Protein AF-L0AZD9-F1 (afdb_monomer_lite)

Structure (mmCIF, N/CA/C/O backbone):
data_AF-L0AZD9-F1
#
_entry.id   AF-L0AZD9-F1
#
loop_
_atom_site.group_PDB
_atom_site.id
_atom_site.type_symbol
_atom_site.label_atom_id
_atom_site.label_alt_id
_atom_site.label_comp_id
_atom_site.label_asym_id
_atom_site.label_entity_id
_atom_site.label_seq_id
_atom_site.pdbx_PDB_ins_code
_atom_site.Cartn_x
_atom_site.Cartn_y
_atom_site.Cartn_z
_atom_site.occupancy
_atom_site.B_iso_or_equiv
_atom_site.auth_seq_id
_atom_site.auth_comp_id
_atom_site.auth_asym_id
_atom_site.auth_atom_id
_atom_site.pdbx_PDB_model_num
ATOM 1 N N . MET A 1 1 ? -33.664 -2.489 93.763 1.00 33.97 1 MET A N 1
ATOM 2 C CA . MET A 1 1 ? -34.780 -3.179 93.079 1.00 33.97 1 MET A CA 1
ATOM 3 C C . MET A 1 1 ? -35.897 -2.162 92.859 1.00 33.97 1 MET A C 1
ATOM 5 O O . MET A 1 1 ? -36.591 -1.825 93.806 1.00 33.97 1 MET A O 1
ATOM 9 N N . ARG A 1 2 ? -36.008 -1.583 91.657 1.00 33.06 2 ARG A N 1
ATOM 10 C CA . ARG A 1 2 ? -37.157 -0.755 91.250 1.00 33.06 2 ARG A CA 1
ATOM 11 C C . ARG A 1 2 ? -37.855 -1.519 90.133 1.00 33.06 2 ARG A C 1
ATOM 13 O O . ARG A 1 2 ? -37.226 -1.823 89.126 1.00 33.06 2 ARG A O 1
ATOM 20 N N . MET A 1 3 ? -39.102 -1.907 90.376 1.00 29.59 3 MET A N 1
ATOM 21 C CA . MET A 1 3 ? -39.922 -2.642 89.421 1.00 29.59 3 MET A CA 1
ATOM 22 C C . MET A 1 3 ? -40.197 -1.755 88.202 1.00 29.59 3 MET A C 1
ATOM 24 O O . MET A 1 3 ? -40.740 -0.662 88.344 1.00 29.59 3 MET A O 1
ATOM 28 N N . MET A 1 4 ? -39.812 -2.225 87.016 1.00 32.56 4 MET A N 1
ATOM 29 C CA . MET A 1 4 ? -40.269 -1.678 85.742 1.00 32.56 4 MET A CA 1
ATOM 30 C C . MET A 1 4 ? -41.709 -2.145 85.526 1.00 32.56 4 MET A C 1
ATOM 32 O O . MET A 1 4 ? -41.937 -3.308 85.203 1.00 32.56 4 MET A O 1
ATOM 36 N N . ASN A 1 5 ? -42.681 -1.256 85.734 1.00 32.31 5 ASN A N 1
ATOM 37 C CA . ASN A 1 5 ? -44.052 -1.499 85.302 1.00 32.31 5 ASN A CA 1
ATOM 38 C C . ASN A 1 5 ? -44.212 -0.924 83.890 1.00 32.31 5 ASN A C 1
ATOM 40 O O . ASN A 1 5 ? -44.266 0.288 83.699 1.00 32.31 5 ASN A O 1
ATOM 44 N N . ASN A 1 6 ? -44.213 -1.814 82.901 1.00 39.31 6 ASN A N 1
ATOM 45 C CA . ASN A 1 6 ? -44.442 -1.501 81.499 1.00 39.31 6 ASN A CA 1
ATOM 46 C C . ASN A 1 6 ? -45.947 -1.293 81.274 1.00 39.31 6 ASN A C 1
ATOM 48 O O . ASN A 1 6 ? -46.706 -2.260 81.249 1.00 39.31 6 ASN A O 1
ATOM 52 N N . GLN A 1 7 ? -46.378 -0.043 81.105 1.00 40.62 7 GLN A N 1
ATOM 53 C CA . GLN A 1 7 ? -47.711 0.284 80.589 1.00 40.62 7 GLN A CA 1
ATOM 54 C C . GLN A 1 7 ? -47.625 1.334 79.472 1.00 40.62 7 GLN A C 1
ATOM 56 O O . GLN A 1 7 ? -48.204 2.415 79.536 1.00 40.62 7 GLN A O 1
ATOM 61 N N . SER A 1 8 ? -46.908 0.989 78.404 1.00 49.19 8 SER A N 1
ATOM 62 C CA . SER A 1 8 ? -46.780 1.762 77.160 1.00 49.19 8 SER A CA 1
ATOM 63 C C . SER A 1 8 ? -48.019 1.641 76.248 1.00 49.19 8 SER A C 1
ATOM 65 O O . SER A 1 8 ? -47.923 1.300 75.074 1.00 49.19 8 SER A O 1
ATOM 67 N N . GLY A 1 9 ? -49.214 1.909 76.785 1.00 54.62 9 GLY A N 1
ATOM 68 C CA . GLY A 1 9 ? -50.458 1.851 75.995 1.00 54.62 9 GLY A CA 1
ATOM 69 C C . GLY A 1 9 ? -51.670 2.574 76.584 1.00 54.62 9 GLY A C 1
ATOM 70 O O . GLY A 1 9 ? -52.791 2.341 76.145 1.00 54.62 9 GLY A O 1
ATOM 71 N N . VAL A 1 10 ? -51.481 3.410 77.608 1.00 70.44 10 VAL A N 1
ATOM 72 C CA . VAL A 1 10 ? -52.592 3.921 78.431 1.00 70.44 10 VAL A CA 1
ATOM 73 C C . VAL A 1 10 ? -53.062 5.319 78.017 1.00 70.44 10 VAL A C 1
ATOM 75 O O . VAL A 1 10 ? -54.245 5.641 78.162 1.00 70.44 10 VAL A O 1
ATOM 78 N N . TRP A 1 11 ? -52.165 6.136 77.468 1.00 77.62 11 TRP A N 1
ATOM 79 C CA . TRP A 1 11 ? -52.445 7.504 77.038 1.00 77.62 11 TRP A CA 1
ATOM 80 C C . TRP A 1 11 ? -52.586 7.593 75.518 1.00 77.62 11 TRP A C 1
ATOM 82 O O . TRP A 1 11 ? -51.794 7.023 74.775 1.00 77.62 11 TRP A O 1
ATOM 92 N N . THR A 1 12 ? -53.591 8.335 75.055 1.00 75.75 12 THR A N 1
ATOM 93 C CA . THR A 1 12 ? -53.862 8.578 73.629 1.00 75.75 12 THR A CA 1
ATOM 94 C C . THR A 1 12 ? -54.029 10.071 73.367 1.00 75.75 12 THR A C 1
ATOM 96 O O . THR A 1 12 ? -54.530 10.790 74.231 1.00 75.75 12 THR A O 1
ATOM 99 N N . GLU A 1 13 ? -53.593 10.546 72.202 1.00 79.00 13 GLU A N 1
ATOM 100 C CA . GLU A 1 13 ? -53.712 11.949 71.786 1.00 79.00 13 GLU A CA 1
ATOM 101 C C . GLU A 1 13 ? -55.066 12.202 71.103 1.00 79.00 13 GLU A C 1
ATOM 103 O O . GLU A 1 13 ? -55.489 11.422 70.251 1.00 79.00 13 GLU A O 1
ATOM 108 N N . HIS A 1 14 ? -55.742 13.291 71.480 1.00 75.31 14 HIS A N 1
ATOM 109 C CA . HIS A 1 14 ? -57.042 13.715 70.947 1.00 75.31 14 HIS A CA 1
ATOM 110 C C . HIS A 1 14 ? -57.071 15.233 70.730 1.00 75.31 14 HIS A C 1
ATOM 112 O O . HIS A 1 14 ? -56.259 15.976 71.284 1.00 75.31 14 HIS A O 1
ATOM 118 N N . PHE A 1 15 ? -58.043 15.709 69.951 1.00 76.50 15 PHE A N 1
ATOM 119 C CA . PHE A 1 15 ? -58.256 17.134 69.685 1.00 76.50 15 PHE A CA 1
ATOM 120 C C . PHE A 1 15 ? -59.630 17.572 70.205 1.00 76.50 15 PHE A C 1
ATOM 122 O O . PHE A 1 15 ? -60.634 16.899 69.974 1.00 76.50 15 PHE A O 1
ATOM 129 N N . SER A 1 16 ? -59.678 18.691 70.932 1.00 76.50 16 SER A N 1
ATOM 130 C CA . SER A 1 16 ? -60.931 19.318 71.376 1.00 76.50 16 SER A CA 1
ATOM 131 C C . SER A 1 16 ? -61.703 19.910 70.186 1.00 76.50 16 SER A C 1
ATOM 133 O O . SER A 1 16 ? -61.132 20.132 69.118 1.00 76.50 16 SER A O 1
ATOM 135 N N . LYS A 1 17 ? -62.988 20.242 70.378 1.00 73.75 17 LYS A N 1
ATOM 136 C CA . LYS A 1 17 ? -63.813 20.955 69.378 1.00 73.75 17 LYS A CA 1
ATOM 137 C C . LYS A 1 17 ? -63.206 22.300 68.955 1.00 73.75 17 LYS A C 1
ATOM 139 O O . LYS A 1 17 ? -63.419 22.725 67.827 1.00 73.75 17 LYS A O 1
ATOM 144 N N . ASP A 1 18 ? -62.395 22.898 69.827 1.00 67.56 18 ASP A N 1
ATOM 145 C CA . ASP A 1 18 ? -61.661 24.146 69.584 1.00 67.56 18 ASP A CA 1
ATOM 146 C C . ASP A 1 18 ? -60.252 23.916 68.991 1.00 67.56 18 ASP A C 1
ATOM 148 O O . ASP A 1 18 ? -59.409 24.805 69.035 1.00 67.56 18 ASP A O 1
ATOM 152 N N . GLY A 1 19 ? -59.935 22.704 68.515 1.00 66.06 19 GLY A N 1
ATOM 153 C CA . GLY A 1 19 ? -58.655 22.371 67.866 1.00 66.06 19 GLY A CA 1
ATOM 154 C C . GLY A 1 19 ? -57.458 22.174 68.806 1.00 66.06 19 GLY A C 1
ATOM 155 O O . GLY A 1 19 ? -56.370 21.820 68.356 1.00 66.06 19 GLY A O 1
ATOM 156 N N . ARG A 1 20 ? -57.635 22.349 70.121 1.00 70.69 20 ARG A N 1
ATOM 157 C CA . ARG A 1 20 ? -56.564 22.163 71.116 1.00 70.69 20 ARG A CA 1
ATOM 158 C C . ARG A 1 20 ? -56.271 20.681 71.367 1.00 70.69 20 ARG A C 1
ATOM 160 O O . ARG A 1 20 ? -57.192 19.909 71.641 1.00 70.69 20 ARG A O 1
ATOM 167 N N . ARG A 1 21 ? -54.989 20.304 71.324 1.00 77.69 21 ARG A N 1
ATOM 168 C CA . ARG A 1 21 ? -54.500 18.947 71.620 1.00 77.69 21 ARG A CA 1
ATOM 169 C C . ARG A 1 21 ? -54.617 18.640 73.116 1.00 77.69 21 ARG A C 1
ATOM 171 O O . ARG A 1 21 ? -54.179 19.443 73.935 1.00 77.69 21 ARG A O 1
ATOM 178 N N . TYR A 1 22 ? -55.161 17.477 73.465 1.00 78.44 22 TYR A N 1
ATOM 179 C CA . TYR A 1 22 ? -55.176 16.945 74.830 1.00 78.44 22 TYR A CA 1
ATOM 180 C C . TYR A 1 22 ? -54.865 15.446 74.834 1.00 78.44 22 TYR A C 1
ATOM 182 O O . TYR A 1 22 ? -55.013 14.754 73.828 1.00 78.44 22 TYR A O 1
ATOM 190 N N . TYR A 1 23 ? -54.442 14.932 75.982 1.00 81.19 23 TYR A N 1
ATOM 191 C CA . TYR A 1 23 ? -54.069 13.538 76.172 1.00 81.19 23 TYR A CA 1
ATOM 192 C C . TYR A 1 23 ? -55.075 12.871 77.099 1.00 81.19 23 TYR A C 1
ATOM 194 O O . TYR A 1 23 ? -55.388 13.380 78.177 1.00 81.19 23 TYR A O 1
ATOM 202 N N . TYR A 1 24 ? -55.609 11.736 76.666 1.00 78.38 24 TYR A N 1
ATOM 203 C CA . TYR A 1 24 ? -56.629 10.986 77.382 1.00 78.38 24 TYR A CA 1
ATOM 204 C C . TYR A 1 24 ? -56.083 9.645 77.856 1.00 78.38 24 TYR A C 1
ATOM 206 O O . TYR A 1 24 ? -55.616 8.836 77.049 1.00 78.38 24 TYR A O 1
ATOM 214 N N . ASN A 1 25 ? -56.179 9.408 79.162 1.00 82.38 25 ASN A N 1
ATOM 215 C CA . ASN A 1 25 ? -55.840 8.140 79.785 1.00 82.38 25 ASN A CA 1
ATOM 216 C C . ASN A 1 25 ? -57.060 7.217 79.762 1.00 82.38 25 ASN A C 1
ATOM 218 O O . ASN A 1 25 ? -58.063 7.464 80.440 1.00 82.38 25 ASN A O 1
ATOM 222 N N . GLN A 1 26 ? -56.974 6.125 79.007 1.00 74.69 26 GLN A N 1
ATOM 223 C CA . GLN A 1 26 ? -58.103 5.213 78.831 1.00 74.69 26 GLN A CA 1
ATOM 224 C C . GLN A 1 26 ? -58.446 4.409 80.093 1.00 74.69 26 GLN A C 1
ATOM 226 O O . GLN A 1 26 ? -59.607 4.004 80.239 1.00 74.69 26 GLN A O 1
ATOM 231 N N . GLN A 1 27 ? -57.480 4.207 80.999 1.00 75.62 27 GLN A N 1
ATOM 232 C CA . GLN A 1 27 ? -57.649 3.444 82.240 1.00 75.62 27 GLN A CA 1
ATOM 233 C C . GLN A 1 27 ? -58.212 4.300 83.377 1.00 75.62 27 GLN A C 1
ATOM 235 O O . GLN A 1 27 ? -59.162 3.895 84.040 1.00 75.62 27 GLN A O 1
ATOM 240 N N . THR A 1 28 ? -57.668 5.499 83.589 1.00 80.06 28 THR A N 1
ATOM 241 C CA . THR A 1 28 ? -58.103 6.395 84.676 1.00 80.06 28 THR A CA 1
ATOM 242 C C . THR A 1 28 ? -59.277 7.288 84.278 1.00 80.06 28 THR A C 1
ATOM 244 O O . THR A 1 28 ? -59.827 7.981 85.132 1.00 80.06 28 THR A O 1
ATOM 247 N N . LYS A 1 29 ? -59.663 7.279 82.990 1.00 79.38 29 LYS A N 1
ATOM 248 C CA . LYS A 1 29 ? -60.704 8.130 82.385 1.00 79.38 29 LYS A CA 1
ATOM 249 C C . LYS A 1 29 ? -60.447 9.633 82.560 1.00 79.38 29 LYS A C 1
ATOM 251 O O . LYS A 1 29 ? -61.373 10.431 82.431 1.00 79.38 29 LYS A O 1
ATOM 256 N N . LYS A 1 30 ? -59.196 10.025 82.824 1.00 79.00 30 LYS A N 1
ATOM 257 C CA . LYS A 1 30 ? -58.771 11.422 82.974 1.00 79.00 30 LYS A CA 1
ATOM 258 C C . LYS A 1 30 ? -58.196 11.965 81.668 1.00 79.00 30 LYS A C 1
ATOM 260 O O . LYS A 1 30 ? -57.492 11.262 80.946 1.00 79.00 30 LYS A O 1
ATOM 265 N N . SER A 1 31 ? -58.475 13.234 81.392 1.00 84.00 31 SER A N 1
ATOM 266 C CA . SER A 1 31 ? -57.854 14.017 80.321 1.00 84.00 31 SER A CA 1
ATOM 267 C C . SER A 1 31 ? -56.918 15.069 80.910 1.00 84.00 31 SER A C 1
ATOM 269 O O . SER A 1 31 ? -57.268 15.698 81.909 1.00 84.00 31 SER A O 1
ATOM 271 N N . GLN A 1 32 ? -55.777 15.306 80.271 1.00 81.12 32 GLN A N 1
ATOM 272 C CA . GLN A 1 32 ? -54.858 16.392 80.611 1.00 81.12 32 GLN A CA 1
ATOM 273 C C . GLN A 1 32 ? -54.357 17.102 79.352 1.00 81.12 32 GLN A C 1
ATOM 275 O O . GLN A 1 32 ? -54.324 16.519 78.271 1.00 81.12 32 GLN A O 1
ATOM 280 N N . TRP A 1 33 ? -53.972 18.369 79.489 1.00 78.75 33 TRP A N 1
ATOM 281 C CA . TRP A 1 33 ? -53.477 19.184 78.374 1.00 78.75 33 TRP A CA 1
ATOM 282 C C . TRP A 1 33 ? -51.972 19.011 78.135 1.00 78.75 33 TRP A C 1
ATOM 284 O O . TRP A 1 33 ? -51.498 19.192 77.018 1.00 78.75 33 TRP A O 1
ATOM 294 N N . GLU A 1 34 ? -51.223 18.619 79.166 1.00 77.38 34 GLU A N 1
ATOM 295 C CA . GLU A 1 34 ? -49.783 18.380 79.071 1.00 77.38 34 GLU A CA 1
ATOM 296 C C . GLU A 1 34 ? -49.490 16.958 78.595 1.00 77.38 34 GLU A C 1
ATOM 298 O O . GLU A 1 34 ? -50.159 16.012 79.010 1.00 77.38 34 GLU A O 1
ATOM 303 N N . LYS A 1 35 ? -48.481 16.792 77.734 1.00 79.75 35 LYS A N 1
ATOM 304 C CA . LYS A 1 35 ? -48.069 15.472 77.241 1.00 79.75 35 LYS A CA 1
ATOM 305 C C . LYS A 1 35 ? -47.542 14.631 78.415 1.00 79.75 35 LYS A C 1
ATOM 307 O O . LYS A 1 35 ? -46.583 15.071 79.045 1.00 79.75 35 LYS A O 1
ATOM 312 N N . PRO A 1 36 ? -48.144 13.467 78.725 1.00 78.69 36 PRO A N 1
ATOM 313 C CA . PRO A 1 36 ? -47.669 12.585 79.789 1.00 78.69 36 PRO A CA 1
ATOM 314 C C . PRO A 1 36 ? -46.233 12.120 79.535 1.00 78.69 36 PRO A C 1
ATOM 316 O O . PRO A 1 36 ? -45.865 11.894 78.378 1.00 78.69 36 PRO A O 1
ATOM 319 N N . ASP A 1 37 ? -45.449 11.936 80.600 1.00 74.00 37 ASP A N 1
ATOM 320 C CA . ASP A 1 37 ? -44.042 11.519 80.511 1.00 74.00 37 ASP A CA 1
ATOM 321 C C . ASP A 1 37 ? -43.878 10.175 79.787 1.00 74.00 37 ASP A C 1
ATOM 323 O O . ASP A 1 37 ? -42.884 9.966 79.101 1.00 74.00 37 ASP A O 1
ATOM 327 N N . GLU A 1 38 ? -44.882 9.293 79.845 1.00 72.88 38 GLU A N 1
ATOM 328 C CA . GLU A 1 38 ? -44.863 7.999 79.156 1.00 72.88 38 GLU A CA 1
ATOM 329 C C . GLU A 1 38 ? -45.052 8.104 77.633 1.00 72.88 38 GLU A C 1
ATOM 331 O O . GLU A 1 38 ? -44.763 7.150 76.912 1.00 72.88 38 GLU A O 1
ATOM 336 N N . LEU A 1 39 ? -45.555 9.241 77.135 1.00 66.69 39 LEU A N 1
ATOM 337 C CA . LEU A 1 39 ? -45.647 9.542 75.701 1.00 66.69 39 LEU A CA 1
ATOM 338 C C . LEU A 1 39 ? -44.507 10.443 75.215 1.00 66.69 39 LEU A C 1
ATOM 340 O O . LEU A 1 39 ? -44.376 10.650 74.002 1.00 66.69 39 LEU A O 1
ATOM 344 N N . LYS A 1 40 ? -43.713 11.018 76.126 1.00 71.12 40 LYS A N 1
ATOM 345 C CA . LYS A 1 40 ? -42.549 11.817 75.747 1.00 71.12 40 LYS A CA 1
ATOM 346 C C . LYS A 1 40 ? -41.463 10.903 75.189 1.00 71.12 40 LYS A C 1
ATOM 348 O O . LYS A 1 40 ? -41.237 9.803 75.686 1.00 71.12 40 LYS A O 1
ATOM 353 N N . THR A 1 41 ? -40.794 11.345 74.131 1.00 69.06 41 THR A N 1
ATOM 354 C CA . THR A 1 41 ? -39.619 10.617 73.632 1.00 69.06 41 THR A CA 1
ATOM 355 C C . THR A 1 41 ? -38.461 10.765 74.623 1.00 69.06 41 THR A C 1
ATOM 357 O O . THR A 1 41 ? -38.393 11.751 75.356 1.00 69.06 41 THR A O 1
ATOM 360 N N . GLU A 1 42 ? -37.504 9.829 74.627 1.00 66.00 42 GLU A N 1
ATOM 361 C CA . GLU A 1 42 ? -36.278 9.962 75.440 1.00 66.00 42 GLU A CA 1
ATOM 362 C C . GLU A 1 42 ? -35.559 11.297 75.180 1.00 66.00 42 GLU A C 1
ATOM 364 O O . GLU A 1 42 ? -34.972 11.887 76.082 1.00 66.00 42 GLU A O 1
ATOM 369 N N . GLN A 1 43 ? -35.662 11.804 73.949 1.00 63.56 43 GLN A N 1
ATOM 370 C CA . GLN A 1 43 ? -35.128 13.101 73.543 1.00 63.56 43 GLN A CA 1
ATOM 371 C C . GLN A 1 43 ? -35.895 14.274 74.170 1.00 63.56 43 GLN A C 1
ATOM 373 O O . GLN A 1 43 ? -35.266 15.208 74.656 1.00 63.56 43 GLN A O 1
ATOM 378 N N . GLU A 1 44 ? -37.232 14.235 74.192 1.00 70.94 44 GLU A N 1
ATOM 379 C CA . GLU A 1 44 ? -38.061 15.269 74.832 1.00 70.94 44 GLU A CA 1
ATOM 380 C C . GLU A 1 44 ? -37.823 15.323 76.348 1.00 70.94 44 GLU A C 1
ATOM 382 O O . GLU A 1 44 ? -37.688 16.412 76.903 1.00 70.94 44 GLU A O 1
ATOM 387 N N . LEU A 1 45 ? -37.694 14.162 77.002 1.00 72.94 45 LEU A N 1
ATOM 388 C CA . LEU A 1 45 ? -37.378 14.070 78.432 1.00 72.94 45 LEU A CA 1
ATOM 389 C C . LEU A 1 45 ? -35.989 14.632 78.747 1.00 72.94 45 LEU A C 1
ATOM 391 O O . LEU A 1 45 ? -35.813 15.349 79.726 1.00 72.94 45 LEU A O 1
ATOM 395 N N . GLU A 1 46 ? -34.989 14.330 77.921 1.00 72.69 46 GLU A N 1
ATOM 396 C CA . GLU A 1 46 ? -33.624 14.803 78.143 1.00 72.69 46 GLU A CA 1
ATOM 397 C C . GLU A 1 46 ? -33.481 16.314 77.900 1.00 72.69 46 GLU A C 1
ATOM 399 O O . GLU A 1 46 ? -32.764 16.979 78.647 1.00 72.69 46 GLU A O 1
ATOM 404 N N . ILE A 1 47 ? -34.187 16.870 76.907 1.00 76.56 47 ILE A N 1
ATOM 405 C CA . ILE A 1 47 ? -34.265 18.323 76.680 1.00 76.56 47 ILE A CA 1
ATOM 406 C C . ILE A 1 47 ? -34.921 19.000 77.887 1.00 76.56 47 ILE A C 1
ATOM 408 O O . ILE A 1 47 ? -34.383 19.962 78.429 1.00 76.56 47 ILE A O 1
ATOM 412 N N . GLU A 1 48 ? -36.038 18.461 78.366 1.00 76.50 48 GLU A N 1
ATOM 413 C CA . GLU A 1 48 ? -36.737 18.988 79.536 1.00 76.50 48 GLU A CA 1
ATOM 414 C C . GLU A 1 48 ? -35.871 18.945 80.806 1.00 76.50 48 GLU A C 1
ATOM 416 O O . GLU A 1 48 ? -35.858 19.905 81.576 1.00 76.50 48 GLU A O 1
ATOM 421 N N . VAL A 1 49 ? -35.100 17.871 81.001 1.00 79.50 49 VAL A N 1
ATOM 422 C CA . VAL A 1 49 ? -34.205 17.710 82.158 1.00 79.50 49 VAL A CA 1
ATOM 423 C C . VAL A 1 49 ? -32.962 18.598 82.062 1.00 79.50 49 VAL A C 1
ATOM 425 O O . VAL A 1 49 ? -32.514 19.106 83.085 1.00 79.50 49 VAL A O 1
ATOM 428 N N . LYS A 1 50 ? -32.381 18.777 80.868 1.00 78.44 50 LYS A N 1
ATOM 429 C CA . LYS A 1 50 ? -31.112 19.508 80.692 1.00 78.44 50 LYS A CA 1
ATOM 430 C C . LYS A 1 50 ? -31.276 20.998 80.434 1.00 78.44 50 LYS A C 1
ATOM 432 O O . LYS A 1 50 ? -30.362 21.755 80.742 1.00 78.44 50 LYS A O 1
ATOM 437 N N . THR A 1 51 ? -32.371 21.415 79.804 1.00 81.69 51 THR A N 1
ATOM 438 C CA . THR A 1 51 ? -32.559 22.811 79.388 1.00 81.69 51 THR A CA 1
ATOM 439 C C . THR A 1 51 ? -33.801 23.450 79.983 1.00 81.69 51 THR A C 1
ATOM 441 O O . THR A 1 51 ? -34.010 24.634 79.748 1.00 81.69 51 THR A O 1
ATOM 444 N N . HIS A 1 52 ? -34.640 22.692 80.699 1.00 84.06 52 HIS A N 1
ATOM 445 C CA . HIS A 1 52 ? -35.877 23.173 81.332 1.00 84.06 52 HIS A CA 1
ATOM 446 C C . HIS A 1 52 ? -36.889 23.813 80.367 1.00 84.06 52 HIS A C 1
ATOM 448 O O . HIS A 1 52 ? -37.866 24.423 80.793 1.00 84.06 52 HIS A O 1
ATOM 454 N N . TRP A 1 53 ? -36.695 23.634 79.059 1.00 83.12 53 TRP A N 1
ATOM 455 C CA . TRP A 1 53 ? -37.576 24.138 78.011 1.00 83.12 53 TRP A CA 1
ATOM 456 C C . TRP A 1 53 ? -38.540 23.040 77.584 1.00 83.12 53 TRP A C 1
ATOM 458 O O . TRP A 1 53 ? -38.120 21.944 77.213 1.00 83.12 53 TRP A O 1
ATOM 468 N N . LYS A 1 54 ? -39.835 23.353 77.585 1.00 82.06 54 LYS A N 1
ATOM 469 C CA . LYS A 1 54 ? -40.904 22.435 77.185 1.00 82.06 54 LYS A CA 1
ATOM 470 C C . LYS A 1 54 ? -41.690 23.010 76.006 1.00 82.06 54 LYS A C 1
ATOM 472 O O . LYS A 1 54 ? -42.064 24.183 76.051 1.00 82.06 54 LYS A O 1
ATOM 477 N N . PRO A 1 55 ? -41.962 22.221 74.955 1.00 78.62 55 PRO A N 1
ATOM 478 C CA . PRO A 1 55 ? -42.798 22.666 73.851 1.00 78.62 55 PRO A CA 1
ATOM 479 C C . PRO A 1 55 ? -44.282 22.604 74.237 1.00 78.62 55 PRO A C 1
ATOM 481 O O . PRO A 1 55 ? -44.792 21.565 74.656 1.00 78.62 55 PRO A O 1
ATOM 484 N N . TYR A 1 56 ? -44.994 23.704 74.026 1.00 77.25 56 TYR A N 1
ATOM 485 C CA . TYR A 1 56 ? -46.438 23.830 74.199 1.00 77.25 56 TYR A CA 1
ATOM 486 C C . TYR A 1 56 ? -47.089 24.270 72.890 1.00 77.25 56 TYR A C 1
ATOM 488 O O . TYR A 1 56 ? -46.473 24.934 72.063 1.00 77.25 56 TYR A O 1
ATOM 496 N N . SER A 1 57 ? -48.346 23.886 72.675 1.00 73.88 57 SER A N 1
ATOM 497 C CA . SER A 1 57 ? -49.119 24.295 71.495 1.00 73.88 57 SER A CA 1
ATOM 498 C C . SER A 1 57 ? -50.101 25.405 71.867 1.00 73.88 57 SER A C 1
ATOM 500 O O . SER A 1 57 ? -50.869 25.261 72.816 1.00 73.88 57 SER A O 1
ATOM 502 N N . SER A 1 58 ? -50.089 26.505 71.115 1.00 72.75 58 SER A N 1
ATOM 503 C CA . SER A 1 58 ? -51.076 27.585 71.221 1.00 72.75 58 SER A CA 1
ATOM 504 C C . SER A 1 58 ? -52.444 27.153 70.668 1.00 72.75 58 SER A C 1
ATOM 506 O O . SER A 1 58 ? -52.556 26.135 69.982 1.00 72.75 58 SER A O 1
ATOM 508 N N . ALA A 1 59 ? -53.489 27.947 70.929 1.00 69.00 59 ALA A N 1
ATOM 509 C CA . ALA A 1 59 ? -54.839 27.729 70.399 1.00 69.00 59 ALA A CA 1
ATOM 510 C C . ALA A 1 59 ? -54.876 27.673 68.857 1.00 69.00 59 ALA A C 1
ATOM 512 O O . ALA A 1 59 ? -55.683 26.939 68.302 1.00 69.00 59 ALA A O 1
ATOM 513 N N . ASP A 1 60 ? -53.944 28.361 68.190 1.00 68.12 60 ASP A N 1
ATOM 514 C CA . ASP A 1 60 ? -53.795 28.367 66.727 1.00 68.12 60 ASP A CA 1
ATOM 515 C C . ASP A 1 60 ? -52.912 27.215 66.194 1.00 68.12 60 ASP A C 1
ATOM 517 O O . ASP A 1 60 ? -52.497 27.226 65.036 1.00 68.12 60 ASP A O 1
ATOM 521 N N . GLY A 1 61 ? -52.530 26.250 67.041 1.00 64.81 61 GLY A N 1
ATOM 522 C CA . GLY A 1 61 ? -51.686 25.104 66.671 1.00 64.81 61 GLY A CA 1
ATOM 523 C C . GLY A 1 61 ? -50.190 25.411 66.510 1.00 64.81 61 GLY A C 1
ATOM 524 O O . GLY A 1 61 ? -49.405 24.509 66.224 1.00 64.81 61 GLY A O 1
ATOM 525 N N . LYS A 1 62 ? -49.767 26.664 66.718 1.00 70.06 62 LYS A N 1
ATOM 526 C CA . LYS A 1 62 ? -48.349 27.059 66.713 1.00 70.06 62 LYS A CA 1
ATOM 527 C C . LYS A 1 62 ? -47.653 26.590 67.989 1.00 70.06 62 LYS A C 1
ATOM 529 O O . LYS A 1 62 ? -48.166 26.821 69.084 1.00 70.06 62 LYS A O 1
ATOM 534 N N . VAL A 1 63 ? -46.488 25.961 67.847 1.00 75.69 63 VAL A N 1
ATOM 535 C CA . VAL A 1 63 ? -45.673 25.512 68.983 1.00 75.69 63 VAL A CA 1
ATOM 536 C C . VAL A 1 63 ? -44.827 26.675 69.499 1.00 75.69 63 VAL A C 1
ATOM 538 O O . VAL A 1 63 ? -44.204 27.376 68.709 1.00 75.69 63 VAL A O 1
ATOM 541 N N . PHE A 1 64 ? -44.808 26.868 70.813 1.00 80.62 64 PHE A N 1
ATOM 542 C CA . PHE A 1 64 ? -43.895 27.765 71.515 1.00 80.62 64 PHE A CA 1
ATOM 543 C C . PHE A 1 64 ? -43.171 26.986 72.615 1.00 80.62 64 PHE A C 1
ATOM 545 O O . PHE A 1 64 ? -43.686 25.993 73.126 1.00 80.62 64 PHE A O 1
ATOM 552 N N . TYR A 1 65 ? -41.972 27.419 72.976 1.00 82.69 65 TYR A N 1
ATOM 553 C CA . TYR A 1 65 ? -41.176 26.817 74.036 1.00 82.69 65 TYR A CA 1
ATOM 554 C C . TYR A 1 65 ? -41.336 27.637 75.306 1.00 82.69 65 TYR A C 1
ATOM 556 O O . TYR A 1 65 ? -41.219 28.859 75.278 1.00 82.69 65 TYR A O 1
ATOM 564 N N . TYR A 1 66 ? -41.608 26.965 76.416 1.00 82.75 66 TYR A N 1
ATOM 565 C CA . TYR A 1 66 ? -41.728 27.579 77.729 1.00 82.75 66 TYR A CA 1
ATOM 566 C C . TYR A 1 66 ? -40.643 27.042 78.651 1.00 82.75 66 TYR A C 1
ATOM 568 O O . TYR A 1 66 ? -40.497 25.825 78.788 1.00 82.75 66 TYR A O 1
ATOM 576 N N . ASN A 1 67 ? -39.881 27.939 79.266 1.00 85.94 67 ASN A N 1
ATOM 577 C CA . ASN A 1 67 ? -38.875 27.583 80.250 1.00 85.94 67 ASN A CA 1
ATOM 578 C C . ASN A 1 67 ? -39.528 27.475 81.629 1.00 85.94 67 ASN A C 1
ATOM 580 O O . ASN A 1 67 ? -40.106 28.443 82.125 1.00 85.94 67 ASN A O 1
ATOM 584 N N . THR A 1 68 ? -39.429 26.312 82.268 1.00 82.69 68 THR A N 1
ATOM 585 C CA . THR A 1 68 ? -40.033 26.098 83.587 1.00 82.69 68 THR A CA 1
ATOM 586 C C . THR A 1 68 ? -39.269 26.722 84.750 1.00 82.69 68 THR A C 1
ATOM 588 O O . THR A 1 68 ? -39.838 26.805 85.833 1.00 82.69 68 THR A O 1
ATOM 591 N N . GLU A 1 69 ? -38.028 27.171 84.551 1.00 82.38 69 GLU A N 1
ATOM 592 C CA . GLU A 1 69 ? -37.240 27.879 85.569 1.00 82.38 69 GLU A CA 1
ATOM 593 C C . GLU A 1 69 ? -37.323 29.401 85.426 1.00 82.38 69 GLU A C 1
ATOM 595 O O . GLU A 1 69 ? -37.533 30.099 86.414 1.00 82.38 69 GLU A O 1
ATOM 600 N N . THR A 1 70 ? -37.181 29.932 84.206 1.00 85.06 70 THR A N 1
ATOM 601 C CA . THR A 1 70 ? -37.211 31.391 83.978 1.00 85.06 70 THR A CA 1
ATOM 602 C C . THR A 1 70 ? -38.625 31.937 83.778 1.00 85.06 70 THR A C 1
ATOM 604 O O . THR A 1 70 ? -38.821 33.150 83.787 1.00 85.06 70 THR A O 1
ATOM 607 N N . HIS A 1 71 ? -39.621 31.054 83.619 1.00 83.31 71 HIS A N 1
ATOM 608 C CA . HIS A 1 71 ? -41.006 31.376 83.260 1.00 83.31 71 HIS A CA 1
ATOM 609 C C . HIS A 1 71 ? -41.149 32.164 81.942 1.00 83.31 71 HIS A C 1
ATOM 611 O O . HIS A 1 71 ? -42.179 32.797 81.698 1.00 83.31 71 HIS A O 1
ATOM 617 N N . GLU A 1 72 ? -40.143 32.101 81.068 1.00 83.00 72 GLU A N 1
ATOM 618 C CA . GLU A 1 72 ? -40.138 32.762 79.763 1.00 83.00 72 GLU A CA 1
ATOM 619 C C . GLU A 1 72 ? -40.748 31.867 78.677 1.00 83.00 72 GLU A C 1
ATOM 621 O O . GLU A 1 72 ? -40.551 30.651 78.657 1.00 83.00 72 GLU A O 1
ATOM 626 N N . SER A 1 73 ? -41.473 32.475 77.735 1.00 86.38 73 SER A N 1
ATOM 627 C CA . SER A 1 73 ? -42.031 31.797 76.560 1.00 86.38 73 SER A CA 1
ATOM 628 C C . SER A 1 73 ? -41.466 32.390 75.274 1.00 86.38 73 SER A C 1
ATOM 630 O O . SER A 1 73 ? -41.572 33.599 75.063 1.00 86.38 73 SER A O 1
ATOM 632 N N . VAL A 1 74 ? -40.930 31.548 74.393 1.00 86.44 74 VAL A N 1
ATOM 633 C CA . VAL A 1 74 ? -40.333 31.957 73.116 1.00 86.44 74 VAL A CA 1
ATOM 634 C C . VAL A 1 74 ? -40.958 31.152 71.978 1.00 86.44 74 VAL A C 1
ATOM 636 O O . VAL A 1 74 ? -41.209 29.957 72.104 1.00 86.44 74 VAL A O 1
ATOM 639 N N . TRP A 1 75 ? -41.249 31.812 70.858 1.00 81.94 75 TRP A N 1
ATOM 640 C CA . TRP A 1 75 ? -41.852 31.171 69.679 1.00 81.94 75 TRP A CA 1
ATOM 641 C C . TRP A 1 75 ? -40.833 30.433 68.806 1.00 81.94 75 TRP A C 1
ATOM 643 O O . TRP A 1 75 ? -41.193 29.537 68.047 1.00 81.94 75 TRP A O 1
ATOM 653 N N . GLU A 1 76 ? -39.563 30.804 68.918 1.00 80.31 76 GLU A N 1
ATOM 654 C CA . GLU A 1 76 ? -38.437 30.155 68.254 1.00 80.31 76 GLU A CA 1
ATOM 655 C C . GLU A 1 76 ? -37.783 29.116 69.172 1.00 80.31 76 GLU A C 1
ATOM 657 O O . GLU A 1 76 ? -37.862 29.211 70.397 1.00 80.31 76 GLU A O 1
ATOM 662 N N . VAL A 1 77 ? -37.133 28.110 68.576 1.00 81.44 77 VAL A N 1
ATOM 663 C CA . VAL A 1 77 ? -36.425 27.062 69.325 1.00 81.44 77 VAL A CA 1
ATOM 664 C C . VAL A 1 77 ? -35.254 27.699 70.091 1.00 81.44 77 VAL A C 1
ATOM 666 O O . VAL A 1 77 ? -34.352 28.235 69.441 1.00 81.44 77 VAL A O 1
ATOM 669 N N . PRO A 1 78 ? -35.219 27.621 71.436 1.00 83.12 78 PRO A N 1
ATOM 670 C CA . PRO A 1 78 ? -34.161 28.227 72.241 1.00 83.12 78 PRO A CA 1
ATOM 671 C C . PRO A 1 78 ? -32.775 27.700 71.861 1.00 83.12 78 PRO A C 1
ATOM 673 O O . PRO A 1 78 ? -32.624 26.518 71.540 1.00 83.12 78 PRO A O 1
ATOM 676 N N . GLU A 1 79 ? -31.743 28.543 71.950 1.00 79.94 79 GLU A N 1
ATOM 677 C CA . GLU A 1 79 ? -30.374 28.173 71.559 1.00 79.94 79 GLU A CA 1
ATOM 678 C C . GLU A 1 79 ? -29.861 26.931 72.299 1.00 79.94 79 GLU A C 1
ATOM 680 O O . GLU A 1 79 ? -29.217 26.082 71.691 1.00 79.94 79 GLU A O 1
ATOM 685 N N . GLN A 1 80 ? -30.212 26.755 73.578 1.00 78.31 80 GLN A N 1
ATOM 686 C CA . GLN A 1 80 ? -29.820 25.570 74.352 1.00 78.31 80 GLN A CA 1
ATOM 687 C C . GLN A 1 80 ? -30.440 24.277 73.793 1.00 78.31 80 GLN A C 1
ATOM 689 O O . GLN A 1 80 ? -29.761 23.255 73.692 1.00 78.31 80 GLN A O 1
ATOM 694 N N . VAL A 1 81 ? -31.709 24.330 73.374 1.00 77.25 81 VAL A N 1
ATOM 695 C CA . VAL A 1 81 ? -32.406 23.201 72.735 1.00 77.25 81 VAL A CA 1
ATOM 696 C C . VAL A 1 81 ? -31.817 22.943 71.348 1.00 77.25 81 VAL A C 1
ATOM 698 O O . VAL A 1 81 ? -31.538 21.802 70.987 1.00 77.25 81 VAL A O 1
ATOM 701 N N . LYS A 1 82 ? -31.559 24.008 70.582 1.00 77.75 82 LYS A N 1
ATOM 702 C CA . LYS A 1 82 ? -30.952 23.944 69.249 1.00 77.75 82 LYS A CA 1
ATOM 703 C C . LYS A 1 82 ? -29.545 23.338 69.283 1.00 77.75 82 LYS A C 1
ATOM 705 O O . LYS A 1 82 ? -29.235 22.508 68.432 1.00 77.75 82 LYS A O 1
ATOM 710 N N . ASN A 1 83 ? -28.727 23.692 70.273 1.00 76.88 83 ASN A N 1
ATOM 711 C CA . ASN A 1 83 ? -27.368 23.175 70.441 1.00 76.88 83 ASN A CA 1
ATOM 712 C C . ASN A 1 83 ? -27.367 21.684 70.815 1.00 76.88 83 ASN A C 1
ATOM 714 O O . ASN A 1 83 ? -26.637 20.913 70.197 1.00 76.88 83 ASN A O 1
ATOM 718 N N . LEU A 1 84 ? -28.243 21.242 71.729 1.00 73.06 84 LEU A N 1
ATOM 719 C CA . LEU A 1 84 ? -28.387 19.814 72.056 1.00 73.06 84 LEU A CA 1
ATOM 720 C C . LEU A 1 84 ? -28.893 18.980 70.869 1.00 73.06 84 LEU A C 1
ATOM 722 O O . LEU A 1 84 ? -28.441 17.853 70.653 1.00 73.06 84 LEU A O 1
ATOM 726 N N . LEU A 1 85 ? -29.814 19.535 70.077 1.00 69.50 85 LEU A N 1
ATOM 727 C CA . LEU A 1 85 ? -30.280 18.903 68.842 1.00 69.50 85 LEU A CA 1
ATOM 728 C C . LEU A 1 85 ? -29.168 18.842 67.778 1.00 69.50 85 LEU A C 1
ATOM 730 O O . LEU A 1 85 ? -29.042 17.830 67.088 1.00 69.50 85 LEU A O 1
ATOM 734 N N . ALA A 1 86 ? -28.328 19.876 67.673 1.00 63.66 86 ALA A N 1
ATOM 735 C CA . ALA A 1 86 ? -27.204 19.929 66.737 1.00 63.66 86 ALA A CA 1
ATOM 736 C C . ALA A 1 86 ? -26.064 18.955 67.104 1.00 63.66 86 ALA A C 1
ATOM 738 O O . ALA A 1 86 ? -25.539 18.272 66.220 1.00 63.66 86 ALA A O 1
ATOM 739 N N . GLU A 1 87 ? -25.720 18.817 68.390 1.00 63.22 87 GLU A N 1
ATOM 740 C CA . GLU A 1 87 ? -24.717 17.849 68.869 1.00 63.22 87 GLU A CA 1
ATOM 741 C C . GLU A 1 87 ? -25.129 16.393 68.584 1.00 63.22 87 GLU A C 1
ATOM 743 O O . GLU A 1 87 ? -24.308 15.573 68.155 1.00 63.22 87 GLU A O 1
ATOM 748 N N . LYS A 1 88 ? -26.419 16.059 68.737 1.00 57.03 88 LYS A N 1
ATOM 749 C CA . LYS A 1 88 ? -26.936 14.726 68.380 1.00 57.03 88 LYS A CA 1
ATOM 750 C C . LYS A 1 88 ? -27.115 14.528 66.871 1.00 57.03 88 LYS A C 1
ATOM 752 O O . LYS A 1 88 ? -26.888 13.418 66.389 1.00 57.03 88 LYS A O 1
ATOM 757 N N . GLY A 1 89 ? -27.450 15.573 66.111 1.00 50.16 89 GLY A N 1
ATOM 758 C CA . GLY A 1 89 ? -27.562 15.515 64.646 1.00 50.16 89 GLY A CA 1
ATOM 759 C C . GLY A 1 89 ? -26.232 15.231 63.931 1.00 50.16 89 GLY A C 1
ATOM 760 O O . GLY A 1 89 ? -26.209 14.504 62.940 1.00 50.16 89 GLY A O 1
ATOM 761 N N . SER A 1 90 ? -25.110 15.726 64.468 1.00 50.22 90 SER A N 1
ATOM 762 C CA . SER A 1 90 ? -23.762 15.520 63.902 1.00 50.22 90 SER A CA 1
ATOM 763 C C . SER A 1 90 ? -23.225 14.087 64.090 1.00 50.22 90 SER A C 1
ATOM 765 O O . SER A 1 90 ? -22.576 13.524 63.205 1.00 50.22 90 SER A O 1
ATOM 767 N N . SER A 1 91 ? -23.543 13.441 65.218 1.00 49.66 91 SER A N 1
ATOM 768 C CA . SER A 1 91 ? -23.120 12.058 65.501 1.00 49.66 91 SER A CA 1
ATOM 769 C C . SER A 1 91 ? -23.997 11.005 64.813 1.00 49.66 91 SER A C 1
ATOM 771 O O . SER A 1 91 ? -23.484 9.995 64.333 1.00 49.66 91 SER A O 1
ATOM 773 N N . THR A 1 92 ? -25.305 11.246 64.694 1.00 49.75 92 THR A N 1
ATOM 774 C CA . THR A 1 92 ? -26.237 10.331 64.009 1.00 49.75 92 THR A CA 1
ATOM 775 C C . THR A 1 92 ? -26.152 10.411 62.481 1.00 49.75 92 THR A C 1
ATOM 777 O O . THR A 1 92 ? -26.250 9.372 61.826 1.00 49.75 92 THR A O 1
ATOM 780 N N . GLY A 1 93 ? -25.872 11.591 61.910 1.00 56.38 93 GLY A N 1
ATOM 781 C CA . GLY A 1 93 ? -25.650 11.759 60.467 1.00 56.38 93 GLY A CA 1
ATOM 782 C C . GLY A 1 93 ? -24.483 10.916 59.939 1.00 56.38 93 GLY A C 1
ATOM 783 O O . GLY A 1 93 ? -24.651 10.163 58.981 1.00 56.38 93 GLY A O 1
ATOM 784 N N . ASN A 1 94 ? -23.343 10.934 60.640 1.00 65.25 94 ASN A N 1
ATOM 785 C CA . ASN A 1 94 ? -22.168 10.125 60.293 1.00 65.25 94 ASN A CA 1
ATOM 786 C C . ASN A 1 94 ? -22.436 8.612 60.359 1.00 65.25 94 ASN A C 1
ATOM 788 O O . ASN A 1 94 ? -21.950 7.855 59.521 1.00 65.25 94 ASN A O 1
ATOM 792 N N . VAL A 1 95 ? -23.218 8.140 61.336 1.00 69.88 95 VAL A N 1
ATOM 793 C CA . VAL A 1 95 ? -23.556 6.710 61.459 1.00 69.88 95 VAL A CA 1
ATOM 794 C C . VAL A 1 95 ? -24.457 6.260 60.309 1.00 69.88 95 VAL A C 1
ATOM 796 O O . VAL A 1 95 ? -24.220 5.201 59.730 1.00 69.88 95 VAL A O 1
ATOM 799 N N . GLN A 1 96 ? -25.461 7.063 59.948 1.00 72.19 96 GLN A N 1
ATOM 800 C CA . GLN A 1 96 ? -26.377 6.744 58.855 1.00 72.19 96 GLN A CA 1
ATOM 801 C C . GLN A 1 96 ? -25.663 6.788 57.495 1.00 72.19 96 GLN A C 1
ATOM 803 O O . GLN A 1 96 ? -25.898 5.920 56.660 1.00 72.19 96 GLN A O 1
ATOM 808 N N . GLU A 1 97 ? -24.745 7.730 57.283 1.00 79.31 97 GLU A N 1
ATOM 809 C CA . GLU A 1 97 ? -23.933 7.834 56.064 1.00 79.31 97 GLU A CA 1
ATOM 810 C C . GLU A 1 97 ? -22.922 6.682 55.931 1.00 79.31 97 GLU A C 1
ATOM 812 O O . GLU A 1 97 ? -22.836 6.051 54.874 1.00 79.31 97 GLU A O 1
ATOM 817 N N . ASN A 1 98 ? -22.273 6.290 57.032 1.00 83.06 98 ASN A N 1
ATOM 818 C CA . ASN A 1 98 ? -21.444 5.083 57.083 1.00 83.06 98 ASN A CA 1
ATOM 819 C C . ASN A 1 98 ? -22.258 3.811 56.792 1.00 83.06 98 ASN A C 1
ATOM 821 O O . ASN A 1 98 ? -21.789 2.930 56.070 1.00 83.06 98 ASN A O 1
ATOM 825 N N . LEU A 1 99 ? -23.497 3.717 57.292 1.00 83.69 99 LEU A N 1
ATOM 826 C CA . LEU A 1 99 ? -24.402 2.605 56.986 1.00 83.69 99 LEU A CA 1
ATOM 827 C C . LEU A 1 99 ? -24.808 2.574 55.507 1.00 83.69 99 LEU A C 1
ATOM 829 O O . LEU A 1 99 ? -24.873 1.494 54.920 1.00 83.69 99 LEU A O 1
ATOM 833 N N . LYS A 1 100 ? -25.061 3.739 54.894 1.00 87.12 100 LYS A N 1
ATOM 834 C CA . LYS A 1 100 ? -25.343 3.863 53.452 1.00 87.12 100 LYS A CA 1
ATOM 835 C C . LYS A 1 100 ? -24.144 3.400 52.622 1.00 87.12 100 LYS A C 1
ATOM 837 O O . LYS A 1 100 ? -24.323 2.615 51.692 1.00 87.12 100 LYS A O 1
ATOM 842 N N . GLY A 1 101 ? -22.928 3.798 53.001 1.00 86.25 101 GLY A N 1
ATOM 843 C CA . GLY A 1 101 ? -21.685 3.322 52.385 1.00 86.25 101 GLY A CA 1
ATOM 844 C C . GLY A 1 101 ? -21.482 1.809 52.537 1.00 86.25 101 GLY A C 1
ATOM 845 O O . GLY A 1 101 ? -21.188 1.120 51.559 1.00 86.25 101 GLY A O 1
ATOM 846 N N . ALA A 1 102 ? -21.718 1.264 53.735 1.00 88.00 102 ALA A N 1
ATOM 847 C CA . ALA A 1 102 ? -21.646 -0.174 53.994 1.00 88.00 102 ALA A CA 1
ATOM 848 C C . ALA A 1 102 ? -22.697 -0.964 53.196 1.00 88.00 102 ALA A C 1
ATOM 850 O O . ALA A 1 102 ? -22.391 -2.040 52.683 1.00 88.00 102 ALA A O 1
ATOM 851 N N . PHE A 1 103 ? -23.910 -0.420 53.038 1.00 90.38 103 PHE A N 1
ATOM 852 C CA . PHE A 1 103 ? -24.959 -1.009 52.205 1.00 90.38 103 PHE A CA 1
ATOM 853 C C . PHE A 1 103 ? -24.541 -1.032 50.729 1.00 90.38 103 PHE A C 1
ATOM 855 O O . PHE A 1 103 ? -24.637 -2.076 50.092 1.00 90.38 103 PHE A O 1
ATOM 862 N N . MET A 1 104 ? -24.000 0.072 50.201 1.00 89.94 104 MET A N 1
ATOM 863 C CA . MET A 1 104 ? -23.498 0.148 48.820 1.00 89.94 104 MET A CA 1
ATOM 864 C C . MET A 1 104 ? -22.352 -0.841 48.557 1.00 89.94 104 MET A C 1
ATOM 866 O O . MET A 1 104 ? -22.394 -1.574 47.573 1.00 89.94 104 MET A O 1
ATOM 870 N N . SER A 1 105 ? -21.367 -0.929 49.457 1.00 89.12 105 SER A N 1
ATOM 871 C CA . SER A 1 105 ? -20.271 -1.908 49.345 1.00 89.12 105 SER A CA 1
ATOM 872 C C . SER A 1 105 ? -20.761 -3.354 49.478 1.00 89.12 105 SER A C 1
ATOM 874 O O . SER A 1 105 ? -20.211 -4.274 48.875 1.00 89.12 105 SER A O 1
ATOM 876 N N . TRP A 1 106 ? -21.822 -3.584 50.249 1.00 91.88 106 TRP A N 1
ATOM 877 C CA . TRP A 1 106 ? -22.439 -4.900 50.337 1.00 91.88 106 TRP A CA 1
ATOM 878 C C . TRP A 1 106 ? -23.170 -5.284 49.045 1.00 91.88 106 TRP A C 1
ATOM 880 O O . TRP A 1 106 ? -23.014 -6.422 48.601 1.00 91.88 106 TRP A O 1
ATOM 890 N N . LEU A 1 107 ? -23.869 -4.347 48.387 1.00 90.81 107 LEU A N 1
ATOM 891 C CA . LEU A 1 107 ? -24.490 -4.580 47.074 1.00 90.81 107 LEU A CA 1
ATOM 892 C C . LEU A 1 107 ? -23.470 -5.021 46.011 1.00 90.81 107 LEU A C 1
ATOM 894 O O . LEU A 1 107 ? -23.814 -5.831 45.155 1.00 90.81 107 LEU A O 1
ATOM 898 N N . GLU A 1 108 ? -22.215 -4.563 46.090 1.00 89.00 108 GLU A N 1
ATOM 899 C CA . GLU A 1 108 ? -21.137 -4.977 45.173 1.00 89.00 108 GLU A CA 1
ATOM 900 C C . GLU A 1 108 ? -20.793 -6.467 45.243 1.00 89.00 108 GLU A C 1
ATOM 902 O O . GLU A 1 108 ? -20.266 -7.015 44.276 1.00 89.00 108 GLU A O 1
ATOM 907 N N . LYS A 1 109 ? -21.101 -7.145 46.355 1.00 87.56 109 LYS A N 1
ATOM 908 C CA . LYS A 1 109 ? -20.867 -8.592 46.493 1.00 87.56 109 LYS A CA 1
ATOM 909 C C . LYS A 1 109 ? -21.886 -9.434 45.730 1.00 87.56 109 LYS A C 1
ATOM 911 O O . LYS A 1 109 ? -21.668 -10.628 45.541 1.00 87.56 109 LYS A O 1
ATOM 916 N N . PHE A 1 110 ? -22.987 -8.826 45.297 1.00 86.94 110 PHE A N 1
ATOM 917 C CA . PHE A 1 110 ? -24.004 -9.483 44.496 1.00 86.94 110 PHE A CA 1
ATOM 918 C C . PHE A 1 110 ? -23.774 -9.196 43.012 1.00 86.94 110 PHE A C 1
ATOM 920 O O . PHE A 1 110 ? -23.527 -8.064 42.603 1.00 86.94 110 PHE A O 1
ATOM 927 N N . ASN A 1 111 ? -23.945 -10.220 42.174 1.00 84.50 111 ASN A N 1
ATOM 928 C CA . ASN A 1 111 ? -23.837 -10.110 40.716 1.00 84.50 111 ASN A CA 1
ATOM 929 C C . ASN A 1 111 ? -25.095 -9.476 40.090 1.00 84.50 111 ASN A C 1
ATOM 931 O O . ASN A 1 111 ? -25.709 -10.036 39.178 1.00 84.50 111 ASN A O 1
ATOM 935 N N . PHE A 1 112 ? -25.526 -8.320 40.600 1.00 88.62 112 PHE A N 1
ATOM 936 C CA . PHE A 1 112 ? -26.650 -7.589 40.028 1.00 88.62 112 PHE A CA 1
ATOM 937 C C . PHE A 1 112 ? -26.276 -6.993 38.671 1.00 88.62 112 PHE A C 1
ATOM 939 O O . PHE A 1 112 ? -25.163 -6.526 38.440 1.00 88.62 112 PHE A O 1
ATOM 946 N N . THR A 1 113 ? -27.236 -7.000 37.753 1.00 84.06 113 THR A N 1
ATOM 947 C CA . THR A 1 113 ? -27.078 -6.422 36.415 1.00 84.06 113 THR A CA 1
ATOM 948 C C . THR A 1 113 ? -27.986 -5.208 36.278 1.00 84.06 113 THR A C 1
ATOM 950 O O . THR A 1 113 ? -28.927 -5.044 37.048 1.00 84.06 113 THR A O 1
ATOM 953 N N . GLN A 1 114 ? -27.790 -4.388 35.241 1.00 80.88 114 GLN A N 1
ATOM 954 C CA . GLN A 1 114 ? -28.700 -3.269 34.945 1.00 80.88 114 GLN A CA 1
ATOM 955 C C . GLN A 1 114 ? -30.167 -3.713 34.764 1.00 80.88 114 GLN A C 1
ATOM 957 O O . GLN A 1 114 ? -31.083 -2.917 34.936 1.00 80.88 114 GLN A O 1
ATOM 962 N N . LYS A 1 115 ? -30.400 -4.980 34.399 1.00 85.38 115 LYS A N 1
ATOM 963 C CA . LYS A 1 115 ? -31.748 -5.533 34.216 1.00 85.38 115 LYS A CA 1
ATOM 964 C C . LYS A 1 115 ? -32.394 -5.981 35.531 1.00 85.38 115 LYS A C 1
ATOM 966 O O . LYS A 1 115 ? -33.577 -6.309 35.535 1.00 85.38 115 LYS A O 1
ATOM 971 N N . THR A 1 116 ? -31.641 -6.037 36.628 1.00 90.31 116 THR A N 1
ATOM 972 C CA . THR A 1 116 ? -32.158 -6.488 37.918 1.00 90.31 116 THR A CA 1
ATOM 973 C C . THR A 1 116 ? -33.069 -5.416 38.517 1.00 90.31 116 THR A C 1
ATOM 975 O O . THR A 1 116 ? -32.628 -4.326 38.864 1.00 90.31 116 THR A O 1
ATOM 978 N N . THR A 1 117 ? -34.355 -5.732 38.660 1.00 92.88 117 THR A N 1
ATOM 979 C CA . THR A 1 117 ? -35.338 -4.864 39.328 1.00 92.88 117 THR A CA 1
ATOM 980 C C . THR A 1 117 ? -35.144 -4.864 40.843 1.00 92.88 117 THR A C 1
ATOM 982 O O . THR A 1 117 ? -34.730 -5.882 41.401 1.00 92.88 117 THR A O 1
ATOM 985 N N . TRP A 1 118 ? -35.543 -3.780 41.515 1.00 92.19 118 TRP A N 1
ATOM 986 C CA . TRP A 1 118 ? -35.510 -3.667 42.979 1.00 92.19 118 TRP A CA 1
ATOM 987 C C . TRP A 1 118 ? -36.193 -4.853 43.672 1.00 92.19 118 TRP A C 1
ATOM 989 O O . TRP A 1 118 ? -35.644 -5.434 44.598 1.00 92.19 118 TRP A O 1
ATOM 999 N N . GLU A 1 119 ? -37.353 -5.276 43.180 1.00 90.81 119 GLU A N 1
ATOM 1000 C CA . GLU A 1 119 ? -38.148 -6.358 43.763 1.00 90.81 119 GLU A CA 1
ATOM 1001 C C . GLU A 1 119 ? -37.440 -7.720 43.664 1.00 90.81 119 GLU A C 1
ATOM 1003 O O . GLU A 1 119 ? -37.532 -8.540 44.576 1.00 90.81 119 GLU A O 1
ATOM 1008 N N . ALA A 1 120 ? -36.701 -7.957 42.577 1.00 90.88 120 ALA A N 1
ATOM 1009 C CA . ALA A 1 120 ? -35.883 -9.158 42.405 1.00 90.88 120 ALA A CA 1
ATOM 1010 C C . ALA A 1 120 ? -34.615 -9.114 43.270 1.00 90.88 120 ALA A C 1
ATOM 1012 O O . ALA A 1 120 ? -34.227 -10.133 43.837 1.00 90.88 120 ALA A O 1
ATOM 1013 N N . ALA A 1 121 ? -33.998 -7.936 43.401 1.00 91.62 121 ALA A N 1
ATOM 1014 C CA . ALA A 1 121 ? -32.842 -7.737 44.267 1.00 91.62 121 ALA A CA 1
ATOM 1015 C C . ALA A 1 121 ? -33.206 -7.953 45.741 1.00 91.62 121 ALA A C 1
ATOM 1017 O O . ALA A 1 121 ? -32.507 -8.684 46.430 1.00 91.62 121 ALA A O 1
ATOM 1018 N N . VAL A 1 122 ? -34.334 -7.406 46.209 1.00 91.25 122 VAL A N 1
ATOM 1019 C CA . VAL A 1 122 ? -34.796 -7.552 47.601 1.00 91.25 122 VAL A CA 1
ATOM 1020 C C . VAL A 1 122 ? -34.921 -9.018 48.011 1.00 91.25 122 VAL A C 1
ATOM 1022 O O . VAL A 1 122 ? -34.445 -9.367 49.081 1.00 91.25 122 VAL A O 1
ATOM 1025 N N . LYS A 1 123 ? -35.450 -9.895 47.148 1.00 90.06 123 LYS A N 1
ATOM 1026 C CA . LYS A 1 123 ? -35.543 -11.339 47.442 1.00 90.06 123 LYS A CA 1
ATOM 1027 C C . LYS A 1 123 ? -34.183 -11.993 47.705 1.00 90.06 123 LYS A C 1
ATOM 1029 O O . LYS A 1 123 ? -34.097 -12.918 48.503 1.00 90.06 123 LYS A O 1
ATOM 1034 N N . LEU A 1 124 ? -33.142 -11.539 47.008 1.00 89.25 124 LEU A N 1
ATOM 1035 C CA . LEU A 1 124 ? -31.774 -12.034 47.179 1.00 89.25 124 LEU A CA 1
ATOM 1036 C C . LEU A 1 124 ? -31.096 -11.402 48.399 1.00 89.25 124 LEU A C 1
ATOM 1038 O O . LEU A 1 124 ? -30.321 -12.067 49.075 1.00 89.25 124 LEU A O 1
ATOM 1042 N N . LEU A 1 125 ? -31.411 -10.138 48.689 1.00 89.44 125 LEU A N 1
ATOM 1043 C CA . LEU A 1 125 ? -30.864 -9.405 49.829 1.00 89.44 125 LEU A CA 1
ATOM 1044 C C . LEU A 1 125 ? -31.464 -9.877 51.157 1.00 89.44 125 LEU A C 1
ATOM 1046 O O . LEU A 1 125 ? -30.725 -10.031 52.117 1.00 89.44 125 LEU A O 1
ATOM 1050 N N . GLU A 1 126 ? -32.773 -10.137 51.218 1.00 87.69 126 GLU A N 1
ATOM 1051 C CA . GLU A 1 126 ? -33.475 -10.617 52.422 1.00 87.69 126 GLU A CA 1
ATOM 1052 C C . GLU A 1 126 ? -33.016 -12.008 52.877 1.00 87.69 126 GLU A C 1
ATOM 1054 O O . GLU A 1 126 ? -33.155 -12.341 54.051 1.00 87.69 126 GLU A O 1
ATOM 1059 N N . ALA A 1 127 ? -32.465 -12.810 51.963 1.00 87.12 127 ALA A N 1
ATOM 1060 C CA . ALA A 1 127 ? -31.938 -14.137 52.263 1.00 87.12 127 ALA A CA 1
ATOM 1061 C C . ALA A 1 127 ? -30.560 -14.113 52.956 1.00 87.12 127 ALA A C 1
ATOM 1063 O O . ALA A 1 127 ? -30.128 -15.137 53.479 1.00 87.12 127 ALA A O 1
ATOM 1064 N N . ASP A 1 128 ? -29.857 -12.979 52.946 1.00 88.81 128 ASP A N 1
ATOM 1065 C CA . ASP A 1 128 ? -28.513 -12.840 53.511 1.00 88.81 128 ASP A CA 1
ATOM 1066 C C . ASP A 1 128 ? -28.580 -12.362 54.975 1.00 88.81 128 ASP A C 1
ATOM 1068 O O . ASP A 1 128 ? -29.334 -11.453 55.334 1.00 88.81 128 ASP A O 1
ATOM 1072 N N . GLU A 1 129 ? -27.750 -12.968 55.830 1.00 83.81 129 GLU A N 1
ATOM 1073 C CA . GLU A 1 129 ? -27.664 -12.709 57.275 1.00 83.81 129 GLU A CA 1
ATOM 1074 C C . GLU A 1 129 ? -27.396 -11.238 57.632 1.00 83.81 129 GLU A C 1
ATOM 1076 O O . GLU A 1 129 ? -27.678 -10.802 58.748 1.00 83.81 129 GLU A O 1
ATOM 1081 N N . ARG A 1 130 ? -26.853 -10.447 56.699 1.00 83.56 130 ARG A N 1
ATOM 1082 C CA . ARG A 1 130 ? -26.533 -9.026 56.893 1.00 83.56 130 ARG A CA 1
ATOM 1083 C C . ARG A 1 130 ? -27.732 -8.109 56.677 1.00 83.56 130 ARG A C 1
ATOM 1085 O O . ARG A 1 130 ? -27.666 -6.945 57.060 1.00 83.56 130 ARG A O 1
ATOM 1092 N N . TRP A 1 131 ? -28.842 -8.586 56.115 1.00 86.69 131 TRP A N 1
ATOM 1093 C CA . TRP A 1 131 ? -30.031 -7.760 55.875 1.00 86.69 131 TRP A CA 1
ATOM 1094 C C . TRP A 1 131 ? -30.587 -7.045 57.125 1.00 86.69 131 TRP A C 1
ATOM 1096 O O . TRP A 1 131 ? -30.867 -5.839 57.035 1.00 86.69 131 TRP A O 1
ATOM 1106 N N . PRO A 1 132 ? -30.693 -7.699 58.304 1.00 82.56 132 PRO A N 1
ATOM 1107 C CA . PRO A 1 132 ? -31.150 -7.050 59.534 1.00 82.56 132 PRO A CA 1
ATOM 1108 C C . PRO A 1 132 ? -30.217 -5.930 60.020 1.00 82.56 132 PRO A C 1
ATOM 1110 O O . PRO A 1 132 ? -30.681 -4.992 60.669 1.00 82.56 132 PRO A O 1
ATOM 1113 N N . MET A 1 133 ? -28.925 -5.969 59.662 1.00 81.25 133 MET A N 1
ATOM 1114 C CA . MET A 1 133 ? -27.941 -4.927 60.004 1.00 81.25 133 MET A CA 1
ATOM 1115 C C . MET A 1 133 ? -28.329 -3.562 59.423 1.00 81.25 133 MET A C 1
ATOM 1117 O O . MET A 1 133 ? -28.037 -2.525 60.008 1.00 81.25 133 MET A O 1
ATOM 1121 N N . PHE A 1 134 ? -29.047 -3.563 58.299 1.00 82.81 134 PHE A N 1
ATOM 1122 C CA . PHE A 1 134 ? -29.521 -2.359 57.624 1.00 82.81 134 PHE A CA 1
ATOM 1123 C C . PHE A 1 134 ? -30.972 -2.011 57.982 1.00 82.81 134 PHE A C 1
ATOM 1125 O O . PHE A 1 134 ? -31.624 -1.281 57.241 1.00 82.81 134 PHE A O 1
ATOM 1132 N N . SER A 1 135 ? -31.537 -2.564 59.058 1.00 76.81 135 SER A N 1
ATOM 1133 C CA . SER A 1 135 ? -32.933 -2.314 59.473 1.00 76.81 135 SER A CA 1
ATOM 1134 C C . SER A 1 135 ? -33.223 -0.848 59.823 1.00 76.81 135 SER A C 1
ATOM 1136 O O . SER A 1 135 ? -34.362 -0.410 59.693 1.00 76.81 135 SER A O 1
ATOM 1138 N N . THR A 1 136 ? -32.193 -0.082 60.188 1.00 79.38 136 THR A N 1
ATOM 1139 C CA . THR A 1 136 ? -32.268 1.365 60.444 1.00 79.38 136 THR A CA 1
ATOM 1140 C C . THR A 1 136 ? -32.459 2.201 59.176 1.00 79.38 136 THR A C 1
ATOM 1142 O O . THR A 1 136 ? -32.951 3.321 59.265 1.00 79.38 136 THR A O 1
ATOM 1145 N N . LEU A 1 137 ? -32.115 1.670 57.994 1.00 82.56 137 LEU A N 1
ATOM 1146 C CA . LEU A 1 137 ? -32.412 2.310 56.713 1.00 82.56 137 LEU A CA 1
ATOM 1147 C C . LEU A 1 137 ? -33.853 2.012 56.305 1.00 82.56 137 LEU A C 1
ATOM 1149 O O . LEU A 1 137 ? -34.270 0.850 56.217 1.00 82.56 137 LEU A O 1
ATOM 1153 N N . THR A 1 138 ? -34.604 3.059 55.975 1.00 84.62 138 THR A N 1
ATOM 1154 C CA . THR A 1 138 ? -35.981 2.902 55.501 1.00 84.62 138 THR A CA 1
ATOM 1155 C C . THR A 1 138 ? -36.019 2.173 54.155 1.00 84.62 138 THR A C 1
ATOM 1157 O O . THR A 1 138 ? -35.076 2.207 53.360 1.00 84.62 138 THR A O 1
ATOM 1160 N N . ARG A 1 139 ? -37.153 1.534 53.837 1.00 82.56 139 ARG A N 1
ATOM 1161 C CA . ARG A 1 139 ? -37.346 0.871 52.533 1.00 82.56 139 ARG A CA 1
ATOM 1162 C C . ARG A 1 139 ? -37.119 1.829 51.353 1.00 82.56 139 ARG A C 1
ATOM 1164 O O . ARG A 1 139 ? -36.607 1.401 50.320 1.00 82.56 139 ARG A O 1
ATOM 1171 N N . GLY A 1 140 ? -37.489 3.102 51.512 1.00 85.06 140 GLY A N 1
ATOM 1172 C CA . GLY A 1 140 ? -37.265 4.153 50.517 1.00 85.06 140 GLY A CA 1
ATOM 1173 C C . GLY A 1 140 ? -35.781 4.449 50.305 1.00 85.06 140 GLY A C 1
ATOM 1174 O O . GLY A 1 140 ? -35.324 4.440 49.165 1.00 85.06 140 GLY A O 1
ATOM 1175 N N . GLU A 1 141 ? -35.014 4.606 51.387 1.00 86.25 141 GLU A N 1
ATOM 1176 C CA . GLU A 1 141 ? -33.565 4.834 51.313 1.00 86.25 141 GLU A CA 1
ATOM 1177 C C . GLU A 1 141 ? -32.827 3.651 50.686 1.00 86.25 141 GLU A C 1
ATOM 1179 O O . GLU A 1 141 ? -31.999 3.850 49.802 1.00 86.25 141 GLU A O 1
ATOM 1184 N N . LYS A 1 142 ? -33.161 2.410 51.067 1.00 87.56 142 LYS A N 1
ATOM 1185 C CA . LYS A 1 142 ? -32.542 1.223 50.453 1.00 87.56 142 LYS A CA 1
ATOM 1186 C C . LYS A 1 142 ? -32.832 1.142 48.949 1.00 87.56 142 LYS A C 1
ATOM 1188 O O . LYS A 1 142 ? -31.931 0.834 48.169 1.00 87.56 142 LYS A O 1
ATOM 1193 N N . LYS A 1 143 ? -34.065 1.463 48.529 1.00 90.06 143 LYS A N 1
ATOM 1194 C CA . LYS A 1 143 ? -34.448 1.515 47.107 1.00 90.06 143 LYS A CA 1
ATOM 1195 C C . LYS A 1 143 ? -33.704 2.624 46.359 1.00 90.06 143 LYS A C 1
ATOM 1197 O O . LYS A 1 143 ? -33.286 2.412 45.222 1.00 90.06 143 LYS A O 1
ATOM 1202 N N . GLN A 1 144 ? -33.514 3.783 46.989 1.00 91.31 144 GLN A N 1
ATOM 1203 C CA . GLN A 1 144 ? -32.743 4.891 46.427 1.00 91.31 144 GLN A CA 1
ATOM 1204 C C . GLN A 1 144 ? -31.270 4.508 46.235 1.00 91.31 144 GLN A C 1
ATOM 1206 O O . GLN A 1 144 ? -30.752 4.668 45.131 1.00 91.31 144 GLN A O 1
ATOM 1211 N N . LEU A 1 145 ? -30.631 3.922 47.253 1.00 91.50 145 LEU A N 1
ATOM 1212 C CA . LEU A 1 145 ? -29.249 3.432 47.170 1.00 91.50 145 LEU A CA 1
ATOM 1213 C C . LEU A 1 145 ? -29.094 2.359 46.089 1.00 91.50 145 LEU A C 1
ATOM 1215 O O . LEU A 1 145 ? -28.147 2.390 45.314 1.00 91.50 145 LEU A O 1
ATOM 1219 N N . PHE A 1 146 ? -30.054 1.440 45.961 1.00 92.12 146 PHE A N 1
ATOM 1220 C CA . PHE A 1 146 ? -30.030 0.449 44.884 1.00 92.12 146 PHE A CA 1
ATOM 1221 C C . PHE A 1 146 ? -30.185 1.072 43.489 1.00 92.12 146 PHE A C 1
ATOM 1223 O O . PHE A 1 146 ? -29.540 0.628 42.536 1.00 92.12 146 PHE A O 1
ATOM 1230 N N . SER A 1 147 ? -31.021 2.103 43.344 1.00 91.19 147 SER A N 1
ATOM 1231 C CA . SER A 1 147 ? -31.136 2.853 42.089 1.00 91.19 147 SER A CA 1
ATOM 1232 C C . SER A 1 147 ? -29.825 3.562 41.746 1.00 91.19 147 SER A C 1
ATOM 1234 O O . SER A 1 147 ? -29.402 3.559 40.589 1.00 91.19 147 SER A O 1
ATOM 1236 N N . GLU A 1 148 ? -29.159 4.140 42.746 1.00 91.75 148 GLU A N 1
ATOM 1237 C CA . GLU A 1 148 ? -27.840 4.747 42.590 1.00 91.75 148 GLU A CA 1
ATOM 1238 C C . GLU A 1 148 ? -26.789 3.703 42.197 1.00 91.75 148 GLU A C 1
ATOM 1240 O O . GLU A 1 148 ? -26.071 3.893 41.218 1.00 91.75 148 GLU A O 1
ATOM 1245 N N . PHE A 1 149 ? -26.762 2.554 42.871 1.00 91.19 149 PHE A N 1
ATOM 1246 C CA . PHE A 1 149 ? -25.896 1.425 42.542 1.00 91.19 149 PHE A CA 1
ATOM 1247 C C . PHE A 1 149 ? -26.113 0.917 41.107 1.00 91.19 149 PHE A C 1
ATOM 1249 O O . PHE A 1 149 ? -25.163 0.738 40.344 1.00 91.19 149 PHE A O 1
ATOM 1256 N N . SER A 1 150 ? -27.373 0.765 40.693 1.00 90.38 150 SER A N 1
ATOM 1257 C CA . SER A 1 150 ? -27.739 0.372 39.326 1.00 90.38 150 SER A CA 1
ATOM 1258 C C . SER A 1 150 ? -27.257 1.399 38.292 1.00 90.38 150 SER A C 1
ATOM 1260 O O . SER A 1 150 ? -26.744 1.028 37.232 1.00 90.38 150 SER A O 1
ATOM 1262 N N . SER A 1 151 ? -27.365 2.693 38.617 1.00 90.38 151 SER A N 1
ATOM 1263 C CA . SER A 1 151 ? -26.821 3.789 37.808 1.00 90.38 151 SER A CA 1
ATOM 1264 C C . SER A 1 151 ? -25.289 3.739 37.737 1.00 90.38 151 SER A C 1
ATOM 1266 O O . SER A 1 151 ? -24.721 3.874 36.652 1.00 90.38 151 SER A O 1
ATOM 1268 N N . GLN A 1 152 ? -24.604 3.449 38.849 1.00 89.69 152 GLN A N 1
ATOM 1269 C CA . GLN A 1 152 ? -23.150 3.273 38.878 1.00 89.69 152 GLN A CA 1
ATOM 1270 C C . GLN A 1 152 ? -22.691 2.090 38.016 1.00 89.69 152 GLN A C 1
ATOM 1272 O O . GLN A 1 152 ? -21.724 2.242 37.271 1.00 89.69 152 GLN A O 1
ATOM 1277 N N . ILE A 1 153 ? -23.377 0.939 38.053 1.00 88.31 153 ILE A N 1
ATOM 1278 C CA . ILE A 1 153 ? -23.086 -0.202 37.163 1.00 88.31 153 ILE A CA 1
ATOM 1279 C C . ILE A 1 153 ? -23.220 0.220 35.697 1.00 88.31 153 ILE A C 1
ATOM 1281 O O . ILE A 1 153 ? -22.339 -0.062 34.880 1.00 88.31 153 ILE A O 1
ATOM 1285 N N . HIS A 1 154 ? -24.306 0.918 35.352 1.00 86.25 154 HIS A N 1
ATOM 1286 C CA . HIS A 1 154 ? -24.523 1.385 33.986 1.00 86.25 154 HIS A CA 1
ATOM 1287 C C . HIS A 1 154 ? -23.435 2.370 33.540 1.00 86.25 154 HIS A C 1
ATOM 1289 O O . HIS A 1 154 ? -22.868 2.213 32.457 1.00 86.25 154 HIS A O 1
ATOM 1295 N N . ARG A 1 155 ? -23.093 3.342 34.393 1.00 90.19 155 ARG A N 1
ATOM 1296 C CA . ARG A 1 155 ? -22.034 4.322 34.140 1.00 90.19 155 ARG A CA 1
ATOM 1297 C C . ARG A 1 155 ? -20.671 3.652 33.965 1.00 90.19 155 ARG A C 1
ATOM 1299 O O . ARG A 1 155 ? -20.000 3.950 32.982 1.00 90.19 155 ARG A O 1
ATOM 1306 N N . ARG A 1 156 ? -20.292 2.712 34.841 1.00 88.81 156 ARG A N 1
ATOM 1307 C CA . ARG A 1 156 ? -19.046 1.928 34.720 1.00 88.81 156 ARG A CA 1
ATOM 1308 C C . ARG A 1 156 ? -18.983 1.192 33.383 1.00 88.81 156 ARG A C 1
ATOM 1310 O O . ARG A 1 156 ? -17.989 1.304 32.673 1.00 88.81 156 ARG A O 1
ATOM 1317 N N . LYS A 1 157 ? -20.065 0.511 32.992 1.00 87.44 157 LYS A N 1
ATOM 1318 C CA . LYS A 1 157 ? -20.147 -0.195 31.705 1.00 87.44 157 LYS A CA 1
ATOM 1319 C C . LYS A 1 157 ? -20.051 0.761 30.510 1.00 87.44 157 LYS A C 1
ATOM 1321 O O . LYS A 1 157 ? -19.369 0.456 29.535 1.00 87.44 157 LYS A O 1
ATOM 1326 N N . GLN A 1 158 ? -20.702 1.926 30.569 1.00 86.38 158 GLN A N 1
ATOM 1327 C CA . GLN A 1 158 ? -20.563 2.955 29.533 1.00 86.38 158 GLN A CA 1
ATOM 1328 C C . GLN A 1 158 ? -19.131 3.501 29.453 1.00 86.38 158 GLN A C 1
ATOM 1330 O O . GLN A 1 158 ? -18.613 3.672 28.354 1.00 86.38 158 GLN A O 1
ATOM 1335 N N . GLU A 1 159 ? -18.489 3.781 30.588 1.00 89.94 159 GLU A N 1
ATOM 1336 C CA . GLU A 1 159 ? -17.102 4.257 30.646 1.00 89.94 159 GLU A CA 1
ATOM 1337 C C . GLU A 1 159 ? -16.119 3.210 30.114 1.00 89.94 159 GLU A C 1
ATOM 1339 O O . GLU A 1 159 ? -15.226 3.557 29.344 1.00 89.94 159 GLU A O 1
ATOM 1344 N N . GLU A 1 160 ? -16.310 1.931 30.440 1.00 89.81 160 GLU A N 1
ATOM 1345 C CA . GLU A 1 160 ? -15.532 0.828 29.872 1.00 89.81 160 GLU A CA 1
ATOM 1346 C C . GLU A 1 160 ? -15.696 0.758 28.347 1.00 89.81 160 GLU A C 1
ATOM 1348 O O . GLU A 1 160 ? -14.706 0.687 27.620 1.00 89.81 160 GLU A O 1
ATOM 1353 N N . MET A 1 161 ? -16.928 0.871 27.841 1.00 84.94 161 MET A N 1
ATOM 1354 C CA . MET A 1 161 ? -17.185 0.911 26.398 1.00 84.94 161 MET A CA 1
ATOM 1355 C C . MET A 1 161 ? -16.593 2.159 25.730 1.00 84.94 161 MET A C 1
ATOM 1357 O O . MET A 1 161 ? -16.101 2.066 24.608 1.00 84.94 161 MET A O 1
ATOM 1361 N N . ARG A 1 162 ? -16.594 3.320 26.400 1.00 86.88 162 ARG A N 1
ATOM 1362 C CA . ARG A 1 162 ? -15.916 4.534 25.908 1.00 86.88 162 ARG A CA 1
ATOM 1363 C C . ARG A 1 162 ? -14.408 4.325 25.818 1.00 86.88 162 ARG A C 1
ATOM 1365 O O . ARG A 1 162 ? -13.824 4.664 24.796 1.00 86.88 162 ARG A O 1
ATOM 1372 N N . LYS A 1 163 ? -13.793 3.733 26.848 1.00 90.94 163 LYS A N 1
ATOM 1373 C CA . LYS A 1 163 ? -12.364 3.385 26.850 1.00 90.94 163 LYS A CA 1
ATOM 1374 C C . LYS A 1 163 ? -12.033 2.415 25.717 1.00 90.94 163 LYS A C 1
ATOM 1376 O O . LYS A 1 163 ? -11.107 2.681 24.963 1.00 90.94 163 LYS A O 1
ATOM 1381 N N . LYS A 1 164 ? -12.829 1.354 25.545 1.00 90.69 164 LYS A N 1
ATOM 1382 C CA . LYS A 1 164 ? -12.694 0.405 24.428 1.00 90.69 164 LYS A CA 1
ATOM 1383 C C . LYS A 1 164 ? -12.745 1.122 23.080 1.00 90.69 164 LYS A C 1
ATOM 1385 O O . LYS A 1 164 ? -11.809 0.990 22.305 1.00 90.69 164 LYS A O 1
ATOM 1390 N N . LYS A 1 165 ? -13.763 1.957 22.838 1.00 85.25 165 LYS A N 1
ATOM 1391 C CA . LYS A 1 165 ? -13.887 2.761 21.605 1.00 85.25 165 LYS A CA 1
ATOM 1392 C C . LYS A 1 165 ? -12.694 3.683 21.360 1.00 85.25 165 LYS A C 1
ATOM 1394 O O . LYS A 1 165 ? -12.235 3.769 20.228 1.00 85.25 165 LYS A O 1
ATOM 1399 N N . ALA A 1 166 ? -12.177 4.331 22.403 1.00 89.38 166 ALA A N 1
ATOM 1400 C CA . ALA A 1 166 ? -11.005 5.197 22.294 1.00 89.38 166 ALA A CA 1
ATOM 1401 C C . ALA A 1 166 ? -9.733 4.424 21.895 1.00 89.38 166 ALA A C 1
ATOM 1403 O O . ALA A 1 166 ? -8.883 4.972 21.204 1.00 89.38 166 ALA A O 1
ATOM 1404 N N . MET A 1 167 ? -9.616 3.150 22.287 1.00 93.50 167 MET A N 1
ATOM 1405 C CA . MET A 1 167 ? -8.480 2.293 21.921 1.00 93.50 167 MET A CA 1
ATOM 1406 C C . MET A 1 167 ? -8.595 1.691 20.514 1.00 93.50 167 MET A C 1
ATOM 1408 O O . MET A 1 167 ? -7.571 1.331 19.943 1.00 93.50 167 MET A O 1
ATOM 1412 N N . VAL A 1 168 ? -9.805 1.571 19.943 1.00 95.06 168 VAL A N 1
ATOM 1413 C CA . VAL A 1 168 ? -10.011 0.921 18.630 1.00 95.06 168 VAL A CA 1
ATOM 1414 C C . VAL A 1 168 ? -9.168 1.574 17.536 1.00 95.06 168 VAL A C 1
ATOM 1416 O O . VAL A 1 168 ? -8.591 0.856 16.726 1.00 95.06 168 VAL A O 1
ATOM 1419 N N . HIS A 1 169 ? -9.061 2.905 17.538 1.00 94.19 169 HIS A N 1
ATOM 1420 C CA . HIS A 1 169 ? -8.239 3.638 16.575 1.00 94.19 169 HIS A CA 1
ATOM 1421 C C . HIS A 1 169 ? -6.787 3.140 16.577 1.00 94.19 169 HIS A C 1
ATOM 1423 O O . HIS A 1 169 ? -6.293 2.654 15.562 1.00 94.19 169 HIS A O 1
ATOM 1429 N N . GLU A 1 170 ? -6.137 3.174 17.741 1.00 95.06 170 GLU A N 1
ATOM 1430 C CA . GLU A 1 170 ? -4.744 2.747 17.903 1.00 95.06 170 GLU A CA 1
ATOM 1431 C C . GLU A 1 170 ? -4.545 1.261 17.587 1.00 95.06 170 GLU A C 1
ATOM 1433 O O . GLU A 1 170 ? -3.551 0.877 16.971 1.00 95.06 170 GLU A O 1
ATOM 1438 N N . ILE A 1 171 ? -5.503 0.414 17.971 1.00 96.56 171 ILE A N 1
ATOM 1439 C CA . ILE A 1 171 ? -5.436 -1.025 17.704 1.00 96.56 171 ILE A CA 1
ATOM 1440 C C . ILE A 1 171 ? -5.504 -1.304 16.199 1.00 96.56 171 ILE A C 1
ATOM 1442 O O . ILE A 1 171 ? -4.676 -2.060 15.695 1.00 96.56 171 ILE A O 1
ATOM 1446 N N . ILE A 1 172 ? -6.444 -0.685 15.473 1.00 96.44 172 ILE A N 1
ATOM 1447 C CA . ILE A 1 172 ? -6.564 -0.857 14.017 1.00 96.44 172 ILE A CA 1
ATOM 1448 C C . ILE A 1 172 ? -5.297 -0.363 13.319 1.00 96.44 172 ILE A C 1
ATOM 1450 O O . ILE A 1 172 ? -4.762 -1.071 12.469 1.00 96.44 172 ILE A O 1
ATOM 1454 N N . PHE A 1 173 ? -4.785 0.809 13.703 1.00 96.12 173 PHE A N 1
ATOM 1455 C CA . PHE A 1 173 ? -3.543 1.352 13.149 1.00 96.12 173 PHE A CA 1
ATOM 1456 C C . PHE A 1 173 ? -2.370 0.385 13.331 1.00 96.12 173 PHE A C 1
ATOM 1458 O O . PHE A 1 173 ? -1.613 0.138 12.390 1.00 96.12 173 PHE A O 1
ATOM 1465 N N . LYS A 1 174 ? -2.241 -0.200 14.524 1.00 96.19 174 LYS A N 1
ATOM 1466 C CA . LYS A 1 174 ? -1.201 -1.186 14.808 1.00 96.19 174 LYS A CA 1
ATOM 1467 C C . LYS A 1 174 ? -1.368 -2.453 13.965 1.00 96.19 174 LYS A C 1
ATOM 1469 O O . LYS A 1 174 ? -0.413 -2.861 13.309 1.00 96.19 174 LYS A O 1
ATOM 1474 N N . GLU A 1 175 ? -2.561 -3.043 13.943 1.00 96.31 175 GLU A N 1
ATOM 1475 C CA . GLU A 1 175 ? -2.847 -4.268 13.179 1.00 96.31 175 GLU A CA 1
ATOM 1476 C C . GLU A 1 175 ? -2.597 -4.067 11.677 1.00 96.31 175 GLU A C 1
ATOM 1478 O O . GLU A 1 175 ? -2.011 -4.935 11.033 1.00 96.31 175 GLU A O 1
ATOM 1483 N N . LEU A 1 176 ? -2.962 -2.903 11.124 1.00 96.25 176 LEU A N 1
ATOM 1484 C CA . LEU A 1 176 ? -2.656 -2.551 9.736 1.00 96.25 176 LEU A CA 1
ATOM 1485 C C . LEU A 1 176 ? -1.148 -2.410 9.505 1.00 96.25 176 LEU A C 1
ATOM 1487 O O . LEU A 1 176 ? -0.632 -2.940 8.524 1.00 96.25 176 LEU A O 1
ATOM 1491 N N . SER A 1 177 ? -0.421 -1.766 10.421 1.00 94.50 177 SER A N 1
ATOM 1492 C CA . SER A 1 177 ? 1.034 -1.594 10.294 1.00 94.50 177 SER A CA 1
ATOM 1493 C C . SER A 1 177 ? 1.822 -2.905 10.321 1.00 94.50 177 SER A C 1
ATOM 1495 O O . SER A 1 177 ? 2.885 -3.001 9.704 1.00 94.50 177 SER A O 1
ATOM 1497 N N . GLU A 1 178 ? 1.295 -3.918 11.008 1.00 94.81 178 GLU A N 1
ATOM 1498 C CA . GLU A 1 178 ? 1.914 -5.236 11.150 1.00 94.81 178 GLU A CA 1
ATOM 1499 C C . GLU A 1 178 ? 1.420 -6.239 10.091 1.00 94.81 178 GLU A C 1
ATOM 1501 O O . GLU A 1 178 ? 1.973 -7.335 9.992 1.00 94.81 178 GLU A O 1
ATOM 1506 N N . TRP A 1 179 ? 0.419 -5.887 9.273 1.00 95.31 179 TRP A N 1
ATOM 1507 C CA . TRP A 1 179 ? -0.172 -6.795 8.289 1.00 95.31 179 TRP A CA 1
ATOM 1508 C C . TRP A 1 179 ? 0.747 -6.991 7.062 1.00 95.31 179 TRP A C 1
ATOM 1510 O O . TRP A 1 179 ? 0.890 -6.077 6.246 1.00 95.31 179 TRP A O 1
ATOM 1520 N N . PRO A 1 180 ? 1.345 -8.187 6.852 1.00 90.75 180 PRO A N 1
ATOM 1521 C CA . PRO A 1 180 ? 2.375 -8.371 5.821 1.00 90.75 180 PRO A CA 1
ATOM 1522 C C . PRO A 1 180 ? 1.861 -8.291 4.379 1.00 90.75 180 PRO A C 1
ATOM 1524 O O . PRO A 1 180 ? 2.625 -7.997 3.461 1.00 90.75 180 PRO A O 1
ATOM 1527 N N . GLU A 1 181 ? 0.579 -8.591 4.174 1.00 89.50 181 GLU A N 1
ATOM 1528 C CA . GLU A 1 181 ? -0.070 -8.594 2.858 1.00 89.50 181 GLU A CA 1
ATOM 1529 C C . GLU A 1 181 ? -0.702 -7.239 2.522 1.00 89.50 181 GLU A C 1
ATOM 1531 O O . GLU A 1 181 ? -1.300 -7.084 1.455 1.00 89.50 181 GLU A O 1
ATOM 1536 N N . LEU A 1 182 ? -0.563 -6.252 3.415 1.00 93.38 182 LEU A N 1
ATOM 1537 C CA . LEU A 1 182 ? -1.100 -4.924 3.194 1.00 93.38 182 LEU A CA 1
ATOM 1538 C C . LEU A 1 182 ? -0.476 -4.288 1.949 1.00 93.38 182 LEU A C 1
ATOM 1540 O O . LEU A 1 182 ? 0.743 -4.173 1.799 1.00 93.38 182 LEU A O 1
ATOM 1544 N N . SER A 1 183 ? -1.349 -3.838 1.059 1.00 91.06 183 SER A N 1
ATOM 1545 C CA . SER A 1 183 ? -1.019 -3.160 -0.182 1.00 91.06 183 SER A CA 1
ATOM 1546 C C . SER A 1 183 ? -1.808 -1.861 -0.274 1.00 91.06 183 SER A C 1
ATOM 1548 O O . SER A 1 183 ? -2.855 -1.696 0.344 1.00 91.06 183 SER A O 1
ATOM 1550 N N . TYR A 1 184 ? -1.340 -0.941 -1.112 1.00 90.44 184 TYR A N 1
ATOM 1551 C CA . TYR A 1 184 ? -2.053 0.307 -1.389 1.00 90.44 184 TYR A CA 1
ATOM 1552 C C . TYR A 1 184 ? -3.377 0.096 -2.154 1.00 90.44 184 TYR A C 1
ATOM 1554 O O . TYR A 1 184 ? -4.161 1.027 -2.271 1.00 90.44 184 TYR A O 1
ATOM 1562 N N . HIS A 1 185 ? -3.624 -1.113 -2.678 1.00 90.88 185 HIS A N 1
ATOM 1563 C CA . HIS A 1 185 ? -4.895 -1.513 -3.307 1.00 90.88 185 HIS A CA 1
ATOM 1564 C C . HIS A 1 185 ? -5.824 -2.296 -2.374 1.00 90.88 185 HIS A C 1
ATOM 1566 O O . HIS A 1 185 ? -6.910 -2.693 -2.791 1.00 90.88 185 HIS A O 1
ATOM 1572 N N . THR A 1 186 ? -5.385 -2.596 -1.151 1.00 94.94 186 THR A N 1
ATOM 1573 C CA . THR A 1 186 ? -6.174 -3.385 -0.204 1.00 94.94 186 THR A CA 1
ATOM 1574 C C . THR A 1 186 ? -7.472 -2.655 0.128 1.00 94.94 186 THR A C 1
ATOM 1576 O O . THR A 1 186 ? -7.460 -1.459 0.411 1.00 94.94 186 THR A O 1
ATOM 1579 N N . THR A 1 187 ? -8.596 -3.371 0.105 1.00 96.25 187 THR A N 1
ATOM 1580 C CA . THR A 1 187 ? -9.913 -2.781 0.371 1.00 96.25 187 THR A CA 1
ATOM 1581 C C . THR A 1 187 ? -10.358 -3.010 1.813 1.00 96.25 187 THR A C 1
ATOM 1583 O O . THR A 1 187 ? -9.901 -3.942 2.481 1.00 96.25 187 THR A O 1
ATOM 1586 N N . TYR A 1 188 ? -11.329 -2.216 2.279 1.00 96.81 188 TYR A N 1
ATOM 1587 C CA . TYR A 1 188 ? -11.958 -2.449 3.583 1.00 96.81 188 TYR A CA 1
ATOM 1588 C C . TYR A 1 188 ? -12.608 -3.839 3.670 1.00 96.81 188 TYR A C 1
ATOM 1590 O O . TYR A 1 188 ? -12.624 -4.453 4.731 1.00 96.81 188 TYR A O 1
ATOM 1598 N N . VAL A 1 189 ? -13.096 -4.384 2.551 1.00 96.44 189 VAL A N 1
ATOM 1599 C CA . VAL A 1 189 ? -13.676 -5.734 2.511 1.00 96.44 189 VAL A CA 1
ATOM 1600 C C . VAL A 1 189 ? -12.622 -6.796 2.830 1.00 96.44 189 VAL A C 1
ATOM 1602 O O . VAL A 1 189 ? -12.911 -7.740 3.565 1.00 96.44 189 VAL A O 1
ATOM 1605 N N . ASP A 1 190 ? -11.403 -6.648 2.311 1.00 96.50 190 ASP A N 1
ATOM 1606 C CA . ASP A 1 190 ? -10.296 -7.568 2.595 1.00 96.50 190 ASP A CA 1
ATOM 1607 C C . ASP A 1 190 ? -9.853 -7.453 4.057 1.00 96.50 190 ASP A C 1
ATOM 1609 O O . ASP A 1 190 ? -9.694 -8.462 4.746 1.00 96.50 190 ASP A O 1
ATOM 1613 N N . PHE A 1 191 ? -9.767 -6.222 4.567 1.00 96.69 191 PHE A N 1
ATOM 1614 C CA . PHE A 1 191 ? -9.543 -5.960 5.986 1.00 96.69 191 PHE A CA 1
ATOM 1615 C C . PHE A 1 191 ? -10.626 -6.620 6.861 1.00 96.69 191 PHE A C 1
ATOM 1617 O O . PHE A 1 191 ? -10.321 -7.382 7.777 1.00 96.69 191 PHE A O 1
ATOM 1624 N N . ALA A 1 192 ? -11.905 -6.427 6.547 1.00 96.69 192 ALA A N 1
ATOM 1625 C CA . ALA A 1 192 ? -13.001 -7.003 7.314 1.00 96.69 192 ALA A CA 1
ATOM 1626 C C . ALA A 1 192 ? -12.986 -8.536 7.307 1.00 96.69 192 ALA A C 1
ATOM 1628 O O . ALA A 1 192 ? -13.237 -9.159 8.338 1.00 96.69 192 ALA A O 1
ATOM 1629 N N . LYS A 1 193 ? -12.650 -9.165 6.176 1.00 96.19 193 LYS A N 1
ATOM 1630 C CA . LYS A 1 193 ? -12.503 -10.626 6.093 1.00 96.19 193 LYS A CA 1
ATOM 1631 C C . LYS A 1 193 ? -11.411 -11.151 7.025 1.00 96.19 193 LYS A C 1
ATOM 1633 O O . LYS A 1 193 ? -11.621 -12.188 7.653 1.00 96.19 193 LYS A O 1
ATOM 1638 N N . ASN A 1 194 ? -10.289 -10.441 7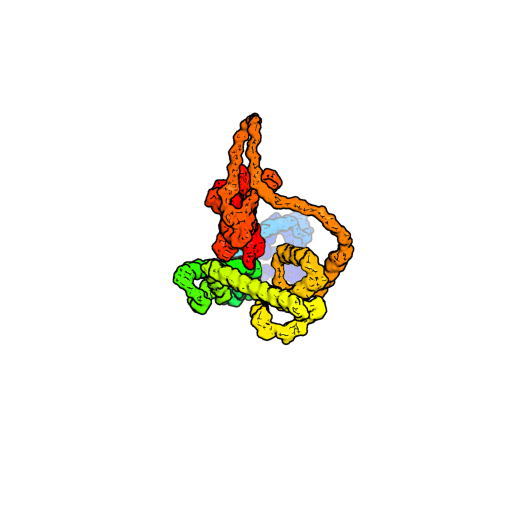.135 1.00 95.69 194 ASN A N 1
ATOM 1639 C CA . ASN A 1 194 ? -9.147 -10.876 7.937 1.00 95.69 194 ASN A CA 1
ATOM 1640 C C . ASN A 1 194 ? -9.317 -10.592 9.438 1.00 95.69 194 ASN A C 1
ATOM 1642 O O . ASN A 1 194 ? -8.859 -11.386 10.260 1.00 95.69 194 ASN A O 1
ATOM 1646 N N . PHE A 1 195 ? -9.986 -9.495 9.810 1.00 95.88 195 PHE A N 1
ATOM 1647 C CA . PHE A 1 195 ? -10.025 -9.017 11.199 1.00 95.88 195 PHE A CA 1
ATOM 1648 C C . PHE A 1 195 ? -11.384 -9.173 11.908 1.00 95.88 195 PHE A C 1
ATOM 1650 O O . PHE A 1 195 ? -11.464 -8.913 13.108 1.00 95.88 195 PHE A O 1
ATOM 1657 N N . ASN A 1 196 ? -12.439 -9.667 11.245 1.00 94.69 196 ASN A N 1
ATOM 1658 C CA . ASN A 1 196 ? -13.780 -9.780 11.852 1.00 94.69 196 ASN A CA 1
ATOM 1659 C C . ASN A 1 196 ? -13.888 -10.667 13.106 1.00 94.69 196 ASN A C 1
ATOM 1661 O O . ASN A 1 196 ? -14.835 -10.513 13.872 1.00 94.69 196 ASN A O 1
ATOM 1665 N N . LYS A 1 197 ? -12.938 -11.580 13.338 1.00 95.69 197 LYS A N 1
ATOM 1666 C CA . LYS A 1 197 ? -12.910 -12.454 14.526 1.00 95.69 197 LYS A CA 1
ATOM 1667 C C . LYS A 1 197 ? -12.190 -11.833 15.724 1.00 95.69 197 LYS A C 1
ATOM 1669 O O . LYS A 1 197 ? -12.094 -12.477 16.766 1.00 95.69 197 LYS A O 1
ATOM 1674 N N . ARG A 1 198 ? -11.614 -10.636 15.584 1.00 94.12 198 ARG A N 1
ATOM 1675 C CA . ARG A 1 198 ? -10.878 -9.976 16.670 1.00 94.12 198 ARG A CA 1
ATOM 1676 C C . ARG A 1 198 ? -11.843 -9.470 17.741 1.00 94.12 198 ARG A C 1
ATOM 1678 O O . ARG A 1 198 ? -12.911 -8.962 17.422 1.00 94.12 198 ARG A O 1
ATOM 1685 N N . GLU A 1 199 ? -11.433 -9.520 19.007 1.00 92.12 199 GLU A N 1
ATOM 1686 C CA . GLU A 1 199 ? -12.266 -9.049 20.128 1.00 92.12 199 GLU A CA 1
ATOM 1687 C C . GLU A 1 199 ? -12.664 -7.575 19.997 1.00 92.12 199 GLU A C 1
ATOM 1689 O O . GLU A 1 199 ? -13.788 -7.195 20.324 1.00 92.12 199 GLU A O 1
ATOM 1694 N N . TRP A 1 200 ? -11.752 -6.742 19.485 1.00 93.94 200 TRP A N 1
ATOM 1695 C CA . TRP A 1 200 ? -11.986 -5.314 19.291 1.00 93.94 200 TRP A CA 1
ATOM 1696 C C . TRP A 1 200 ? -12.946 -5.003 18.142 1.00 93.94 200 TRP A C 1
ATOM 1698 O O . TRP A 1 200 ? -13.432 -3.873 18.051 1.00 93.94 200 TRP A O 1
ATOM 1708 N N . TRP A 1 201 ? -13.253 -5.985 17.286 1.00 95.44 201 TRP A N 1
ATOM 1709 C CA . TRP A 1 201 ? -14.117 -5.796 16.126 1.00 95.44 201 TRP A CA 1
ATOM 1710 C C . TRP A 1 201 ? -15.480 -5.242 16.541 1.00 95.44 201 TRP A C 1
ATOM 1712 O O . TRP A 1 201 ? -15.940 -4.258 15.970 1.00 95.44 201 TRP A O 1
ATOM 1722 N N . GLU A 1 202 ? -16.081 -5.791 17.598 1.00 92.06 202 GLU A N 1
ATOM 1723 C CA . GLU A 1 202 ? -17.399 -5.381 18.103 1.00 92.06 202 GLU A CA 1
ATOM 1724 C C . GLU A 1 202 ? -17.386 -4.073 18.916 1.00 92.06 202 GLU A C 1
ATOM 1726 O O . GLU A 1 202 ? -18.441 -3.558 19.290 1.00 92.06 202 GLU A O 1
ATOM 1731 N N . TRP A 1 203 ? -16.213 -3.510 19.225 1.00 94.06 203 TRP A N 1
ATOM 1732 C CA . TRP A 1 203 ? -16.124 -2.303 20.059 1.00 94.06 203 TRP A CA 1
ATOM 1733 C C . TRP A 1 203 ? -16.486 -1.029 19.290 1.00 94.06 203 TRP A C 1
ATOM 1735 O O . TRP A 1 203 ? -16.900 -0.041 19.903 1.00 94.06 203 TRP A O 1
ATOM 1745 N N . ALA A 1 204 ? -16.377 -1.058 17.963 1.00 92.69 204 ALA A N 1
ATOM 1746 C CA . ALA A 1 204 ? -16.789 0.009 17.057 1.00 92.69 204 ALA A CA 1
ATOM 1747 C C . ALA A 1 204 ? -17.909 -0.464 16.117 1.00 92.69 204 ALA A C 1
ATOM 1749 O O . ALA A 1 204 ? -18.192 -1.655 16.008 1.00 92.69 204 ALA A O 1
ATOM 1750 N N . ASP A 1 205 ? -18.573 0.472 15.445 1.00 93.38 205 ASP A N 1
ATOM 1751 C CA . ASP A 1 205 ? -19.451 0.159 14.320 1.00 93.38 205 ASP A CA 1
ATOM 1752 C C . ASP A 1 205 ? -18.644 0.081 13.012 1.00 93.38 205 ASP A C 1
ATOM 1754 O O . ASP A 1 205 ? -17.474 0.460 12.944 1.00 93.38 205 ASP A O 1
ATOM 1758 N N . GLU A 1 206 ? -19.269 -0.447 11.962 1.00 95.44 206 GLU A N 1
ATOM 1759 C CA . GLU A 1 206 ? -18.615 -0.636 10.663 1.00 95.44 206 GLU A CA 1
ATOM 1760 C C . GLU A 1 206 ? -18.135 0.679 10.056 1.00 95.44 206 GLU A C 1
ATOM 1762 O O . GLU A 1 206 ? -17.015 0.750 9.562 1.00 95.44 206 GLU A O 1
ATOM 1767 N N . LYS A 1 207 ? -18.940 1.737 10.187 1.00 96.00 207 LYS A N 1
ATOM 1768 C CA . LYS A 1 207 ? -18.605 3.068 9.686 1.00 96.00 207 LYS A CA 1
ATOM 1769 C C . LYS A 1 207 ? -17.347 3.636 10.347 1.00 96.00 207 LYS A C 1
ATOM 1771 O O . LYS A 1 207 ? -16.508 4.204 9.656 1.00 96.00 207 LYS A O 1
ATOM 1776 N N . THR A 1 208 ? -17.201 3.482 11.665 1.00 94.75 208 THR A N 1
ATOM 1777 C CA . THR A 1 208 ? -15.994 3.938 12.368 1.00 94.75 208 THR A CA 1
ATOM 1778 C C . THR A 1 208 ? -14.781 3.111 11.954 1.00 94.75 208 THR A C 1
ATOM 1780 O O . THR A 1 208 ? -13.732 3.687 11.687 1.00 94.75 208 THR A O 1
ATOM 1783 N N . ARG A 1 209 ? -14.906 1.778 11.849 1.00 96.69 209 ARG A N 1
ATOM 1784 C CA . ARG A 1 209 ? -13.793 0.920 11.402 1.00 96.69 209 ARG A CA 1
ATOM 1785 C C . ARG A 1 209 ? -13.330 1.260 9.985 1.00 96.69 209 ARG A C 1
ATOM 1787 O O . ARG A 1 209 ? -12.126 1.343 9.769 1.00 96.69 209 ARG A O 1
ATOM 1794 N N . ASP A 1 210 ? -14.261 1.467 9.055 1.00 97.19 210 ASP A N 1
ATOM 1795 C CA . ASP A 1 210 ? -13.944 1.856 7.676 1.00 97.19 210 ASP A CA 1
ATOM 1796 C C . ASP A 1 210 ? -13.278 3.233 7.633 1.00 97.19 210 ASP A C 1
ATOM 1798 O O . ASP A 1 210 ? -12.211 3.362 7.050 1.00 97.19 210 ASP A O 1
ATOM 1802 N N . SER A 1 211 ? -13.801 4.232 8.355 1.00 97.31 211 SER A N 1
ATOM 1803 C CA . SER A 1 211 ? -13.150 5.551 8.449 1.00 97.31 211 SER A CA 1
ATOM 1804 C C . SER A 1 211 ? -11.697 5.447 8.924 1.00 97.31 211 SER A C 1
ATOM 1806 O O . SER A 1 211 ? -10.811 6.006 8.293 1.00 97.31 211 SER A O 1
ATOM 1808 N N . ILE A 1 212 ? -11.437 4.687 9.994 1.00 96.38 212 ILE A N 1
ATOM 1809 C CA . ILE A 1 212 ? -10.079 4.497 10.534 1.00 96.38 212 ILE A CA 1
ATOM 1810 C C . ILE A 1 212 ? -9.180 3.782 9.512 1.00 96.38 212 ILE A C 1
ATOM 1812 O O . ILE A 1 212 ? -8.007 4.125 9.368 1.00 96.38 212 ILE A O 1
ATOM 1816 N N . PHE A 1 213 ? -9.720 2.791 8.797 1.00 97.38 213 PHE A N 1
ATOM 1817 C CA . PHE A 1 213 ? -9.006 2.085 7.737 1.00 97.38 213 PHE A CA 1
ATOM 1818 C C . PHE A 1 213 ? -8.638 3.022 6.578 1.00 97.38 213 PHE A C 1
ATOM 1820 O O . PHE A 1 213 ? -7.478 3.044 6.170 1.00 97.38 213 PHE A O 1
ATOM 1827 N N . GLN A 1 214 ? -9.588 3.816 6.074 1.00 97.12 214 GLN A N 1
ATOM 1828 C CA . GLN A 1 214 ? -9.331 4.771 4.992 1.00 97.12 214 GLN A CA 1
ATOM 1829 C C . GLN A 1 214 ? -8.291 5.815 5.411 1.00 97.12 214 GLN A C 1
ATOM 1831 O O . GLN A 1 214 ? -7.336 6.040 4.670 1.00 97.12 214 GLN A O 1
ATOM 1836 N N . ASP A 1 215 ? -8.410 6.369 6.623 1.00 96.12 215 ASP A N 1
ATOM 1837 C CA . ASP A 1 215 ? -7.457 7.344 7.166 1.00 96.12 215 ASP A CA 1
ATOM 1838 C C . ASP A 1 215 ? -6.028 6.770 7.233 1.00 96.12 215 ASP A C 1
ATOM 1840 O O . ASP A 1 215 ? -5.047 7.468 6.956 1.00 96.12 215 ASP A O 1
ATOM 1844 N N . TYR A 1 216 ? -5.892 5.487 7.593 1.00 96.44 216 TYR A N 1
ATOM 1845 C CA . TYR A 1 216 ? -4.604 4.792 7.588 1.00 96.44 216 TYR A CA 1
ATOM 1846 C C . TYR A 1 216 ? -4.055 4.631 6.166 1.00 96.44 216 TYR A C 1
ATOM 1848 O O . TYR A 1 216 ? -2.898 4.974 5.909 1.00 96.44 216 TYR A O 1
ATOM 1856 N N . ILE A 1 217 ? -4.873 4.116 5.239 1.00 95.88 217 ILE A N 1
ATOM 1857 C CA . ILE A 1 217 ? -4.461 3.886 3.849 1.00 95.88 217 ILE A CA 1
ATOM 1858 C C . ILE A 1 217 ? -4.051 5.198 3.188 1.00 95.88 217 ILE A C 1
ATOM 1860 O O . ILE A 1 217 ? -3.000 5.233 2.558 1.00 95.88 217 ILE A O 1
ATOM 1864 N N . GLU A 1 218 ? -4.812 6.278 3.370 1.00 95.19 218 GLU A N 1
ATOM 1865 C CA . GLU A 1 218 ? -4.490 7.599 2.822 1.00 95.19 218 GLU A CA 1
ATOM 1866 C C . GLU A 1 218 ? -3.146 8.121 3.349 1.00 95.19 218 GLU A C 1
ATOM 1868 O O . GLU A 1 218 ? -2.315 8.616 2.581 1.00 95.19 218 GLU A O 1
ATOM 1873 N N . ARG A 1 219 ? -2.890 7.960 4.653 1.00 95.12 219 ARG A N 1
ATOM 1874 C CA . ARG A 1 219 ? -1.636 8.390 5.282 1.00 95.12 219 ARG A CA 1
ATOM 1875 C C . ARG A 1 219 ? -0.427 7.609 4.767 1.00 95.12 219 ARG A C 1
ATOM 1877 O O . ARG A 1 219 ? 0.610 8.206 4.475 1.00 95.12 219 ARG A O 1
ATOM 1884 N N . GLU A 1 220 ? -0.558 6.291 4.653 1.00 95.06 220 GLU A N 1
ATOM 1885 C CA . GLU A 1 220 ? 0.549 5.385 4.326 1.00 95.06 220 GLU A CA 1
ATOM 1886 C C . GLU A 1 220 ? 0.667 5.073 2.823 1.00 95.06 220 GLU A C 1
ATOM 1888 O O . GLU A 1 220 ? 1.632 4.435 2.395 1.00 95.06 220 GLU A O 1
ATOM 1893 N N . GLU A 1 221 ? -0.260 5.554 1.984 1.00 92.62 221 GLU A N 1
ATOM 1894 C CA . GLU A 1 221 ? -0.353 5.220 0.555 1.00 92.62 221 GLU A CA 1
ATOM 1895 C C . GLU A 1 221 ? 0.980 5.419 -0.180 1.00 92.62 221 GLU A C 1
ATOM 1897 O O . GLU A 1 221 ? 1.422 4.572 -0.965 1.00 92.62 221 GLU A O 1
ATOM 1902 N N . LYS A 1 222 ? 1.651 6.546 0.089 1.00 92.56 222 LYS A N 1
ATOM 1903 C CA . LYS A 1 222 ? 2.929 6.904 -0.542 1.00 92.56 222 LYS A CA 1
ATOM 1904 C C . LYS A 1 222 ? 4.034 5.915 -0.184 1.00 92.56 222 LYS A C 1
ATOM 1906 O O . LYS A 1 222 ? 4.767 5.480 -1.077 1.00 92.56 222 LYS A O 1
ATOM 1911 N N . GLU A 1 223 ? 4.146 5.535 1.086 1.00 91.50 223 GLU A N 1
ATOM 1912 C CA . GLU A 1 223 ? 5.167 4.588 1.538 1.00 91.50 223 GLU A CA 1
ATOM 1913 C C . GLU A 1 223 ? 4.848 3.158 1.083 1.00 91.50 223 GLU A C 1
ATOM 1915 O O . GLU A 1 223 ? 5.756 2.442 0.657 1.00 91.50 223 GLU A O 1
ATOM 1920 N N . LEU A 1 224 ? 3.573 2.753 1.046 1.00 92.75 224 LEU A N 1
ATOM 1921 C CA . LEU A 1 224 ? 3.152 1.469 0.470 1.00 92.75 224 LEU A CA 1
ATOM 1922 C C . LEU A 1 224 ? 3.486 1.384 -1.030 1.00 92.75 224 LEU A C 1
ATOM 1924 O O . LEU A 1 224 ? 4.092 0.405 -1.476 1.00 92.75 224 LEU A O 1
ATOM 1928 N N . LYS A 1 225 ? 3.180 2.431 -1.812 1.00 91.88 225 LYS A N 1
ATOM 1929 C CA . LYS A 1 225 ? 3.549 2.527 -3.240 1.00 91.88 225 LYS A CA 1
ATOM 1930 C C . LYS A 1 225 ? 5.062 2.466 -3.443 1.00 91.88 225 LYS A C 1
ATOM 1932 O O . LYS A 1 225 ? 5.542 1.788 -4.356 1.00 91.88 225 LYS A O 1
ATOM 1937 N N . LYS A 1 226 ? 5.826 3.148 -2.589 1.00 91.06 226 LYS A N 1
ATOM 1938 C CA . LYS A 1 226 ? 7.293 3.133 -2.616 1.00 91.06 226 LYS A CA 1
ATOM 1939 C C . LYS A 1 226 ? 7.850 1.742 -2.312 1.00 91.06 226 LYS A C 1
ATOM 1941 O O . LYS A 1 226 ? 8.630 1.238 -3.117 1.00 91.06 226 LYS A O 1
ATOM 1946 N N . LYS A 1 227 ? 7.396 1.078 -1.242 1.00 90.38 227 LYS A N 1
ATOM 1947 C CA . LYS A 1 227 ? 7.777 -0.310 -0.912 1.00 90.38 227 LYS A CA 1
ATOM 1948 C C . LYS A 1 227 ? 7.442 -1.278 -2.050 1.00 90.38 227 LYS A C 1
ATOM 1950 O O . LYS A 1 227 ? 8.275 -2.110 -2.411 1.00 90.38 227 LYS A O 1
ATOM 1955 N N . ALA A 1 228 ? 6.265 -1.144 -2.668 1.00 90.06 228 ALA A N 1
ATOM 1956 C CA . ALA A 1 228 ? 5.871 -1.957 -3.820 1.00 90.06 228 ALA A CA 1
ATOM 1957 C C . ALA A 1 228 ? 6.799 -1.736 -5.029 1.00 90.06 228 ALA A C 1
ATOM 1959 O O . ALA A 1 228 ? 7.257 -2.700 -5.648 1.00 90.06 228 ALA A O 1
ATOM 1960 N N . LYS A 1 229 ? 7.144 -0.476 -5.334 1.00 88.88 229 LYS A N 1
ATOM 1961 C CA . LYS A 1 229 ? 8.105 -0.132 -6.391 1.00 88.88 229 LYS A CA 1
ATOM 1962 C C . LYS A 1 229 ? 9.495 -0.692 -6.093 1.00 88.88 229 LYS A C 1
ATOM 1964 O O . LYS A 1 229 ? 10.119 -1.260 -6.982 1.00 88.88 229 LYS A O 1
ATOM 1969 N N . GLU A 1 230 ? 9.976 -0.571 -4.861 1.00 89.31 230 GLU A N 1
ATOM 1970 C CA . GLU A 1 230 ? 11.269 -1.121 -4.442 1.00 89.31 230 GLU A CA 1
ATOM 1971 C C . GLU A 1 230 ? 11.311 -2.648 -4.555 1.00 89.31 230 GLU A C 1
ATOM 1973 O O . GLU A 1 230 ? 12.306 -3.193 -5.028 1.00 89.31 230 GLU A O 1
ATOM 1978 N N . LYS A 1 231 ? 10.232 -3.344 -4.173 1.00 90.62 231 LYS A N 1
ATOM 1979 C CA . LYS A 1 231 ? 10.109 -4.796 -4.357 1.00 90.62 231 LYS A CA 1
ATOM 1980 C C . LYS A 1 231 ? 10.174 -5.168 -5.839 1.00 90.62 231 LYS A C 1
ATOM 1982 O O . LYS A 1 231 ? 10.988 -6.008 -6.205 1.00 90.62 231 LYS A O 1
ATOM 1987 N N . LYS A 1 232 ? 9.398 -4.482 -6.688 1.00 90.62 232 LYS A N 1
ATOM 1988 C CA . LYS A 1 232 ? 9.423 -4.668 -8.147 1.00 90.62 232 LYS A CA 1
ATOM 1989 C C . LYS A 1 232 ? 10.829 -4.480 -8.719 1.00 90.62 232 LYS A C 1
ATOM 1991 O O . LYS A 1 232 ? 11.291 -5.311 -9.488 1.00 90.62 232 LYS A O 1
ATOM 1996 N N . VAL A 1 233 ? 11.522 -3.417 -8.315 1.00 85.94 233 VAL A N 1
ATOM 1997 C CA . VAL A 1 233 ? 12.898 -3.136 -8.746 1.00 85.94 233 VAL A CA 1
ATOM 1998 C C . VAL A 1 233 ? 13.846 -4.257 -8.333 1.00 85.94 233 VAL A C 1
ATOM 2000 O O . VAL A 1 233 ? 14.587 -4.745 -9.171 1.00 85.94 233 VAL A O 1
ATOM 2003 N N . LYS A 1 234 ? 13.783 -4.726 -7.082 1.00 91.44 234 LYS A N 1
ATOM 2004 C CA . LYS A 1 234 ? 14.609 -5.853 -6.617 1.00 91.44 234 LYS A CA 1
ATOM 2005 C C . LYS A 1 234 ? 14.355 -7.129 -7.424 1.00 91.44 234 LYS A C 1
ATOM 2007 O O . LYS A 1 234 ? 15.294 -7.864 -7.709 1.00 91.44 234 LYS A O 1
ATOM 2012 N N . SER A 1 235 ? 13.104 -7.397 -7.792 1.00 94.12 235 SER A N 1
ATOM 2013 C CA . SER A 1 235 ? 12.753 -8.540 -8.640 1.00 94.12 235 SER A CA 1
ATOM 2014 C C . SER A 1 235 ? 13.274 -8.377 -10.071 1.00 94.12 235 SER A C 1
ATOM 2016 O O . SER A 1 235 ? 13.832 -9.323 -10.623 1.00 94.12 235 SER A O 1
ATOM 2018 N N . MET A 1 236 ? 13.169 -7.176 -10.654 1.00 90.81 236 MET A N 1
ATOM 2019 C CA . MET A 1 236 ? 13.790 -6.869 -11.950 1.00 90.81 236 MET A CA 1
ATOM 2020 C C . MET A 1 236 ? 15.312 -7.027 -11.892 1.00 90.81 236 MET A C 1
ATOM 2022 O O . MET A 1 236 ? 15.896 -7.552 -12.838 1.00 90.81 236 MET A O 1
ATOM 2026 N N . ASP A 1 237 ? 15.935 -6.627 -10.780 1.00 88.88 237 ASP A N 1
ATOM 2027 C CA . ASP A 1 237 ? 17.380 -6.722 -10.597 1.00 88.88 237 ASP A CA 1
ATOM 2028 C C . ASP A 1 237 ? 17.865 -8.174 -10.642 1.00 88.88 237 ASP A C 1
ATOM 2030 O O . ASP A 1 237 ? 18.759 -8.518 -11.413 1.00 88.88 237 ASP A O 1
ATOM 2034 N N . LYS A 1 238 ? 17.185 -9.057 -9.906 1.00 93.88 238 LYS A N 1
ATOM 2035 C CA . LYS A 1 238 ? 17.456 -10.500 -9.945 1.00 93.88 238 LYS A CA 1
ATOM 2036 C C . LYS A 1 238 ? 17.263 -11.096 -11.337 1.00 93.88 238 LYS A C 1
ATOM 2038 O O . LYS A 1 238 ? 18.067 -11.919 -11.765 1.00 93.88 238 LYS A O 1
ATOM 2043 N N . LEU A 1 239 ? 16.188 -10.715 -12.035 1.00 94.50 239 LEU A N 1
ATOM 2044 C CA . LEU A 1 239 ? 15.924 -11.220 -13.383 1.00 94.50 239 LEU A CA 1
ATOM 2045 C C . LEU A 1 239 ? 17.043 -10.813 -14.345 1.00 94.50 239 LEU A C 1
ATOM 2047 O O . LEU A 1 239 ? 17.488 -11.626 -15.150 1.00 94.50 239 LEU A O 1
ATOM 2051 N N . LEU A 1 240 ? 17.518 -9.572 -14.246 1.00 89.75 240 LEU A N 1
ATOM 2052 C CA . LEU A 1 240 ? 18.633 -9.085 -15.048 1.00 89.75 240 LEU A CA 1
ATOM 2053 C C . LEU A 1 240 ? 19.913 -9.872 -14.771 1.00 89.75 240 LEU A C 1
ATOM 2055 O O . LEU A 1 240 ? 20.541 -10.315 -15.728 1.00 89.75 240 LEU A O 1
ATOM 2059 N N . ASP A 1 241 ? 20.256 -10.133 -13.508 1.00 89.88 241 ASP A N 1
ATOM 2060 C CA . ASP A 1 241 ? 21.421 -10.958 -13.157 1.00 89.88 241 ASP A CA 1
ATOM 2061 C C . ASP A 1 241 ? 21.335 -12.367 -13.771 1.00 89.88 241 ASP A C 1
ATOM 2063 O O . ASP A 1 241 ? 22.300 -12.856 -14.368 1.00 89.88 241 ASP A O 1
ATOM 2067 N N . ILE A 1 242 ? 20.158 -13.001 -13.694 1.00 93.19 242 ILE A N 1
ATOM 2068 C CA . ILE A 1 242 ? 19.903 -14.321 -14.292 1.00 93.19 242 ILE A CA 1
ATOM 2069 C C . ILE A 1 242 ? 20.071 -14.269 -15.815 1.00 93.19 242 ILE A C 1
ATOM 2071 O O . ILE A 1 242 ? 20.775 -15.100 -16.395 1.00 93.19 242 ILE A O 1
ATOM 2075 N N . LEU A 1 243 ? 19.446 -13.289 -16.471 1.00 92.00 243 LEU A N 1
ATOM 2076 C CA . LEU A 1 243 ? 19.516 -13.139 -17.921 1.00 92.00 243 LEU A CA 1
ATOM 2077 C C . LEU A 1 243 ? 20.949 -12.841 -18.375 1.00 92.00 243 LEU A C 1
ATOM 2079 O O . LEU A 1 243 ? 21.422 -13.482 -19.308 1.00 92.00 243 LEU A O 1
ATOM 2083 N N . HIS A 1 244 ? 21.675 -11.945 -17.703 1.00 88.81 244 HIS A N 1
ATOM 2084 C CA . HIS A 1 244 ? 23.075 -11.642 -18.013 1.00 88.81 244 HIS A CA 1
ATOM 2085 C C . HIS A 1 244 ? 23.969 -12.877 -17.943 1.00 88.81 244 HIS A C 1
ATOM 2087 O O . HIS A 1 244 ? 24.834 -13.051 -18.801 1.00 88.81 244 HIS A O 1
ATOM 2093 N N . LEU A 1 245 ? 23.782 -13.740 -16.940 1.00 89.50 245 LEU A N 1
ATOM 2094 C CA . LEU A 1 245 ? 24.530 -14.992 -16.840 1.00 89.50 245 LEU A CA 1
ATOM 2095 C C . LEU A 1 245 ? 24.213 -15.931 -18.000 1.00 89.50 245 LEU A C 1
ATOM 2097 O O . LEU A 1 245 ? 25.120 -16.534 -18.568 1.00 89.50 245 LEU A O 1
ATOM 2101 N N . ARG A 1 246 ? 22.942 -16.027 -18.380 1.00 91.38 246 ARG A N 1
ATOM 2102 C CA . ARG A 1 246 ? 22.492 -16.946 -19.424 1.00 91.38 246 ARG A CA 1
ATOM 2103 C C . ARG A 1 246 ? 22.902 -16.500 -20.826 1.00 91.38 246 ARG A C 1
ATOM 2105 O O . ARG A 1 246 ? 23.386 -17.316 -21.605 1.00 91.38 246 ARG A O 1
ATOM 2112 N N . TYR A 1 247 ? 22.841 -15.198 -21.096 1.00 88.44 247 TYR A N 1
ATOM 2113 C CA . TYR A 1 247 ? 23.295 -14.591 -22.351 1.00 88.44 247 TYR A CA 1
ATOM 2114 C C . TYR A 1 247 ? 24.793 -14.782 -22.637 1.00 88.44 247 TYR A C 1
ATOM 2116 O O . TYR A 1 247 ? 25.218 -14.620 -23.780 1.00 88.44 247 TYR A O 1
ATOM 2124 N N . LYS A 1 248 ? 25.607 -15.148 -21.632 1.00 85.31 248 LYS A N 1
ATOM 2125 C CA . LYS A 1 248 ? 27.007 -15.551 -21.855 1.00 85.31 248 LYS A CA 1
ATOM 2126 C C . LYS A 1 248 ? 27.127 -16.893 -22.580 1.00 85.31 248 LYS A C 1
ATOM 2128 O O . LYS A 1 248 ? 28.137 -17.121 -23.236 1.00 85.31 248 LYS A O 1
ATOM 2133 N N . ASN A 1 249 ? 26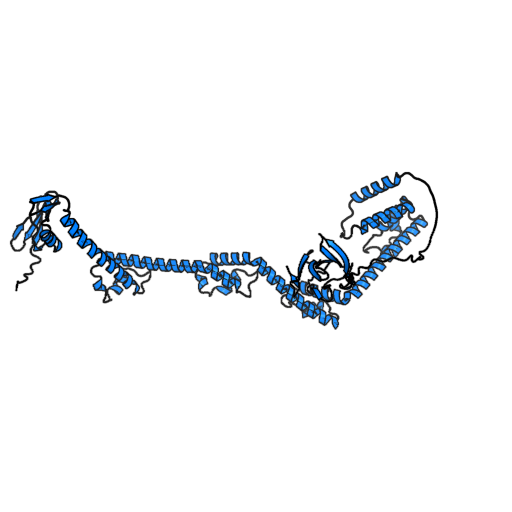.122 -17.758 -22.451 1.00 86.19 249 ASN A N 1
ATOM 2134 C CA . ASN A 1 249 ? 26.152 -19.130 -22.952 1.00 86.19 249 ASN A CA 1
ATOM 2135 C C . ASN A 1 249 ? 25.255 -19.322 -24.181 1.00 86.19 249 ASN A C 1
ATOM 2137 O O . ASN A 1 249 ? 25.612 -20.083 -25.076 1.00 86.19 249 ASN A O 1
ATOM 2141 N N . GLU A 1 250 ? 24.110 -18.637 -24.246 1.00 88.75 250 GLU A N 1
ATOM 2142 C CA . GLU A 1 250 ? 23.148 -18.791 -25.341 1.00 88.75 250 GLU A CA 1
ATOM 2143 C C . GLU A 1 250 ? 22.419 -17.488 -25.688 1.00 88.75 250 GLU A C 1
ATOM 2145 O O . GLU A 1 250 ? 22.186 -16.631 -24.835 1.00 88.75 250 GLU A O 1
ATOM 2150 N N . LEU A 1 251 ? 22.025 -17.346 -26.957 1.00 86.81 251 LEU A N 1
ATOM 2151 C CA . LEU A 1 251 ? 21.153 -16.257 -27.387 1.00 86.81 251 LEU A CA 1
ATOM 2152 C C . LEU A 1 251 ? 19.700 -16.598 -27.043 1.00 86.81 251 LEU A C 1
ATOM 2154 O O . LEU A 1 251 ? 19.132 -17.536 -27.599 1.00 86.81 251 LEU A O 1
ATOM 2158 N N . LEU A 1 252 ? 19.081 -15.787 -26.189 1.00 90.19 252 LEU A N 1
ATOM 2159 C CA . LEU A 1 252 ? 17.699 -15.989 -25.765 1.00 90.19 252 LEU A CA 1
ATOM 2160 C C . LEU A 1 252 ? 16.718 -15.197 -26.633 1.00 90.19 252 LEU A C 1
ATOM 2162 O O . LEU A 1 252 ? 16.764 -13.965 -26.685 1.00 90.19 252 LEU A O 1
ATOM 2166 N N . THR A 1 253 ? 15.779 -15.894 -27.270 1.00 91.56 253 THR A N 1
ATOM 2167 C CA . THR A 1 253 ? 14.663 -15.241 -27.969 1.00 91.56 253 THR A CA 1
ATOM 2168 C C . THR A 1 253 ? 13.628 -14.707 -26.980 1.00 91.56 253 THR A C 1
ATOM 2170 O O . THR A 1 253 ? 13.560 -15.153 -25.832 1.00 91.56 253 THR A O 1
ATOM 2173 N N . TRP A 1 254 ? 12.810 -13.745 -27.419 1.00 93.50 254 TRP A N 1
ATOM 2174 C CA . TRP A 1 254 ? 11.729 -13.223 -26.582 1.00 93.50 254 TRP A CA 1
ATOM 2175 C C . TRP A 1 254 ? 10.729 -14.317 -26.192 1.00 93.50 254 TRP A C 1
ATOM 2177 O O . TRP A 1 254 ? 10.362 -14.390 -25.026 1.00 93.50 254 TRP A O 1
ATOM 2187 N N . ASP A 1 255 ? 10.347 -15.203 -27.114 1.00 94.00 255 ASP A N 1
ATOM 2188 C CA . ASP A 1 255 ? 9.373 -16.264 -26.829 1.00 94.00 255 ASP A CA 1
ATOM 2189 C C . ASP A 1 255 ? 9.868 -17.220 -25.737 1.00 94.00 255 ASP A C 1
ATOM 2191 O O . ASP A 1 255 ? 9.111 -17.570 -24.831 1.00 94.00 255 ASP A O 1
ATOM 2195 N N . THR A 1 256 ? 11.160 -17.567 -25.758 1.00 94.31 256 THR A N 1
ATOM 2196 C CA . THR A 1 256 ? 11.793 -18.373 -24.703 1.00 94.31 256 THR A CA 1
ATOM 2197 C C . THR A 1 256 ? 11.696 -17.674 -23.347 1.00 94.31 256 THR A C 1
ATOM 2199 O O . THR A 1 256 ? 11.196 -18.249 -22.382 1.00 94.31 256 THR A O 1
ATOM 2202 N N . VAL A 1 257 ? 12.113 -16.406 -23.277 1.00 95.12 257 VAL A N 1
ATOM 2203 C CA . VAL A 1 257 ? 12.133 -15.650 -22.014 1.00 95.12 257 VAL A CA 1
ATOM 2204 C C . VAL A 1 257 ? 10.726 -15.379 -21.491 1.00 95.12 257 VAL A C 1
ATOM 2206 O O . VAL A 1 257 ? 10.489 -15.466 -20.287 1.00 95.12 257 VAL A O 1
ATOM 2209 N N . LYS A 1 258 ? 9.777 -15.093 -22.382 1.00 94.69 258 LYS A N 1
ATOM 2210 C CA . LYS A 1 258 ? 8.376 -14.867 -22.033 1.00 94.69 258 LYS A CA 1
ATOM 2211 C C . LYS A 1 258 ? 7.768 -16.077 -21.329 1.00 94.69 258 LYS A C 1
ATOM 2213 O O . LYS A 1 258 ? 7.068 -15.901 -20.337 1.00 94.69 258 LYS A O 1
ATOM 2218 N N . VAL A 1 259 ? 8.012 -17.281 -21.847 1.00 95.38 259 VAL A N 1
ATOM 2219 C CA . VAL A 1 259 ? 7.445 -18.517 -21.292 1.00 95.38 259 VAL A CA 1
ATOM 2220 C C . VAL A 1 259 ? 8.131 -18.895 -19.983 1.00 95.38 259 VAL A C 1
ATOM 2222 O O . VAL A 1 259 ? 7.456 -19.167 -18.995 1.00 95.38 259 VAL A O 1
ATOM 2225 N N . GLU A 1 260 ? 9.462 -18.884 -19.950 1.00 95.19 260 GLU A N 1
ATOM 2226 C CA . GLU A 1 260 ? 10.223 -19.367 -18.792 1.00 95.19 260 GLU A CA 1
ATOM 2227 C C . GLU A 1 260 ? 10.132 -18.446 -17.571 1.00 95.19 260 GLU A C 1
ATOM 2229 O O . GLU A 1 260 ? 10.150 -18.923 -16.438 1.00 95.19 260 GLU A O 1
ATOM 2234 N N . TYR A 1 261 ? 10.027 -17.134 -17.788 1.00 95.06 261 TYR A N 1
ATOM 2235 C CA . TYR A 1 261 ? 9.984 -16.140 -16.713 1.00 95.06 261 TYR A CA 1
ATOM 2236 C C . TYR A 1 261 ? 8.591 -15.524 -16.537 1.00 95.06 261 TYR A C 1
ATOM 2238 O O . TYR A 1 261 ? 8.461 -14.462 -15.926 1.00 95.06 261 TYR A O 1
ATOM 2246 N N . ALA A 1 262 ? 7.538 -16.176 -17.040 1.00 93.12 262 ALA A N 1
ATOM 2247 C CA . ALA A 1 262 ? 6.162 -15.729 -16.852 1.00 93.12 262 ALA A CA 1
ATOM 2248 C C . ALA A 1 262 ? 5.845 -15.527 -15.357 1.00 93.12 262 ALA A C 1
ATOM 2250 O O . ALA A 1 262 ? 6.069 -16.414 -14.534 1.00 93.12 262 ALA A O 1
ATOM 2251 N N . ASN A 1 263 ? 5.314 -14.352 -15.002 1.00 89.31 263 ASN A N 1
ATOM 2252 C CA . ASN A 1 263 ? 4.997 -13.957 -13.622 1.00 89.31 263 ASN A CA 1
ATOM 2253 C C . ASN A 1 263 ? 6.179 -14.046 -12.631 1.00 89.31 263 ASN A C 1
ATOM 2255 O O . ASN A 1 263 ? 5.956 -14.189 -11.426 1.00 89.31 263 ASN A O 1
ATOM 2259 N N . PHE A 1 264 ? 7.429 -13.945 -13.104 1.00 93.69 264 PHE A N 1
ATOM 2260 C CA . PHE A 1 264 ? 8.624 -14.002 -12.257 1.00 93.69 264 PHE A CA 1
ATOM 2261 C C . PHE A 1 264 ? 8.545 -12.998 -11.096 1.00 93.69 264 PHE A C 1
ATOM 2263 O O . PHE A 1 264 ? 8.530 -11.788 -11.314 1.00 93.69 264 PHE A O 1
ATOM 2270 N N . GLU A 1 265 ? 8.461 -13.505 -9.860 1.00 92.44 265 GLU A N 1
ATOM 2271 C CA . GLU A 1 265 ? 8.281 -12.719 -8.625 1.00 92.44 265 GLU A CA 1
ATOM 2272 C C . GLU A 1 265 ? 7.160 -11.650 -8.697 1.00 92.44 265 GLU A C 1
ATOM 2274 O O . GLU A 1 265 ? 7.221 -10.621 -8.024 1.00 92.44 265 GLU A O 1
ATOM 2279 N N . GLY A 1 266 ? 6.117 -11.886 -9.501 1.00 88.62 266 GLY A N 1
ATOM 2280 C CA . GLY A 1 266 ? 5.007 -10.944 -9.690 1.00 88.62 266 GLY A CA 1
ATOM 2281 C C . GLY A 1 266 ? 5.294 -9.789 -10.659 1.00 88.62 266 GLY A C 1
ATOM 2282 O O . GLY A 1 266 ? 4.547 -8.810 -10.671 1.00 88.62 266 GLY A O 1
ATOM 2283 N N . LEU A 1 267 ? 6.358 -9.871 -11.466 1.00 92.69 267 LEU A N 1
ATOM 2284 C CA . LEU A 1 267 ? 6.603 -8.938 -12.567 1.00 92.69 267 LEU A CA 1
ATOM 2285 C C . LEU A 1 267 ? 5.597 -9.128 -13.705 1.00 92.69 267 LEU A C 1
ATOM 2287 O O . LEU A 1 267 ? 5.220 -10.250 -14.045 1.00 92.69 267 LEU A O 1
ATOM 2291 N N . HIS A 1 268 ? 5.210 -8.016 -14.332 1.00 92.31 268 HIS A N 1
ATOM 2292 C CA . HIS A 1 268 ? 4.368 -8.042 -15.523 1.00 92.31 268 HIS A CA 1
ATOM 2293 C C . HIS A 1 268 ? 5.201 -8.401 -16.765 1.00 92.31 268 HIS A C 1
ATOM 2295 O O . HIS A 1 268 ? 6.394 -8.102 -16.829 1.00 92.31 268 HIS A O 1
ATOM 2301 N N . GLU A 1 269 ? 4.568 -8.958 -17.802 1.00 93.81 269 GLU A N 1
ATOM 2302 C CA . GLU A 1 269 ? 5.229 -9.332 -19.066 1.00 93.81 269 GLU A CA 1
ATOM 2303 C C . GLU A 1 269 ? 6.042 -8.175 -19.673 1.00 93.81 269 GLU A C 1
ATOM 2305 O O . GLU A 1 269 ? 7.162 -8.367 -20.139 1.00 93.81 269 GLU A O 1
ATOM 2310 N N . ILE A 1 270 ? 5.512 -6.951 -19.595 1.00 92.25 270 ILE A N 1
ATOM 2311 C CA . ILE A 1 270 ? 6.202 -5.739 -20.064 1.00 92.25 270 ILE A CA 1
ATOM 2312 C C . ILE A 1 270 ? 7.522 -5.480 -19.324 1.00 92.25 270 ILE A C 1
ATOM 2314 O O . ILE A 1 270 ? 8.478 -4.993 -19.922 1.00 92.25 270 ILE A O 1
ATOM 2318 N N . ASP A 1 271 ? 7.592 -5.805 -18.033 1.00 93.12 271 ASP A N 1
ATOM 2319 C CA . ASP A 1 271 ? 8.795 -5.621 -17.225 1.00 93.12 271 ASP A CA 1
ATOM 2320 C C . ASP A 1 271 ? 9.851 -6.655 -17.616 1.00 93.12 271 ASP A C 1
ATOM 2322 O O . ASP A 1 271 ? 11.007 -6.299 -17.832 1.00 93.12 271 ASP A O 1
ATOM 2326 N N . ILE A 1 272 ? 9.428 -7.909 -17.805 1.00 95.31 272 ILE A N 1
ATOM 2327 C CA . ILE A 1 272 ? 10.279 -9.006 -18.283 1.00 95.31 272 ILE A CA 1
ATOM 2328 C C . ILE A 1 272 ? 10.834 -8.673 -19.677 1.00 95.31 272 ILE A C 1
ATOM 2330 O O . ILE A 1 272 ? 12.038 -8.798 -19.902 1.00 95.31 272 ILE A O 1
ATOM 2334 N N . LEU A 1 273 ? 9.991 -8.181 -20.594 1.00 92.62 273 LEU A N 1
ATOM 2335 C CA . LEU A 1 273 ? 10.407 -7.742 -21.930 1.00 92.62 273 LEU A CA 1
ATOM 2336 C C . LEU A 1 273 ? 11.446 -6.620 -21.858 1.00 92.62 273 LEU A C 1
ATOM 2338 O O . LEU A 1 273 ? 12.436 -6.634 -22.589 1.00 92.62 273 LEU A O 1
ATOM 2342 N N . ASN A 1 274 ? 11.238 -5.642 -20.976 1.00 90.69 274 ASN A N 1
ATOM 2343 C CA . ASN A 1 274 ? 12.187 -4.550 -20.791 1.00 90.69 274 ASN A CA 1
ATOM 2344 C C . ASN A 1 274 ? 13.531 -5.053 -20.245 1.00 90.69 274 ASN A C 1
ATOM 2346 O O . ASN A 1 274 ? 14.572 -4.627 -20.748 1.00 90.69 274 ASN A O 1
ATOM 2350 N N . CYS A 1 275 ? 13.522 -5.986 -19.286 1.00 91.94 275 CYS A N 1
ATOM 2351 C CA . CYS A 1 275 ? 14.733 -6.643 -18.792 1.00 91.94 275 CYS A CA 1
ATOM 2352 C C . CYS A 1 275 ? 15.457 -7.404 -19.915 1.00 91.94 275 CYS A C 1
ATOM 2354 O O . CYS A 1 275 ? 16.648 -7.195 -20.136 1.00 91.94 275 CYS A O 1
ATOM 2356 N N . HIS A 1 276 ? 14.737 -8.222 -20.687 1.00 93.25 276 HIS A N 1
ATOM 2357 C CA . HIS A 1 276 ? 15.285 -8.961 -21.830 1.00 93.25 276 HIS A CA 1
ATOM 2358 C C . HIS A 1 276 ? 15.924 -8.041 -22.869 1.00 93.25 276 HIS A C 1
ATOM 2360 O O . HIS A 1 276 ? 17.078 -8.239 -23.248 1.00 93.25 276 HIS A O 1
ATOM 2366 N N . LYS A 1 277 ? 15.204 -6.993 -23.280 1.00 88.75 277 LYS A N 1
ATOM 2367 C CA . LYS A 1 277 ? 15.677 -6.001 -24.248 1.00 88.75 277 LYS A CA 1
ATOM 2368 C C . LYS A 1 277 ? 16.911 -5.254 -23.747 1.00 88.75 277 LYS A C 1
ATOM 2370 O O . LYS A 1 277 ? 17.773 -4.912 -24.557 1.00 88.75 277 LYS A O 1
ATOM 2375 N N . TYR A 1 278 ? 16.988 -4.982 -22.445 1.00 86.56 278 TYR A N 1
ATOM 2376 C CA . TYR A 1 278 ? 18.151 -4.356 -21.825 1.00 86.56 278 TYR A CA 1
ATOM 2377 C C . TYR A 1 278 ? 19.387 -5.251 -21.945 1.00 86.56 278 TYR A C 1
ATOM 2379 O O . TYR A 1 278 ? 20.366 -4.831 -22.560 1.00 86.56 278 TYR A O 1
ATOM 2387 N N . VAL A 1 279 ? 19.307 -6.498 -21.461 1.00 89.19 279 VAL A N 1
ATOM 2388 C CA . VAL A 1 279 ? 20.430 -7.449 -21.527 1.00 89.19 279 VAL A CA 1
ATOM 2389 C C . VAL A 1 279 ? 20.843 -7.705 -22.969 1.00 89.19 279 VAL A C 1
ATOM 2391 O O . VAL A 1 279 ? 22.021 -7.610 -23.294 1.00 89.19 279 VAL A O 1
ATOM 2394 N N . PHE A 1 280 ? 19.876 -7.940 -23.859 1.00 86.88 280 PHE A N 1
ATOM 2395 C CA . PHE A 1 280 ? 20.139 -8.139 -25.281 1.00 86.88 280 PHE A CA 1
ATOM 2396 C C . PHE A 1 280 ? 20.937 -6.972 -25.878 1.00 86.88 280 PHE A C 1
ATOM 2398 O O . PHE A 1 280 ? 21.940 -7.179 -26.562 1.00 86.88 280 PHE A O 1
ATOM 2405 N N . ARG A 1 281 ? 20.513 -5.729 -25.609 1.00 81.88 281 ARG A N 1
ATOM 2406 C CA . ARG A 1 281 ? 21.212 -4.538 -26.105 1.00 81.88 281 ARG A CA 1
ATOM 2407 C C . ARG A 1 281 ? 22.607 -4.410 -25.524 1.00 81.88 281 ARG A C 1
ATOM 2409 O O . ARG A 1 281 ? 23.502 -4.065 -26.276 1.00 81.88 281 ARG A O 1
ATOM 2416 N N . GLU A 1 282 ? 22.794 -4.659 -24.234 1.00 81.62 282 GLU A N 1
ATOM 2417 C CA . GLU A 1 282 ? 24.099 -4.530 -23.583 1.00 81.62 282 GLU A CA 1
ATOM 2418 C C . GLU A 1 282 ? 25.086 -5.596 -24.082 1.00 81.62 282 GLU A C 1
ATOM 2420 O O . GLU A 1 282 ? 26.201 -5.267 -24.495 1.00 81.62 282 GLU A O 1
ATOM 2425 N N . THR A 1 283 ? 24.652 -6.857 -24.148 1.00 82.38 283 THR A N 1
ATOM 2426 C CA . THR A 1 283 ? 25.468 -7.981 -24.626 1.00 82.38 283 THR A CA 1
ATOM 2427 C C . THR A 1 283 ? 25.857 -7.832 -26.098 1.00 82.38 283 THR A C 1
ATOM 2429 O O . THR A 1 283 ? 26.973 -8.184 -26.474 1.00 82.38 283 THR A O 1
ATOM 2432 N N . TYR A 1 284 ? 24.978 -7.278 -26.937 1.00 77.94 284 TYR A N 1
ATOM 2433 C CA . TYR A 1 284 ? 25.217 -7.132 -28.378 1.00 77.94 284 TYR A CA 1
ATOM 2434 C C . TYR A 1 284 ? 25.425 -5.680 -28.832 1.00 77.94 284 TYR A C 1
ATOM 2436 O O . TYR A 1 284 ? 25.302 -5.396 -30.027 1.00 77.94 284 TYR A O 1
ATOM 2444 N N . HIS A 1 285 ? 25.767 -4.764 -27.918 1.00 76.94 285 HIS A N 1
ATOM 2445 C CA . HIS A 1 285 ? 25.844 -3.331 -28.219 1.00 76.94 285 HIS A CA 1
ATOM 2446 C C . HIS A 1 285 ? 26.845 -3.017 -29.338 1.00 76.94 285 HIS A C 1
ATOM 2448 O O . HIS A 1 285 ? 26.534 -2.198 -30.193 1.00 76.94 285 HIS A O 1
ATOM 2454 N N . GLU A 1 286 ? 27.999 -3.694 -29.392 1.00 72.81 286 GLU A N 1
ATOM 2455 C CA . GLU A 1 286 ? 28.998 -3.489 -30.451 1.00 72.81 286 GLU A CA 1
ATOM 2456 C C . GLU A 1 286 ? 28.454 -3.901 -31.819 1.00 72.81 286 GLU A C 1
ATOM 2458 O O . GLU A 1 286 ? 28.503 -3.123 -32.769 1.00 72.81 286 GLU A O 1
ATOM 2463 N N . LYS A 1 287 ? 27.851 -5.095 -31.914 1.00 74.25 287 LYS A N 1
ATOM 2464 C CA . LYS A 1 287 ? 27.249 -5.583 -33.165 1.00 74.25 287 LYS A CA 1
ATOM 2465 C C . LYS A 1 287 ? 26.096 -4.689 -33.616 1.00 74.25 287 LYS A C 1
ATOM 2467 O O . LYS A 1 287 ? 25.947 -4.443 -34.811 1.00 74.25 287 LYS A O 1
ATOM 2472 N N . TYR A 1 288 ? 25.295 -4.196 -32.672 1.00 71.31 288 TYR A N 1
ATOM 2473 C CA . TYR A 1 288 ? 24.186 -3.290 -32.956 1.00 71.31 288 TYR A CA 1
ATOM 2474 C C . TYR A 1 288 ? 24.683 -1.906 -33.391 1.00 71.31 288 TYR A C 1
ATOM 2476 O O . TYR A 1 288 ? 24.221 -1.384 -34.401 1.00 71.31 288 TYR A O 1
ATOM 2484 N N . ALA A 1 289 ? 25.673 -1.345 -32.694 1.00 74.06 289 ALA A N 1
ATOM 2485 C CA . ALA A 1 289 ? 26.300 -0.075 -33.046 1.00 74.06 289 ALA A CA 1
ATOM 2486 C C . ALA A 1 289 ? 26.998 -0.154 -34.410 1.00 74.06 289 ALA A C 1
ATOM 2488 O O . ALA A 1 289 ? 26.939 0.790 -35.195 1.00 74.06 289 ALA A O 1
ATOM 2489 N N . ASP A 1 290 ? 27.628 -1.281 -34.736 1.00 78.12 290 ASP A N 1
ATOM 2490 C CA . ASP A 1 290 ? 28.222 -1.511 -36.049 1.00 78.12 290 ASP A CA 1
ATOM 2491 C C . ASP A 1 290 ? 27.167 -1.642 -37.146 1.00 78.12 290 ASP A C 1
ATOM 2493 O O . ASP A 1 290 ? 27.342 -1.072 -38.226 1.00 78.12 290 ASP A O 1
ATOM 2497 N N . ALA A 1 291 ? 26.062 -2.346 -36.888 1.00 77.06 291 ALA A N 1
ATOM 2498 C CA . ALA A 1 291 ? 24.930 -2.405 -37.807 1.00 77.06 291 ALA A CA 1
ATOM 2499 C C . ALA A 1 291 ? 24.334 -1.008 -38.045 1.00 77.06 291 ALA A C 1
ATOM 2501 O O . ALA A 1 291 ? 24.145 -0.621 -39.195 1.00 77.06 291 ALA A O 1
ATOM 2502 N N . GLU A 1 292 ? 24.145 -0.216 -36.989 1.00 77.44 292 GLU A N 1
ATOM 2503 C CA . GLU A 1 292 ? 23.629 1.154 -37.055 1.00 77.44 292 GLU A CA 1
ATOM 2504 C C . GLU A 1 292 ? 24.582 2.099 -37.808 1.00 77.44 292 GLU A C 1
ATOM 2506 O O . GLU A 1 292 ? 24.169 2.871 -38.678 1.00 77.44 292 GLU A O 1
ATOM 2511 N N . LYS A 1 293 ? 25.895 1.990 -37.565 1.00 83.56 293 LYS A N 1
ATOM 2512 C CA . LYS A 1 293 ? 26.916 2.705 -38.346 1.00 83.56 293 LYS A CA 1
ATOM 2513 C C . LYS A 1 293 ? 26.869 2.300 -39.818 1.00 83.56 293 LYS A C 1
ATOM 2515 O O . LYS A 1 293 ? 27.017 3.162 -40.684 1.00 83.56 293 LYS A O 1
ATOM 2520 N N . ARG A 1 294 ? 26.678 1.013 -40.134 1.00 83.38 294 ARG A N 1
ATOM 2521 C CA . ARG A 1 294 ? 26.559 0.524 -41.521 1.00 83.38 294 ARG A CA 1
ATOM 2522 C C . ARG A 1 294 ? 25.303 1.066 -42.195 1.00 83.38 294 ARG A C 1
ATOM 2524 O O . ARG A 1 294 ? 25.414 1.560 -43.315 1.00 83.38 294 ARG A O 1
ATOM 2531 N N . THR A 1 295 ? 24.153 1.043 -41.523 1.00 83.44 295 THR A N 1
ATOM 2532 C CA . THR A 1 295 ? 22.907 1.610 -42.058 1.00 83.44 295 THR A CA 1
ATOM 2533 C C . THR A 1 295 ? 23.032 3.114 -42.265 1.00 83.44 295 THR A C 1
ATOM 2535 O O . THR A 1 295 ? 22.685 3.601 -43.336 1.00 83.44 295 THR A O 1
ATOM 2538 N N . TYR A 1 296 ? 23.625 3.846 -41.316 1.00 85.00 296 TYR A N 1
ATOM 2539 C CA . TYR A 1 296 ? 23.872 5.282 -41.460 1.00 85.00 296 TYR A CA 1
ATOM 2540 C C . TYR A 1 296 ? 24.804 5.592 -42.641 1.00 85.00 296 TYR A C 1
ATOM 2542 O O . TYR A 1 296 ? 24.515 6.473 -43.452 1.00 85.00 296 TYR A O 1
ATOM 2550 N N . ARG A 1 297 ? 25.911 4.844 -42.782 1.00 86.75 297 ARG A N 1
ATOM 2551 C CA . ARG A 1 297 ? 26.841 4.976 -43.918 1.00 86.75 297 ARG A CA 1
ATOM 2552 C C . ARG A 1 297 ? 26.142 4.698 -45.246 1.00 86.75 297 ARG A C 1
ATOM 2554 O O . ARG A 1 297 ? 26.359 5.440 -46.199 1.00 86.75 297 ARG A O 1
ATOM 2561 N N . LEU A 1 298 ? 25.315 3.655 -45.312 1.00 88.38 298 LEU A N 1
ATOM 2562 C CA . LEU A 1 298 ? 24.546 3.318 -46.507 1.00 88.38 298 LEU A CA 1
ATOM 2563 C C . LEU A 1 298 ? 23.563 4.440 -46.863 1.00 88.38 298 LEU A C 1
ATOM 2565 O O . LEU A 1 298 ? 23.584 4.930 -47.985 1.00 88.38 298 LEU A O 1
ATOM 2569 N N . GLN A 1 299 ? 22.778 4.912 -45.896 1.00 87.31 299 GLN A N 1
ATOM 2570 C CA . GLN A 1 299 ? 21.829 6.016 -46.077 1.00 87.31 299 GLN A CA 1
ATOM 2571 C C . GLN A 1 299 ? 22.517 7.307 -46.530 1.00 87.31 299 GLN A C 1
ATOM 2573 O O . GLN A 1 299 ? 22.016 8.008 -47.408 1.00 87.31 299 GLN A O 1
ATOM 2578 N N . ARG A 1 300 ? 23.693 7.617 -45.969 1.00 88.25 300 ARG A N 1
ATOM 2579 C CA . ARG A 1 300 ? 24.511 8.752 -46.408 1.00 88.25 300 ARG A CA 1
ATOM 2580 C C . ARG A 1 300 ? 24.962 8.590 -47.861 1.00 88.25 300 ARG A C 1
ATOM 2582 O O . ARG A 1 300 ? 24.787 9.527 -48.629 1.00 88.25 300 ARG A O 1
ATOM 2589 N N . LYS A 1 301 ? 25.469 7.414 -48.247 1.00 91.94 301 LYS A N 1
ATOM 2590 C CA . LYS A 1 301 ? 25.877 7.127 -49.633 1.00 91.94 301 LYS A CA 1
ATOM 2591 C C . LYS A 1 301 ? 24.710 7.215 -50.618 1.00 91.94 301 LYS A C 1
ATOM 2593 O O . LYS A 1 301 ? 24.894 7.713 -51.721 1.00 91.94 301 LYS A O 1
ATOM 2598 N N . ILE A 1 302 ? 23.516 6.763 -50.227 1.00 89.88 302 ILE A N 1
ATOM 2599 C CA . ILE A 1 302 ? 22.301 6.887 -51.047 1.00 89.88 302 ILE A CA 1
ATOM 2600 C C . ILE A 1 302 ? 21.977 8.367 -51.297 1.00 89.88 302 ILE A C 1
ATOM 2602 O O . ILE A 1 302 ? 21.742 8.744 -52.444 1.00 89.88 302 ILE A O 1
ATOM 2606 N N . ARG A 1 303 ? 22.034 9.214 -50.255 1.00 91.81 303 ARG A N 1
ATOM 2607 C CA . ARG A 1 303 ? 21.847 10.670 -50.393 1.00 91.81 303 ARG A CA 1
ATOM 2608 C C . ARG A 1 303 ? 22.920 11.313 -51.269 1.00 91.81 303 ARG A C 1
ATOM 2610 O O . ARG A 1 303 ? 22.573 12.047 -52.183 1.00 91.81 303 ARG A O 1
ATOM 2617 N N . GLU A 1 304 ? 24.198 11.009 -51.035 1.00 89.81 304 GLU A N 1
ATOM 2618 C CA . GLU A 1 304 ? 25.317 11.521 -51.845 1.00 89.81 304 GLU A CA 1
ATOM 2619 C C . GLU A 1 304 ? 25.152 11.147 -53.325 1.00 89.81 304 GLU A C 1
ATOM 2621 O O . GLU A 1 304 ? 25.275 12.005 -54.191 1.00 89.81 304 GLU A O 1
ATOM 2626 N N . ARG A 1 305 ? 24.766 9.900 -53.616 1.00 93.69 305 ARG A N 1
ATOM 2627 C CA . ARG A 1 305 ? 24.501 9.431 -54.982 1.00 93.69 305 ARG A CA 1
ATOM 2628 C C . ARG A 1 305 ? 23.348 10.190 -55.651 1.00 93.69 305 ARG A C 1
ATOM 2630 O O . ARG A 1 305 ? 23.456 10.518 -56.828 1.00 93.69 305 ARG A O 1
ATOM 2637 N N . PHE A 1 306 ? 22.267 10.487 -54.924 1.00 93.94 306 PHE A N 1
ATOM 2638 C CA . PHE A 1 306 ? 21.164 11.295 -55.461 1.00 93.94 306 PHE A CA 1
ATOM 2639 C C . PHE A 1 306 ? 21.578 12.756 -55.688 1.00 93.94 306 PHE A C 1
ATOM 2641 O O . PHE A 1 306 ? 21.209 13.335 -56.702 1.00 93.94 306 PHE A O 1
ATOM 2648 N N . ILE A 1 307 ? 22.402 13.339 -54.809 1.00 91.31 307 ILE A N 1
ATOM 2649 C CA . ILE A 1 307 ? 22.967 14.685 -55.017 1.00 91.31 307 ILE A CA 1
ATOM 2650 C C . ILE A 1 307 ? 23.822 14.717 -56.288 1.00 91.31 307 ILE A C 1
ATOM 2652 O O . ILE A 1 307 ? 23.629 15.595 -57.124 1.00 91.31 307 ILE A O 1
ATOM 2656 N N . THR A 1 308 ? 24.720 13.746 -56.479 1.00 92.56 308 THR A N 1
ATOM 2657 C CA . THR A 1 308 ? 25.537 13.653 -57.701 1.00 92.56 308 THR A CA 1
ATOM 2658 C C . THR A 1 308 ? 24.666 13.541 -58.951 1.00 92.56 308 THR A C 1
ATOM 2660 O O . THR A 1 308 ? 24.916 14.229 -59.938 1.00 92.56 308 THR A O 1
ATOM 2663 N N . PHE A 1 309 ? 23.601 12.741 -58.893 1.00 94.19 309 PHE A N 1
ATOM 2664 C CA . PHE A 1 309 ? 22.627 12.636 -59.976 1.00 94.19 309 PHE A CA 1
ATOM 2665 C C . PHE A 1 309 ? 21.943 13.981 -60.288 1.00 94.19 309 PHE A C 1
ATOM 2667 O O . PHE A 1 309 ? 21.856 14.374 -61.451 1.00 94.19 309 PHE A O 1
ATOM 2674 N N . LEU A 1 310 ? 21.521 14.732 -59.266 1.00 92.12 310 LEU A N 1
ATOM 2675 C CA . LEU A 1 310 ? 20.956 16.072 -59.450 1.00 92.12 310 LEU A CA 1
ATOM 2676 C C . LEU A 1 310 ? 21.965 17.032 -60.098 1.00 92.12 310 LEU A C 1
ATOM 2678 O O . LEU A 1 310 ? 21.613 17.756 -61.026 1.00 92.12 310 LEU A O 1
ATOM 2682 N N . GLU A 1 311 ? 23.228 17.024 -59.666 1.00 89.50 311 GLU A N 1
ATOM 2683 C CA . GLU A 1 311 ? 24.287 17.845 -60.269 1.00 89.50 311 GLU A CA 1
ATOM 2684 C C . GLU A 1 311 ? 24.553 17.490 -61.740 1.00 89.50 311 GLU A C 1
ATOM 2686 O O . GLU A 1 311 ? 24.859 18.369 -62.550 1.00 89.50 311 GLU A O 1
ATOM 2691 N N . GLU A 1 312 ? 24.439 16.215 -62.113 1.00 91.94 312 GLU A N 1
ATOM 2692 C CA . GLU A 1 312 ? 24.520 15.783 -63.510 1.00 91.94 312 GLU A CA 1
ATOM 2693 C C . GLU A 1 312 ? 23.328 16.276 -64.331 1.00 91.94 312 GLU A C 1
ATOM 2695 O O . GLU A 1 312 ? 23.526 16.786 -65.434 1.00 91.94 312 GLU A O 1
ATOM 2700 N N . CYS A 1 313 ? 22.112 16.201 -63.788 1.00 92.19 313 CYS A N 1
ATOM 2701 C CA . CYS A 1 313 ? 20.914 16.742 -64.435 1.00 92.19 313 CYS A CA 1
ATOM 2702 C C . CYS A 1 313 ? 21.026 18.262 -64.642 1.00 92.19 313 CYS A C 1
ATOM 2704 O O . CYS A 1 313 ? 20.659 18.779 -65.696 1.00 92.19 313 CYS A O 1
ATOM 2706 N N . VAL A 1 314 ? 21.631 18.980 -63.690 1.00 90.19 314 VAL A N 1
ATOM 2707 C CA . VAL A 1 314 ? 21.982 20.401 -63.844 1.00 90.19 314 VAL A CA 1
ATOM 2708 C C . VAL A 1 314 ? 22.961 20.617 -65.001 1.00 90.19 314 VAL A C 1
ATOM 2710 O O . VAL A 1 314 ? 22.742 21.494 -65.834 1.00 90.19 314 VAL A O 1
ATOM 2713 N N . LYS A 1 315 ? 24.036 19.820 -65.092 1.00 90.38 315 LYS A N 1
ATOM 2714 C CA . LYS A 1 315 ? 25.017 19.925 -66.193 1.00 90.38 315 LYS A CA 1
ATOM 2715 C C . LYS A 1 315 ? 24.388 19.644 -67.560 1.00 90.38 315 LYS A C 1
ATOM 2717 O O . LYS A 1 315 ? 24.791 20.261 -68.540 1.00 90.38 315 LYS A O 1
ATOM 2722 N N . LYS A 1 316 ? 23.413 18.734 -67.620 1.00 91.56 316 LYS A N 1
ATOM 2723 C CA . LYS A 1 316 ? 22.640 18.416 -68.831 1.00 91.56 316 LYS A CA 1
ATOM 2724 C C . LYS A 1 316 ? 21.592 19.480 -69.180 1.00 91.56 316 LYS A C 1
ATOM 2726 O O . LYS A 1 316 ? 21.027 19.426 -70.266 1.00 91.56 316 LYS A O 1
ATOM 2731 N N . GLY A 1 317 ? 21.335 20.438 -68.287 1.00 88.00 317 GLY A N 1
ATOM 2732 C CA . GLY A 1 317 ? 20.287 21.446 -68.456 1.00 88.00 317 GLY A CA 1
ATOM 2733 C C . GLY A 1 317 ? 18.871 20.916 -68.205 1.00 88.00 317 GLY A C 1
ATOM 2734 O O . GLY A 1 317 ? 17.905 21.583 -68.559 1.00 88.00 317 GLY A O 1
ATOM 2735 N N . GLU A 1 318 ? 18.733 19.735 -67.597 1.00 89.81 318 GLU A N 1
ATOM 2736 C CA . GLU A 1 318 ? 17.442 19.155 -67.197 1.00 89.81 318 GLU A CA 1
ATOM 2737 C C . GLU A 1 318 ? 16.896 19.799 -65.913 1.00 89.81 318 GLU A C 1
ATOM 2739 O O . GLU A 1 318 ? 15.691 19.759 -65.668 1.00 89.81 318 GLU A O 1
ATOM 2744 N N . ILE A 1 319 ? 17.781 20.405 -65.111 1.00 89.75 319 ILE A N 1
ATOM 2745 C CA . ILE A 1 319 ? 17.438 21.212 -63.939 1.00 89.75 319 ILE A CA 1
ATOM 2746 C C . ILE A 1 319 ? 18.017 22.615 -64.113 1.00 89.75 319 ILE A C 1
ATOM 2748 O O . ILE A 1 319 ? 19.229 22.801 -64.225 1.00 89.75 319 ILE A O 1
ATOM 2752 N N . ASP A 1 320 ? 17.144 23.610 -64.044 1.00 85.69 320 ASP A N 1
ATOM 2753 C CA . ASP A 1 320 ? 17.482 25.026 -63.996 1.00 85.69 320 ASP A CA 1
ATOM 2754 C C . ASP A 1 320 ? 16.818 25.731 -62.793 1.00 85.69 320 ASP A C 1
ATOM 2756 O O . ASP A 1 320 ? 16.137 25.128 -61.959 1.00 85.69 320 ASP A O 1
ATOM 2760 N N . LYS A 1 321 ? 17.009 27.051 -62.687 1.00 83.00 321 LYS A N 1
ATOM 2761 C CA . LYS A 1 321 ? 16.430 27.872 -61.608 1.00 83.00 321 LYS A CA 1
ATOM 2762 C C . LYS A 1 321 ? 14.894 27.922 -61.606 1.00 83.00 321 LYS A C 1
ATOM 2764 O O . LYS A 1 321 ? 14.318 28.295 -60.587 1.00 83.00 321 LYS A O 1
ATOM 2769 N N . ASN A 1 322 ? 14.239 27.567 -62.708 1.00 85.62 322 ASN A N 1
ATOM 2770 C CA . ASN A 1 322 ? 12.787 27.624 -62.862 1.00 85.62 322 ASN A CA 1
ATOM 2771 C C . ASN A 1 322 ? 12.136 26.236 -62.752 1.00 85.62 322 ASN A C 1
ATOM 2773 O O . ASN A 1 322 ? 10.958 26.159 -62.432 1.00 85.62 322 ASN A O 1
ATOM 2777 N N . THR A 1 323 ? 12.905 25.159 -62.919 1.00 89.06 323 THR A N 1
ATOM 2778 C CA . THR A 1 323 ? 12.433 23.768 -62.923 1.00 89.06 323 THR A CA 1
ATOM 2779 C C . THR A 1 323 ? 11.702 23.424 -61.628 1.00 89.06 323 THR A C 1
ATOM 2781 O O . THR A 1 323 ? 12.229 23.631 -60.527 1.00 89.06 323 THR A O 1
ATOM 2784 N N . GLU A 1 324 ? 10.487 22.893 -61.734 1.00 87.56 324 GLU A N 1
ATOM 2785 C CA . GLU A 1 324 ? 9.707 22.447 -60.581 1.00 87.56 324 GLU A CA 1
ATOM 2786 C C . GLU A 1 324 ? 9.964 20.971 -60.262 1.00 87.56 324 GLU A C 1
ATOM 2788 O O . GLU A 1 324 ? 10.083 20.125 -61.150 1.00 87.56 324 GLU A O 1
ATOM 2793 N N . PHE A 1 325 ? 10.024 20.642 -58.969 1.00 89.50 325 PHE A N 1
ATOM 2794 C CA . PHE A 1 325 ? 10.296 19.276 -58.518 1.00 89.50 325 PHE A CA 1
ATOM 2795 C C . PHE A 1 325 ? 9.299 18.230 -59.060 1.00 89.50 325 PHE A C 1
ATOM 2797 O O . PHE A 1 325 ? 9.756 17.166 -59.477 1.00 89.50 325 PHE A O 1
ATOM 2804 N N . PRO A 1 326 ? 7.973 18.483 -59.124 1.00 90.31 326 PRO A N 1
ATOM 2805 C CA . PRO A 1 326 ? 7.026 17.516 -59.685 1.00 90.31 326 PRO A CA 1
ATOM 2806 C C . PRO A 1 326 ? 7.272 17.210 -61.168 1.00 90.31 326 PRO A C 1
ATOM 2808 O O . PRO A 1 326 ? 7.153 16.058 -61.585 1.00 90.31 326 PRO A O 1
ATOM 2811 N N . GLU A 1 327 ? 7.647 18.216 -61.962 1.00 87.44 327 GLU A N 1
ATOM 2812 C CA . GLU A 1 327 ? 7.948 18.049 -63.389 1.00 87.44 327 GLU A CA 1
ATOM 2813 C C . GLU A 1 327 ? 9.246 17.270 -63.608 1.00 87.44 327 GLU A C 1
ATOM 2815 O O . GLU A 1 327 ? 9.313 16.411 -64.491 1.00 87.44 327 GLU A O 1
ATOM 2820 N N . PHE A 1 328 ? 10.249 17.530 -62.767 1.00 90.44 328 PHE A N 1
ATOM 2821 C CA . PHE A 1 328 ? 11.503 16.786 -62.743 1.00 90.44 328 PHE A CA 1
ATOM 2822 C C . PHE A 1 328 ? 11.273 15.316 -62.353 1.00 90.44 328 PHE A C 1
ATOM 2824 O O . PHE A 1 328 ? 11.626 14.404 -63.100 1.00 90.44 328 PHE A O 1
ATOM 2831 N N . ILE A 1 329 ? 10.598 15.056 -61.229 1.00 89.69 329 ILE A N 1
ATOM 2832 C CA . ILE A 1 329 ? 10.353 13.688 -60.752 1.00 89.69 329 ILE A CA 1
ATOM 2833 C C . ILE A 1 329 ? 9.474 12.889 -61.709 1.00 89.69 329 ILE A C 1
ATOM 2835 O O . ILE A 1 329 ? 9.711 11.697 -61.868 1.00 89.69 329 ILE A O 1
ATOM 2839 N N . LYS A 1 330 ? 8.529 13.508 -62.426 1.00 90.50 330 LYS A N 1
ATOM 2840 C CA . LYS A 1 330 ? 7.737 12.801 -63.445 1.00 90.50 330 LYS A CA 1
ATOM 2841 C C . LYS A 1 330 ? 8.610 12.078 -64.485 1.00 90.50 330 LYS A C 1
ATOM 2843 O O . LYS A 1 330 ? 8.176 11.061 -65.020 1.00 90.50 330 LYS A O 1
ATOM 2848 N N . LYS A 1 331 ? 9.824 12.575 -64.752 1.00 88.69 331 LYS A N 1
ATOM 2849 C CA . LYS A 1 331 ? 10.789 11.965 -65.680 1.00 88.69 331 LYS A CA 1
ATOM 2850 C C . LYS A 1 331 ? 11.710 10.929 -65.023 1.00 88.69 331 LYS A C 1
ATOM 2852 O O . LYS A 1 331 ? 12.111 9.992 -65.700 1.00 88.69 331 LYS A O 1
ATOM 2857 N N . HIS A 1 332 ? 11.999 11.063 -63.725 1.00 90.06 332 HIS A N 1
ATOM 2858 C CA . HIS A 1 332 ? 13.022 10.264 -63.027 1.00 90.06 332 HIS A CA 1
ATOM 2859 C C . HIS A 1 332 ? 12.484 9.378 -61.885 1.00 90.06 332 HIS A C 1
ATOM 2861 O O . HIS A 1 332 ? 13.251 8.699 -61.208 1.00 90.06 332 HIS A O 1
ATOM 2867 N N . ALA A 1 333 ? 11.166 9.335 -61.659 1.00 86.88 333 ALA A N 1
ATOM 2868 C CA . ALA A 1 333 ? 10.546 8.587 -60.557 1.00 86.88 333 ALA A CA 1
ATOM 2869 C C . ALA A 1 333 ? 10.784 7.068 -60.616 1.00 86.88 333 ALA A C 1
ATOM 2871 O O . ALA A 1 333 ? 10.719 6.395 -59.590 1.00 86.88 333 ALA A O 1
ATOM 2872 N N . THR A 1 334 ? 11.036 6.516 -61.805 1.00 87.75 334 THR A N 1
ATOM 2873 C CA . THR A 1 334 ? 11.307 5.084 -62.001 1.00 87.75 334 THR A CA 1
ATOM 2874 C C . THR A 1 334 ? 12.779 4.722 -61.833 1.00 87.75 334 THR A C 1
ATOM 2876 O O . THR A 1 334 ? 13.127 3.544 -61.877 1.00 87.75 334 THR A O 1
ATOM 2879 N N . GLU A 1 335 ? 13.665 5.704 -61.675 1.00 91.06 335 GLU A N 1
ATOM 2880 C CA . GLU A 1 335 ? 15.092 5.441 -61.552 1.00 91.06 335 GLU A CA 1
ATOM 2881 C C . GLU A 1 335 ? 15.439 4.876 -60.176 1.00 91.06 335 GLU A C 1
ATOM 2883 O O . GLU A 1 335 ? 14.994 5.376 -59.140 1.00 91.06 335 GLU A O 1
ATOM 2888 N N . ALA A 1 336 ? 16.315 3.867 -60.157 1.00 88.62 336 ALA A N 1
ATOM 2889 C CA . ALA A 1 336 ? 16.762 3.222 -58.923 1.00 88.62 336 ALA A CA 1
ATOM 2890 C C . ALA A 1 336 ? 17.355 4.225 -57.916 1.00 88.62 336 ALA A C 1
ATOM 2892 O O . ALA A 1 336 ? 17.177 4.077 -56.712 1.00 88.62 336 ALA A O 1
ATOM 2893 N N . ILE A 1 337 ? 18.008 5.288 -58.399 1.00 90.12 337 ILE A N 1
ATOM 2894 C CA . ILE A 1 337 ? 18.621 6.318 -57.550 1.00 90.12 337 ILE A CA 1
ATOM 2895 C C . ILE A 1 337 ? 17.557 7.077 -56.737 1.00 90.12 337 ILE A C 1
ATOM 2897 O O . ILE A 1 337 ? 17.798 7.384 -55.569 1.00 90.12 337 ILE A O 1
ATOM 2901 N N . TYR A 1 338 ? 16.384 7.339 -57.324 1.00 89.81 338 TYR A N 1
ATOM 2902 C CA . TYR A 1 338 ? 15.252 7.960 -56.637 1.00 89.81 338 TYR A CA 1
ATOM 2903 C C . TYR A 1 338 ? 14.545 6.959 -55.714 1.00 89.81 338 TYR A C 1
ATOM 2905 O O . TYR A 1 338 ? 14.341 7.256 -54.537 1.00 89.81 338 TYR A O 1
ATOM 2913 N N . VAL A 1 339 ? 14.233 5.758 -56.215 1.00 91.12 339 VAL A N 1
ATOM 2914 C CA . VAL A 1 339 ? 13.520 4.714 -55.454 1.00 91.12 339 VAL A CA 1
ATOM 2915 C C . VAL A 1 339 ? 14.282 4.311 -54.187 1.00 91.12 339 VAL A C 1
ATOM 2917 O O . VAL A 1 339 ? 13.677 4.219 -53.123 1.00 91.12 339 VAL A O 1
ATOM 2920 N N . ASP A 1 340 ? 15.606 4.154 -54.268 1.00 90.69 340 ASP A N 1
ATOM 2921 C CA . ASP A 1 340 ? 16.457 3.792 -53.125 1.00 90.69 340 ASP A CA 1
ATOM 2922 C C . ASP A 1 340 ? 16.447 4.849 -52.003 1.00 90.69 340 ASP A C 1
ATOM 2924 O O . ASP A 1 340 ? 16.721 4.532 -50.840 1.00 90.69 340 ASP A O 1
ATOM 2928 N N . LEU A 1 341 ? 16.185 6.116 -52.346 1.00 90.56 341 LEU A N 1
ATOM 2929 C CA . LEU A 1 341 ? 16.177 7.234 -51.403 1.00 90.56 341 LEU A CA 1
ATOM 2930 C C . LEU A 1 341 ? 14.806 7.430 -50.738 1.00 90.56 341 LEU A C 1
ATOM 2932 O O . LEU A 1 341 ? 14.737 7.874 -49.589 1.00 90.56 341 LEU A O 1
ATOM 2936 N N . VAL A 1 342 ? 13.713 7.112 -51.432 1.00 87.81 342 VAL A N 1
ATOM 2937 C CA . VAL A 1 342 ? 12.354 7.294 -50.906 1.00 87.81 342 VAL A CA 1
ATOM 2938 C C . VAL A 1 342 ? 12.134 6.420 -49.666 1.00 87.81 342 VAL A C 1
ATOM 2940 O O . VAL A 1 342 ? 12.453 5.236 -49.639 1.00 87.81 342 VAL A O 1
ATOM 2943 N N . GLY A 1 343 ? 11.583 7.019 -48.606 1.00 79.00 343 GLY A N 1
ATOM 2944 C CA . GLY A 1 343 ? 11.309 6.331 -47.340 1.00 79.00 343 GLY A CA 1
ATOM 2945 C C . GLY A 1 343 ? 12.516 6.185 -46.405 1.00 79.00 343 GLY A C 1
ATOM 2946 O O . GLY A 1 343 ? 12.345 5.726 -45.276 1.00 79.00 343 GLY A O 1
ATOM 2947 N N . GLN A 1 344 ? 13.717 6.609 -46.815 1.00 85.56 344 GLN A N 1
ATOM 2948 C CA . GLN A 1 344 ? 14.875 6.659 -45.920 1.00 85.56 344 GLN A CA 1
ATOM 2949 C C . GLN A 1 344 ? 14.768 7.842 -44.938 1.00 85.56 344 GLN A C 1
ATOM 2951 O O . GLN A 1 344 ? 14.334 8.929 -45.325 1.00 85.56 344 GLN A O 1
ATOM 2956 N N . PRO A 1 345 ? 15.199 7.686 -43.672 1.00 76.38 345 PRO A N 1
ATOM 2957 C CA . PRO A 1 345 ? 15.248 8.794 -42.722 1.00 76.38 345 PRO A CA 1
ATOM 2958 C C . PRO A 1 345 ? 16.327 9.824 -43.113 1.00 76.38 345 PRO A C 1
ATOM 2960 O O . PRO A 1 345 ? 17.434 9.461 -43.528 1.00 76.38 345 PRO A O 1
ATOM 2963 N N . GLY A 1 346 ? 16.031 11.116 -42.933 1.00 84.00 346 GLY A N 1
ATOM 2964 C CA . GLY A 1 346 ? 16.925 12.240 -43.253 1.00 84.00 346 GLY A CA 1
ATOM 2965 C C . GLY A 1 346 ? 16.345 13.175 -44.321 1.00 84.00 346 GLY A C 1
ATOM 2966 O O . GLY A 1 346 ? 15.128 13.246 -44.464 1.00 84.00 346 GLY A O 1
ATOM 2967 N N . SER A 1 347 ? 17.214 13.897 -45.043 1.00 86.19 347 SER A N 1
ATOM 2968 C CA . SER A 1 347 ? 16.806 14.778 -46.149 1.00 86.19 347 SER A CA 1
ATOM 2969 C C . SER A 1 347 ? 16.079 13.985 -47.233 1.00 86.19 347 SER A C 1
ATOM 2971 O O . SER A 1 347 ? 16.602 12.986 -47.736 1.00 86.19 347 SER A O 1
ATOM 2973 N N . THR A 1 348 ? 14.881 14.441 -47.581 1.00 90.19 348 THR A N 1
ATOM 2974 C CA . THR A 1 348 ? 14.035 13.840 -48.613 1.00 90.19 348 THR A CA 1
ATOM 2975 C C . THR A 1 348 ? 14.548 14.186 -50.018 1.00 90.19 348 THR A C 1
ATOM 2977 O O . THR A 1 348 ? 15.327 15.131 -50.177 1.00 90.19 348 THR A O 1
ATOM 2980 N N . PRO A 1 349 ? 14.103 13.474 -51.072 1.00 90.44 349 PRO A N 1
ATOM 2981 C CA . PRO A 1 349 ? 14.437 13.838 -52.449 1.00 90.44 349 PRO A CA 1
ATOM 2982 C C . PRO A 1 349 ? 14.098 15.299 -52.804 1.00 90.44 349 PRO A C 1
ATOM 2984 O O . PRO A 1 349 ? 14.848 15.933 -53.544 1.00 90.44 349 PRO A O 1
ATOM 2987 N N . LEU A 1 350 ? 13.006 15.846 -52.251 1.00 90.31 350 LEU A N 1
ATOM 2988 C CA . LEU A 1 350 ? 12.630 17.251 -52.434 1.00 90.31 350 LEU A CA 1
ATOM 2989 C C . LEU A 1 350 ? 13.625 18.188 -51.744 1.00 90.31 350 LEU A C 1
ATOM 2991 O O . LEU A 1 350 ? 14.049 19.163 -52.356 1.00 90.31 350 LEU A O 1
ATOM 2995 N N . ASP A 1 351 ? 14.028 17.882 -50.508 1.00 88.56 351 ASP A N 1
ATOM 2996 C CA . ASP A 1 351 ? 14.989 18.706 -49.763 1.00 88.56 351 ASP A CA 1
ATOM 2997 C C . ASP A 1 351 ? 16.311 18.829 -50.532 1.00 88.56 351 ASP A C 1
ATOM 2999 O O . ASP A 1 351 ? 16.805 19.932 -50.751 1.00 88.56 351 ASP A O 1
ATOM 3003 N N . LEU A 1 352 ? 16.836 17.702 -51.026 1.00 90.19 352 LEU A N 1
ATOM 3004 C CA . LEU A 1 352 ? 18.086 17.666 -51.793 1.00 90.19 352 LEU A CA 1
ATOM 3005 C C . LEU A 1 352 ? 17.962 18.384 -53.147 1.00 90.19 352 LEU A C 1
ATOM 3007 O O . LEU A 1 352 ? 18.876 19.098 -53.560 1.00 90.19 352 LEU A O 1
ATOM 3011 N N . PHE A 1 353 ? 16.823 18.247 -53.831 1.00 90.00 353 PHE A N 1
ATOM 3012 C CA . PHE A 1 353 ? 16.549 18.990 -55.064 1.00 90.00 353 PHE A CA 1
ATOM 3013 C C . PHE A 1 353 ? 16.513 20.501 -54.822 1.00 90.00 353 PHE A C 1
ATOM 3015 O O . PHE A 1 353 ? 17.104 21.273 -55.579 1.00 90.00 353 PHE A O 1
ATOM 3022 N N . MET A 1 354 ? 15.848 20.932 -53.749 1.00 85.19 354 MET A N 1
ATOM 3023 C CA . MET A 1 354 ? 15.758 22.344 -53.389 1.00 85.19 354 MET A CA 1
ATOM 3024 C C . MET A 1 354 ? 17.118 22.904 -52.972 1.00 85.19 354 MET A C 1
ATOM 3026 O O . MET A 1 354 ? 17.424 24.036 -53.338 1.00 85.19 354 MET A O 1
ATOM 3030 N N . GLU A 1 355 ? 17.965 22.122 -52.297 1.00 84.94 355 GLU A N 1
ATOM 3031 C CA . GLU A 1 355 ? 19.355 22.497 -52.005 1.00 84.94 355 GLU A CA 1
ATOM 3032 C C . GLU A 1 355 ? 20.153 22.766 -53.294 1.00 84.94 355 GLU A C 1
ATOM 3034 O O . GLU A 1 355 ? 20.795 23.813 -53.416 1.00 84.94 355 GLU A O 1
ATOM 3039 N N . VAL A 1 356 ? 20.055 21.886 -54.298 1.00 85.06 356 VAL A N 1
ATOM 3040 C CA . VAL A 1 356 ? 20.728 22.065 -55.600 1.00 85.06 356 VAL A CA 1
ATOM 3041 C C . VAL A 1 356 ? 20.150 23.254 -56.382 1.00 85.06 356 VAL A C 1
ATOM 3043 O O . VAL A 1 356 ? 20.898 24.057 -56.945 1.00 85.06 356 VAL A O 1
ATOM 3046 N N . LYS A 1 357 ? 18.825 23.438 -56.383 1.00 82.81 357 LYS A N 1
ATOM 3047 C CA . LYS A 1 357 ? 18.165 24.576 -57.046 1.00 82.81 357 LYS A CA 1
ATOM 3048 C C . LYS A 1 357 ? 18.521 25.908 -56.380 1.00 82.81 357 LYS A C 1
ATOM 3050 O O . LYS A 1 357 ? 18.809 26.892 -57.064 1.00 82.81 357 LYS A O 1
ATOM 3055 N N . LEU A 1 358 ? 18.565 25.946 -55.048 1.00 81.00 358 LEU A N 1
ATOM 3056 C CA . LEU A 1 358 ? 19.058 27.093 -54.284 1.00 81.00 358 LEU A CA 1
ATOM 3057 C C . LEU A 1 358 ? 20.521 27.384 -54.641 1.00 81.00 358 LEU A C 1
ATOM 3059 O O . LEU A 1 358 ? 20.896 28.548 -54.811 1.00 81.00 358 LEU A O 1
ATOM 3063 N N . ALA A 1 359 ? 21.325 26.334 -54.836 1.00 79.75 359 ALA A N 1
ATOM 3064 C CA . ALA A 1 359 ? 22.709 26.476 -55.253 1.00 79.75 359 ALA A CA 1
ATOM 3065 C C . ALA A 1 359 ? 22.872 27.112 -56.645 1.00 79.75 359 ALA A C 1
ATOM 3067 O O . ALA A 1 359 ? 23.767 27.933 -56.870 1.00 79.75 359 ALA A O 1
ATOM 3068 N N . LEU A 1 360 ? 21.958 26.819 -57.565 1.00 80.38 360 LEU A N 1
ATOM 3069 C CA . LEU A 1 360 ? 21.895 27.490 -58.862 1.00 80.38 360 LEU A CA 1
ATOM 3070 C C . LEU A 1 360 ? 21.473 28.960 -58.761 1.00 80.38 360 LEU A C 1
ATOM 3072 O O . LEU A 1 360 ? 21.991 29.798 -59.497 1.00 80.38 360 LEU A O 1
ATOM 3076 N N . MET A 1 361 ? 20.560 29.293 -57.845 1.00 75.19 361 MET A N 1
ATOM 3077 C CA . MET A 1 361 ? 20.058 30.663 -57.679 1.00 75.19 361 MET A CA 1
ATOM 3078 C C . MET A 1 361 ? 21.074 31.619 -57.036 1.00 75.19 361 MET A C 1
ATOM 3080 O O . MET A 1 361 ? 21.050 32.816 -57.329 1.00 75.19 361 MET A O 1
ATOM 3084 N N . LEU A 1 362 ? 21.942 31.123 -56.148 1.00 71.06 362 LEU A N 1
ATOM 3085 C CA . LEU A 1 362 ? 22.830 31.959 -55.326 1.00 71.06 362 LEU A CA 1
ATOM 3086 C C . LEU A 1 362 ? 24.291 32.018 -55.812 1.00 71.06 362 LEU A C 1
ATOM 3088 O O . LEU A 1 362 ? 25.007 32.944 -55.427 1.00 71.06 362 LEU A O 1
ATOM 3092 N N . GLY A 1 363 ? 24.719 31.089 -56.678 1.00 63.78 363 GLY A N 1
ATOM 3093 C CA . GLY A 1 363 ? 26.098 30.966 -57.172 1.00 63.78 363 GLY A CA 1
ATOM 3094 C C . GLY A 1 363 ? 27.051 30.326 -56.148 1.00 63.78 363 GLY A C 1
ATOM 3095 O O . GLY A 1 363 ? 27.066 30.726 -54.984 1.00 63.78 363 GLY A O 1
ATOM 3096 N N . LYS A 1 364 ? 27.857 29.332 -56.578 1.00 55.00 364 LYS A N 1
ATOM 3097 C CA . LYS A 1 364 ? 28.621 28.368 -55.736 1.00 55.00 364 LYS A CA 1
ATOM 3098 C C . LYS A 1 364 ? 29.340 28.953 -54.505 1.00 55.00 364 LYS A C 1
ATOM 3100 O O . LYS A 1 364 ? 29.377 28.306 -53.462 1.00 55.00 364 LYS A O 1
ATOM 3105 N N . THR A 1 365 ? 29.875 30.169 -54.592 1.00 52.31 365 THR A N 1
ATOM 3106 C CA . THR A 1 365 ? 30.624 30.828 -53.507 1.00 52.31 365 THR A CA 1
ATOM 3107 C C . THR A 1 365 ? 29.745 31.324 -52.356 1.00 52.31 365 THR A C 1
ATOM 3109 O O . THR A 1 365 ? 30.192 31.337 -51.213 1.00 52.31 365 THR A O 1
ATOM 3112 N N . LYS A 1 366 ? 28.479 31.680 -52.610 1.00 52.81 366 LYS A N 1
ATOM 3113 C CA . LYS A 1 366 ? 27.551 32.158 -51.569 1.00 52.81 366 LYS A CA 1
ATOM 3114 C C . LYS A 1 366 ? 26.874 31.014 -50.806 1.00 52.81 366 LYS A C 1
ATOM 3116 O O . LYS A 1 366 ? 26.478 31.195 -49.661 1.00 52.81 366 LYS A O 1
ATOM 3121 N N . ILE A 1 367 ? 26.788 29.826 -51.404 1.00 52.78 367 ILE A N 1
ATOM 3122 C CA . ILE A 1 367 ? 26.134 28.648 -50.804 1.00 52.78 367 ILE A CA 1
ATOM 3123 C C . ILE A 1 367 ? 27.011 27.969 -49.769 1.00 52.78 367 ILE A C 1
ATOM 3125 O O . ILE A 1 367 ? 26.486 27.546 -48.751 1.00 52.78 367 ILE A O 1
ATOM 3129 N N . LEU A 1 368 ? 28.331 27.914 -49.965 1.00 51.81 368 LEU A N 1
ATOM 3130 C CA . LEU A 1 368 ? 29.243 27.416 -48.930 1.00 51.81 368 LEU A CA 1
ATOM 3131 C C . LEU A 1 368 ? 29.133 28.249 -47.641 1.00 51.81 368 LEU A C 1
ATOM 3133 O O . LEU A 1 368 ? 29.120 27.676 -46.558 1.00 51.81 368 LEU A O 1
ATOM 3137 N N . ALA A 1 369 ? 28.940 29.569 -47.745 1.00 51.66 369 ALA A N 1
ATOM 3138 C CA . ALA A 1 369 ? 28.719 30.444 -46.590 1.00 51.66 369 ALA A CA 1
ATOM 3139 C C . ALA A 1 369 ? 27.353 30.212 -45.908 1.00 51.66 369 ALA A C 1
ATOM 3141 O O . ALA A 1 369 ? 27.266 30.185 -44.679 1.00 51.66 369 ALA A O 1
ATOM 3142 N N . VAL A 1 370 ? 26.286 29.992 -46.685 1.00 55.78 370 VAL A N 1
ATOM 3143 C CA . VAL A 1 370 ? 24.932 29.728 -46.155 1.00 55.78 370 VAL A CA 1
ATOM 3144 C C . VAL A 1 370 ? 24.807 28.304 -45.595 1.00 55.78 370 VAL A C 1
ATOM 3146 O O . VAL A 1 370 ? 24.218 28.104 -44.542 1.00 55.78 370 VAL A O 1
ATOM 3149 N N . LEU A 1 371 ? 25.407 27.301 -46.236 1.00 53.94 371 LEU A N 1
ATOM 3150 C CA . LEU A 1 371 ? 25.427 25.926 -45.735 1.00 53.94 371 LEU A CA 1
ATOM 3151 C C . LEU A 1 371 ? 26.324 25.793 -44.508 1.00 53.94 371 LEU A C 1
ATOM 3153 O O . LEU A 1 371 ? 25.942 25.094 -43.579 1.00 53.94 371 LEU A O 1
ATOM 3157 N N . TRP A 1 372 ? 27.470 26.480 -44.448 1.00 50.16 372 TRP A N 1
ATOM 3158 C CA . TRP A 1 372 ? 28.303 26.484 -43.244 1.00 50.16 372 TRP A CA 1
ATOM 3159 C C . TRP A 1 372 ? 27.574 27.127 -42.058 1.00 50.16 372 TRP A C 1
ATOM 3161 O O . TRP A 1 372 ? 27.587 26.559 -40.971 1.00 50.16 372 TRP A O 1
ATOM 3171 N N . THR A 1 373 ? 26.840 28.225 -42.275 1.00 50.31 373 THR A N 1
ATOM 3172 C CA . THR A 1 373 ? 26.023 28.872 -41.229 1.00 50.31 373 THR A CA 1
ATOM 3173 C C . THR A 1 373 ? 24.796 28.045 -40.832 1.00 50.31 373 THR A C 1
ATOM 3175 O O . THR A 1 373 ? 24.563 27.856 -39.642 1.00 50.31 373 THR A O 1
ATOM 3178 N N . VAL A 1 374 ? 24.053 27.455 -41.775 1.00 50.84 374 VAL A N 1
ATOM 3179 C CA . VAL A 1 374 ? 22.911 26.565 -41.476 1.00 50.84 374 VAL A CA 1
ATOM 3180 C C . VAL A 1 374 ? 23.363 25.262 -40.807 1.00 50.84 374 VAL A C 1
ATOM 3182 O O . VAL A 1 374 ? 22.680 24.760 -39.916 1.00 50.84 374 VAL A O 1
ATOM 3185 N N . CYS A 1 375 ? 24.520 24.716 -41.188 1.00 48.84 375 CYS A N 1
ATOM 3186 C CA . CYS A 1 375 ? 25.092 23.526 -40.562 1.00 48.84 375 CYS A CA 1
ATOM 3187 C C . CYS A 1 375 ? 25.629 23.844 -39.154 1.00 48.84 375 CYS A C 1
ATOM 3189 O O . CYS A 1 375 ? 25.385 23.061 -38.240 1.00 48.84 375 CYS A O 1
ATOM 3191 N N . LEU A 1 376 ? 26.234 25.023 -38.928 1.00 42.12 376 LEU A N 1
ATOM 3192 C CA . LEU A 1 376 ? 26.579 25.510 -37.581 1.00 42.12 376 LEU A CA 1
ATOM 3193 C C . LEU A 1 376 ? 25.337 25.685 -36.694 1.00 42.12 376 LEU A C 1
ATOM 3195 O O . LEU A 1 376 ? 25.359 25.287 -35.533 1.00 42.12 376 LEU A O 1
ATOM 3199 N N . VAL A 1 377 ? 24.250 26.243 -37.236 1.00 43.69 377 VAL A N 1
ATOM 3200 C CA . VAL A 1 377 ? 22.982 26.438 -36.510 1.00 43.69 377 VAL A CA 1
ATOM 3201 C C . VAL A 1 377 ? 22.283 25.101 -36.223 1.00 43.69 377 VAL A C 1
ATOM 3203 O O . VAL A 1 377 ? 21.723 24.910 -35.148 1.00 43.69 377 VAL A O 1
ATOM 3206 N N . ARG A 1 378 ? 22.362 24.121 -37.134 1.00 43.25 378 ARG A N 1
ATOM 3207 C CA . ARG A 1 378 ? 21.868 22.753 -36.888 1.00 43.25 378 ARG A CA 1
ATOM 3208 C C . ARG A 1 378 ? 22.720 21.979 -35.880 1.00 43.25 378 ARG A C 1
ATOM 3210 O O . ARG A 1 378 ? 22.166 21.192 -35.119 1.00 43.25 378 ARG A O 1
ATOM 3217 N N . LEU A 1 379 ? 24.037 22.188 -35.862 1.00 39.25 379 LEU A N 1
ATOM 3218 C CA . LEU A 1 379 ? 24.950 21.559 -34.900 1.00 39.25 379 LEU A CA 1
ATOM 3219 C C . LEU A 1 379 ? 24.836 22.180 -33.500 1.00 39.25 379 LEU A C 1
ATOM 3221 O O . LEU A 1 379 ? 24.962 21.460 -32.513 1.00 39.25 379 LEU A O 1
ATOM 3225 N N . SER A 1 380 ? 24.540 23.480 -33.396 1.00 38.91 380 SER A N 1
ATOM 3226 C CA . SER A 1 380 ? 24.324 24.156 -32.109 1.00 38.91 380 SER A CA 1
ATOM 3227 C C . SER A 1 380 ? 22.960 23.853 -31.479 1.00 38.91 380 SER A C 1
ATOM 3229 O O . SER A 1 380 ? 22.769 24.093 -30.289 1.00 38.91 380 SER A O 1
ATOM 3231 N N . HIS A 1 381 ? 22.001 23.308 -32.234 1.00 36.94 381 HIS A N 1
ATOM 3232 C CA . HIS A 1 381 ? 20.683 22.889 -31.737 1.00 36.94 381 HIS A CA 1
ATOM 3233 C C . HIS A 1 381 ? 20.549 21.363 -31.780 1.00 36.94 381 HIS A C 1
ATOM 3235 O O . HIS A 1 381 ? 19.702 20.777 -32.455 1.00 36.94 381 HIS A O 1
ATOM 3241 N N . GLY A 1 382 ? 21.426 20.700 -31.028 1.00 35.31 382 GLY A N 1
ATOM 3242 C CA . GLY A 1 382 ? 21.350 19.269 -30.785 1.00 35.31 382 GLY A CA 1
ATOM 3243 C C . GLY A 1 382 ? 20.077 18.901 -30.020 1.00 35.31 382 GLY A C 1
ATOM 3244 O O . GLY A 1 382 ? 19.950 19.221 -28.841 1.00 35.31 382 GLY A O 1
ATOM 3245 N N . LYS A 1 383 ? 19.216 18.121 -30.692 1.00 39.28 383 LYS A N 1
ATOM 3246 C CA . LYS A 1 383 ? 17.998 17.429 -30.218 1.00 39.28 383 LYS A CA 1
ATOM 3247 C C . LYS A 1 383 ? 16.696 18.212 -30.403 1.00 39.28 383 LYS A C 1
ATOM 3249 O O . LYS A 1 383 ? 16.229 18.864 -29.481 1.00 39.28 383 LYS A O 1
ATOM 3254 N N . TYR A 1 384 ? 16.011 17.977 -31.524 1.00 30.45 384 TYR A N 1
ATOM 3255 C CA . TYR A 1 384 ? 14.548 17.925 -31.510 1.00 30.45 384 TYR A CA 1
ATOM 3256 C C . TYR A 1 384 ? 14.004 16.907 -32.519 1.00 30.45 384 TYR A C 1
ATOM 3258 O O . TYR A 1 384 ? 14.408 16.852 -33.678 1.00 30.45 384 TYR A O 1
ATOM 3266 N N . SER A 1 385 ? 13.096 16.078 -32.009 1.00 31.08 385 SER A N 1
ATOM 3267 C CA . SER A 1 385 ? 12.222 15.159 -32.736 1.00 31.08 385 SER A CA 1
ATOM 3268 C C . SER A 1 385 ? 11.445 15.886 -33.835 1.00 31.08 385 SER A C 1
ATOM 3270 O O . SER A 1 385 ? 11.092 17.048 -33.646 1.00 31.08 385 SER A O 1
ATOM 3272 N N . GLN A 1 386 ? 11.133 15.171 -34.926 1.00 32.91 386 GLN A N 1
ATOM 3273 C CA . GLN A 1 386 ? 10.214 15.556 -36.008 1.00 32.91 386 GLN A CA 1
ATOM 3274 C C . GLN A 1 386 ? 9.079 16.473 -35.512 1.00 32.91 386 GLN A C 1
ATOM 3276 O O . GLN A 1 386 ? 8.058 16.007 -35.009 1.00 32.91 386 GLN A O 1
ATOM 3281 N N . LYS A 1 387 ? 9.247 17.786 -35.671 1.00 30.47 387 LYS A N 1
ATOM 3282 C CA . LYS A 1 387 ? 8.158 18.760 -35.673 1.00 30.47 387 LYS A CA 1
ATOM 3283 C C . LYS A 1 387 ? 8.253 19.550 -36.972 1.00 30.47 387 LYS A C 1
ATOM 3285 O O . LYS A 1 387 ? 9.334 19.903 -37.433 1.00 30.47 387 LYS A O 1
ATOM 3290 N N . LYS A 1 388 ? 7.082 19.680 -37.581 1.00 30.62 388 LYS A N 1
ATOM 3291 C CA . LYS A 1 388 ? 6.766 20.224 -38.900 1.00 30.62 388 LYS A CA 1
ATOM 3292 C C . LYS A 1 388 ? 7.430 21.592 -39.105 1.00 30.62 388 LYS A C 1
ATOM 3294 O O . LYS A 1 388 ? 7.300 22.452 -38.243 1.00 30.62 388 LYS A O 1
ATOM 3299 N N . TRP A 1 389 ? 8.120 21.768 -40.232 1.00 31.48 389 TRP A N 1
ATOM 3300 C CA . TRP A 1 389 ? 8.587 23.078 -40.697 1.00 31.48 389 TRP A CA 1
ATOM 3301 C C . TRP A 1 389 ? 7.377 24.007 -40.854 1.00 31.48 389 TRP A C 1
ATOM 3303 O O . TRP A 1 389 ? 6.437 23.668 -41.576 1.00 31.48 389 TRP A O 1
ATOM 3313 N N . GLU A 1 390 ? 7.378 25.147 -40.166 1.00 34.84 390 GLU A N 1
ATOM 3314 C CA . GLU A 1 390 ? 6.336 26.168 -40.292 1.00 34.84 390 GLU A CA 1
ATOM 3315 C C . GLU A 1 390 ? 6.819 27.337 -41.162 1.00 34.84 390 GLU A C 1
ATOM 3317 O O . GLU A 1 390 ? 8.008 27.633 -41.258 1.00 34.84 390 GLU A O 1
ATOM 3322 N N . HIS A 1 391 ? 5.856 28.010 -41.794 1.00 35.66 391 HIS A N 1
ATOM 3323 C CA . HIS A 1 391 ? 6.003 29.039 -42.835 1.00 35.66 391 HIS A CA 1
ATOM 3324 C C . HIS A 1 391 ? 6.951 30.211 -42.479 1.00 35.66 391 HIS A C 1
ATOM 3326 O O . HIS A 1 391 ? 7.463 30.894 -43.362 1.00 35.66 391 HIS A O 1
ATOM 3332 N N . ASN A 1 392 ? 7.223 30.420 -41.189 1.00 37.31 392 ASN A N 1
ATOM 3333 C CA . ASN A 1 392 ? 8.008 31.537 -40.661 1.00 37.31 392 ASN A CA 1
ATOM 3334 C C . ASN A 1 392 ? 9.527 31.404 -40.929 1.00 37.31 392 ASN A C 1
ATOM 3336 O O . ASN A 1 392 ? 10.242 32.400 -41.049 1.00 37.31 392 ASN A O 1
ATOM 3340 N N . ASP A 1 393 ? 10.038 30.179 -41.087 1.00 43.28 393 ASP A N 1
ATOM 3341 C CA . ASP A 1 393 ? 11.467 29.958 -41.358 1.00 43.28 393 ASP A CA 1
ATOM 3342 C C . ASP A 1 393 ? 11.845 30.282 -42.814 1.00 43.28 393 ASP A C 1
ATOM 3344 O O . ASP A 1 393 ? 12.973 30.689 -43.102 1.00 43.28 393 ASP A O 1
ATOM 3348 N N . GLU A 1 394 ? 10.881 30.199 -43.735 1.00 39.41 394 GLU A N 1
ATOM 3349 C CA . GLU A 1 394 ? 11.069 30.569 -45.138 1.00 39.41 394 GLU A CA 1
ATOM 3350 C C . GLU A 1 394 ? 11.167 32.097 -45.313 1.00 39.41 394 GLU A C 1
ATOM 3352 O O . GLU A 1 394 ? 12.000 32.588 -46.079 1.00 39.41 394 GLU A O 1
ATOM 3357 N N . GLU A 1 395 ? 10.383 32.869 -44.552 1.00 43.53 395 GLU A N 1
ATOM 3358 C CA . GLU A 1 395 ? 10.476 34.336 -44.515 1.00 43.53 395 GLU A CA 1
ATOM 3359 C C . GLU A 1 395 ? 11.788 34.815 -43.885 1.00 43.53 395 GLU A C 1
ATOM 3361 O O . GLU A 1 395 ? 12.422 35.738 -44.407 1.00 43.53 395 GLU A O 1
ATOM 3366 N N . ARG A 1 396 ? 12.257 34.142 -42.827 1.00 44.16 396 ARG A N 1
ATOM 3367 C CA . ARG A 1 396 ? 13.564 34.416 -42.208 1.00 44.16 396 ARG A CA 1
ATOM 3368 C C . ARG A 1 396 ? 14.726 34.158 -43.163 1.00 44.16 396 ARG A C 1
ATOM 3370 O O . ARG A 1 396 ? 15.623 34.993 -43.276 1.00 44.16 396 ARG A O 1
ATOM 3377 N N . LEU A 1 397 ? 14.693 33.053 -43.908 1.00 43.44 397 LEU A N 1
ATOM 3378 C CA . LEU A 1 397 ? 15.702 32.761 -44.929 1.00 43.44 397 LEU A CA 1
ATOM 3379 C C . LEU A 1 397 ? 15.655 33.774 -46.083 1.00 43.44 397 LEU A C 1
ATOM 3381 O O . LEU A 1 397 ? 16.705 34.231 -46.538 1.00 43.44 397 LEU A O 1
ATOM 3385 N N . ARG A 1 398 ? 14.461 34.201 -46.519 1.00 47.69 398 ARG A N 1
ATOM 3386 C CA . ARG A 1 398 ? 14.307 35.268 -47.527 1.00 47.69 398 ARG A CA 1
ATOM 3387 C C . ARG A 1 398 ? 14.846 36.616 -47.038 1.00 47.69 398 ARG A C 1
ATOM 3389 O O . ARG A 1 398 ? 15.448 37.334 -47.836 1.00 47.69 398 ARG A O 1
ATOM 3396 N N . ALA A 1 399 ? 14.685 36.949 -45.756 1.00 47.81 399 ALA A N 1
ATOM 3397 C CA . ALA A 1 399 ? 15.224 38.172 -45.157 1.00 47.81 399 ALA A CA 1
ATOM 3398 C C . ALA A 1 399 ? 16.764 38.170 -45.126 1.00 47.81 399 ALA A C 1
ATOM 3400 O O . ALA A 1 399 ? 17.387 39.116 -45.605 1.00 47.81 399 ALA A O 1
ATOM 3401 N N . ILE A 1 400 ? 17.381 37.069 -44.686 1.00 47.16 400 ILE A N 1
ATOM 3402 C CA . ILE A 1 400 ? 18.847 36.907 -44.659 1.00 47.16 400 ILE A CA 1
ATOM 3403 C C . ILE A 1 400 ? 19.433 36.950 -46.081 1.00 47.16 400 ILE A C 1
ATOM 3405 O O . ILE A 1 400 ? 20.454 37.592 -46.337 1.00 47.16 400 ILE A O 1
ATOM 3409 N N . LEU A 1 401 ? 18.756 36.329 -47.051 1.00 41.97 401 LEU A N 1
ATOM 3410 C CA . LEU A 1 401 ? 19.154 36.375 -48.462 1.00 41.97 401 LEU A CA 1
ATOM 3411 C C . LEU A 1 401 ? 19.024 37.775 -49.081 1.00 41.97 401 LEU A C 1
ATOM 3413 O O . LEU A 1 401 ? 19.776 38.108 -50.002 1.00 41.97 401 LEU A O 1
ATOM 3417 N N . LYS A 1 402 ? 18.094 38.599 -48.586 1.00 51.78 402 LYS A N 1
ATOM 3418 C CA . LYS A 1 402 ? 17.933 40.000 -48.993 1.00 51.78 402 LYS A CA 1
ATOM 3419 C C . LYS A 1 402 ? 19.079 40.864 -48.461 1.00 51.78 402 LYS A C 1
ATOM 3421 O O . LYS A 1 402 ? 19.600 41.682 -49.213 1.00 51.78 402 LYS A O 1
ATOM 3426 N N . GLU A 1 403 ? 19.535 40.630 -47.231 1.00 48.06 403 GLU A N 1
ATOM 3427 C CA . GLU A 1 403 ? 20.705 41.322 -46.669 1.00 48.06 403 GLU A CA 1
ATOM 3428 C C . GLU A 1 403 ? 22.011 40.943 -47.382 1.00 48.06 403 GLU A C 1
ATOM 3430 O O . GLU A 1 403 ? 22.774 41.818 -47.790 1.00 48.06 403 GLU A O 1
ATOM 3435 N N . LEU A 1 404 ? 22.225 39.655 -47.668 1.00 43.38 404 LEU A N 1
ATOM 3436 C CA . LEU A 1 404 ? 23.410 39.171 -48.397 1.00 43.38 404 LEU A CA 1
ATOM 3437 C C . LEU A 1 404 ? 23.457 39.605 -49.876 1.00 43.38 404 LEU A C 1
ATOM 3439 O O . LEU A 1 404 ? 24.515 39.552 -50.516 1.00 43.38 404 LEU A O 1
ATOM 3443 N N . LYS A 1 405 ? 22.320 40.020 -50.450 1.00 46.94 405 LYS A N 1
ATOM 3444 C CA . LYS A 1 405 ? 22.253 40.638 -51.786 1.00 46.94 405 LYS A CA 1
ATOM 3445 C C . LYS A 1 405 ? 22.645 42.117 -51.781 1.00 46.94 405 LYS A C 1
ATOM 3447 O O . LYS A 1 405 ? 23.086 42.595 -52.822 1.00 46.94 405 LYS A O 1
ATOM 3452 N N . ASN A 1 406 ? 22.522 42.798 -50.642 1.00 46.06 406 ASN A N 1
ATOM 3453 C CA . ASN A 1 406 ? 22.721 44.243 -50.512 1.00 46.06 406 ASN A CA 1
ATOM 3454 C C . ASN A 1 406 ? 24.103 44.634 -49.956 1.00 46.06 406 ASN A C 1
ATOM 3456 O O . ASN A 1 406 ? 24.400 45.822 -49.856 1.00 46.06 406 ASN A O 1
ATOM 3460 N N . ALA A 1 407 ? 24.958 43.668 -49.611 1.00 37.75 407 ALA A N 1
ATOM 3461 C CA . ALA A 1 407 ? 26.315 43.945 -49.147 1.00 37.75 407 ALA A CA 1
ATOM 3462 C C . ALA A 1 407 ? 27.202 44.505 -50.288 1.00 37.75 407 ALA A C 1
ATOM 3464 O O . ALA A 1 407 ? 27.224 43.925 -51.383 1.00 37.75 407 ALA A O 1
ATOM 3465 N N . PRO A 1 408 ? 27.940 45.612 -50.069 1.00 34.12 408 PRO A N 1
ATOM 3466 C CA . PRO A 1 408 ? 28.772 46.226 -51.100 1.00 34.12 408 PRO A CA 1
ATOM 3467 C C . PRO A 1 408 ? 29.980 45.345 -51.446 1.00 34.12 408 PRO A C 1
ATOM 3469 O O . PRO A 1 408 ? 30.591 44.720 -50.580 1.00 34.12 408 PRO A O 1
ATOM 3472 N N . LYS A 1 409 ? 30.333 45.301 -52.736 1.00 45.22 409 LYS A N 1
ATOM 3473 C CA . LYS A 1 409 ? 31.527 44.607 -53.235 1.00 45.22 409 LYS A CA 1
ATOM 3474 C C . LYS A 1 409 ? 32.766 45.474 -52.990 1.00 45.22 409 LYS A C 1
ATOM 3476 O O . LYS A 1 409 ? 32.845 46.566 -53.545 1.00 45.22 409 LYS A O 1
ATOM 3481 N N . SER A 1 410 ? 33.746 44.965 -52.248 1.00 30.23 410 SER A N 1
ATOM 3482 C CA . SER A 1 410 ? 35.116 45.494 -52.240 1.00 30.23 410 SER A CA 1
ATOM 3483 C C . SER A 1 410 ? 36.116 44.401 -52.623 1.00 30.23 410 SER A C 1
ATOM 3485 O O . SER A 1 410 ? 36.014 43.265 -52.162 1.00 30.23 410 SER A O 1
ATOM 3487 N N . ASN A 1 411 ? 37.028 44.786 -53.515 1.00 31.22 411 ASN A N 1
ATOM 3488 C CA . ASN A 1 411 ? 38.019 43.986 -54.232 1.00 31.22 411 ASN A CA 1
ATOM 3489 C C . ASN A 1 411 ? 39.157 43.415 -53.358 1.00 31.22 411 ASN A C 1
ATOM 3491 O O . ASN A 1 411 ? 39.505 43.994 -52.334 1.00 31.22 411 ASN A O 1
ATOM 3495 N N . GLU A 1 412 ? 39.713 42.294 -53.849 1.00 30.89 412 GLU A N 1
ATOM 3496 C CA . GLU A 1 412 ? 41.138 41.880 -53.952 1.00 30.89 412 GLU A CA 1
ATOM 3497 C C . GLU A 1 412 ? 42.188 42.745 -53.217 1.00 30.89 412 GLU A C 1
ATOM 3499 O O . GLU A 1 412 ? 42.174 43.962 -53.326 1.00 30.89 412 GLU A O 1
ATOM 3504 N N . SER A 1 413 ? 43.253 42.245 -52.577 1.00 27.16 413 SER A N 1
ATOM 3505 C CA . SER A 1 413 ? 44.094 41.059 -52.824 1.00 27.16 413 SER A CA 1
ATOM 3506 C C . SER A 1 413 ? 45.213 40.994 -51.757 1.00 27.16 413 SER A C 1
ATOM 3508 O O . SER A 1 413 ? 45.635 42.044 -51.275 1.00 27.16 413 SER A O 1
ATOM 3510 N N . LYS A 1 414 ? 45.723 39.789 -51.435 1.00 27.03 414 LYS A N 1
ATOM 3511 C CA . LYS A 1 414 ? 47.155 39.379 -51.518 1.00 27.03 414 LYS A CA 1
ATOM 3512 C C . LYS A 1 414 ? 47.452 38.067 -50.759 1.00 27.03 414 LYS A C 1
ATOM 3514 O O . LYS A 1 414 ? 47.407 38.015 -49.538 1.00 27.03 414 LYS A O 1
ATOM 3519 N N . GLU A 1 415 ? 47.681 37.025 -51.563 1.00 25.17 415 GLU A N 1
ATOM 3520 C CA . GLU A 1 415 ? 48.777 36.029 -51.560 1.00 25.17 415 GLU A CA 1
ATOM 3521 C C . GLU A 1 415 ? 49.590 35.733 -50.274 1.00 25.17 415 GLU A C 1
ATOM 3523 O O . GLU A 1 415 ? 50.181 36.635 -49.694 1.00 25.17 415 GLU A O 1
ATOM 3528 N N . VAL A 1 416 ? 49.660 34.437 -49.884 1.00 24.03 416 VAL A N 1
ATOM 3529 C CA . VAL A 1 416 ? 50.865 33.534 -49.926 1.00 24.03 416 VAL A CA 1
ATOM 3530 C C . VAL A 1 416 ? 51.535 33.469 -48.530 1.00 24.03 416 VAL A C 1
ATOM 3532 O O . VAL A 1 416 ? 51.610 34.485 -47.864 1.00 24.03 416 VAL A O 1
ATOM 3535 N N . SER A 1 417 ? 51.978 32.361 -47.917 1.00 24.84 417 SER A N 1
ATOM 3536 C CA . SER A 1 417 ? 52.191 30.945 -48.264 1.00 24.84 417 SER A CA 1
ATOM 3537 C C . SER A 1 417 ? 52.332 30.094 -46.983 1.00 24.84 417 SER A C 1
ATOM 3539 O O . SER A 1 417 ? 52.526 30.597 -45.882 1.00 24.84 417 SER A O 1
ATOM 3541 N N . THR A 1 418 ? 52.249 28.790 -47.223 1.00 24.17 418 THR A N 1
ATOM 3542 C CA . THR A 1 418 ? 52.672 27.583 -46.500 1.00 24.17 418 THR A CA 1
ATOM 3543 C C . THR A 1 418 ? 53.843 27.618 -45.499 1.00 24.17 418 THR A C 1
ATOM 3545 O O . THR A 1 418 ? 54.840 28.297 -45.705 1.00 24.17 418 THR A O 1
ATOM 3548 N N . GLU A 1 419 ? 53.733 26.659 -44.565 1.00 24.44 419 GLU A N 1
ATOM 3549 C CA . GLU A 1 419 ? 54.777 25.764 -44.017 1.00 24.44 419 GLU A CA 1
ATOM 3550 C C . GLU A 1 419 ? 55.487 26.061 -42.671 1.00 24.44 419 GLU A C 1
ATOM 3552 O O . GLU A 1 419 ? 56.286 26.973 -42.517 1.00 24.44 419 GLU A O 1
ATOM 3557 N N . THR A 1 420 ? 55.225 25.121 -41.750 1.00 24.59 420 THR A N 1
ATOM 3558 C CA . THR A 1 420 ? 56.189 24.324 -40.966 1.00 24.59 420 THR A CA 1
ATOM 3559 C C . THR A 1 420 ? 56.915 24.946 -39.768 1.00 24.59 420 THR A C 1
ATOM 3561 O O . THR A 1 420 ? 57.767 25.819 -39.860 1.00 24.59 420 THR A O 1
ATOM 3564 N N . LEU A 1 421 ? 56.604 24.340 -38.619 1.00 26.58 421 LEU A N 1
ATOM 3565 C CA . LEU A 1 421 ? 57.284 24.417 -37.332 1.00 26.58 421 LEU A CA 1
ATOM 3566 C C . LEU A 1 421 ? 58.676 23.766 -37.394 1.00 26.58 421 LEU A C 1
ATOM 3568 O O . LEU A 1 421 ? 58.770 22.570 -37.668 1.00 26.58 421 LEU A O 1
ATOM 3572 N N . GLN A 1 422 ? 59.717 24.512 -37.017 1.00 24.92 422 GLN A N 1
ATOM 3573 C CA . GLN A 1 422 ? 60.946 23.973 -36.427 1.00 24.92 422 GLN A CA 1
ATOM 3574 C C . GLN A 1 422 ? 61.456 24.898 -35.310 1.00 24.92 422 GLN A C 1
ATOM 3576 O O . GLN A 1 422 ? 61.786 26.056 -35.533 1.00 24.92 422 GLN A O 1
ATOM 3581 N N . ASP A 1 423 ? 61.408 24.344 -34.100 1.00 24.44 423 ASP A N 1
ATOM 3582 C CA . ASP A 1 423 ? 62.441 24.308 -33.057 1.00 24.44 423 ASP A CA 1
ATOM 3583 C C . ASP A 1 423 ? 63.518 25.414 -33.022 1.00 24.44 423 ASP A C 1
ATOM 3585 O O . ASP A 1 423 ? 64.401 25.458 -33.874 1.00 24.44 423 ASP A O 1
ATOM 3589 N N . THR A 1 424 ? 63.546 26.189 -31.931 1.00 24.02 424 THR A N 1
ATOM 3590 C CA . THR A 1 424 ? 64.811 26.627 -31.320 1.00 24.02 424 THR A CA 1
ATOM 3591 C C . THR A 1 424 ? 64.684 26.669 -29.804 1.00 24.02 424 THR A C 1
ATOM 3593 O O . THR A 1 424 ? 63.895 27.417 -29.224 1.00 24.02 424 THR A O 1
ATOM 3596 N N . SER A 1 425 ? 65.520 25.847 -29.188 1.00 25.47 425 SER A N 1
ATOM 3597 C CA . SER A 1 425 ? 65.811 25.767 -27.769 1.00 25.47 425 SER A CA 1
ATOM 3598 C C . SER A 1 425 ? 66.717 26.907 -27.278 1.00 25.47 425 SER A C 1
ATOM 3600 O O . SER A 1 425 ? 67.607 27.335 -28.002 1.00 25.47 425 SER A O 1
ATOM 3602 N N . ARG A 1 426 ? 66.572 27.196 -25.973 1.00 25.33 426 ARG A N 1
ATOM 3603 C CA . ARG A 1 426 ? 67.595 27.630 -24.994 1.00 25.33 426 ARG A CA 1
ATOM 3604 C C . ARG A 1 426 ? 68.204 29.029 -25.135 1.00 25.33 426 ARG A C 1
ATOM 3606 O O . ARG A 1 426 ? 69.063 29.246 -25.971 1.00 25.33 426 ARG A O 1
ATOM 3613 N N . ASP A 1 427 ? 67.944 29.839 -24.106 1.00 25.38 427 ASP A N 1
ATOM 3614 C CA . ASP A 1 427 ? 69.033 30.405 -23.310 1.00 25.38 427 ASP A CA 1
ATOM 3615 C C . ASP A 1 427 ? 68.795 30.226 -21.798 1.00 25.38 427 ASP A C 1
ATOM 3617 O O . ASP A 1 427 ? 67.695 30.383 -21.268 1.00 25.38 427 ASP A O 1
ATOM 3621 N N . ASN A 1 428 ? 69.886 29.807 -21.162 1.00 26.92 428 ASN A N 1
ATOM 3622 C CA . ASN A 1 428 ? 70.194 29.592 -19.744 1.00 26.92 428 ASN A CA 1
ATOM 3623 C C . ASN A 1 428 ? 70.504 30.959 -19.079 1.00 26.92 428 ASN A C 1
ATOM 3625 O O . ASN A 1 428 ? 70.828 31.898 -19.789 1.00 26.92 428 ASN A O 1
ATOM 3629 N N . VAL A 1 429 ? 70.569 31.225 -17.772 1.00 26.77 429 VAL A N 1
ATOM 3630 C CA . VAL A 1 429 ? 70.465 30.532 -16.475 1.00 26.77 429 VAL A CA 1
ATOM 3631 C C . VAL A 1 429 ? 70.588 31.663 -15.437 1.00 26.77 429 VAL A C 1
ATOM 3633 O O . VAL A 1 429 ? 71.409 32.553 -15.641 1.00 26.77 429 VAL A O 1
ATOM 3636 N N . ALA A 1 430 ? 69.850 31.601 -14.323 1.00 25.31 430 ALA A N 1
ATOM 3637 C CA . ALA A 1 430 ? 70.366 31.857 -12.964 1.00 25.31 430 ALA A CA 1
ATOM 3638 C C . ALA A 1 430 ? 69.233 31.831 -11.919 1.00 25.31 430 ALA A C 1
ATOM 3640 O O . ALA A 1 430 ? 68.568 32.825 -11.660 1.00 25.31 430 ALA A O 1
ATOM 3641 N N . ASN A 1 431 ? 69.056 30.645 -11.332 1.00 25.66 431 ASN A N 1
ATOM 3642 C CA . ASN A 1 431 ? 68.938 30.376 -9.895 1.00 25.66 431 ASN A CA 1
ATOM 3643 C C . ASN A 1 431 ? 68.213 31.389 -8.984 1.00 25.66 431 ASN A C 1
ATOM 3645 O O . ASN A 1 431 ? 68.781 32.409 -8.608 1.00 25.66 431 ASN A O 1
ATOM 3649 N N . LEU A 1 432 ? 67.082 30.948 -8.426 1.00 25.69 432 LEU A N 1
ATOM 3650 C CA . LEU A 1 432 ? 66.866 30.892 -6.976 1.00 25.69 432 LEU A CA 1
ATOM 3651 C C . LEU A 1 432 ? 65.937 29.705 -6.678 1.00 25.69 432 LEU A C 1
ATOM 3653 O O . LEU A 1 432 ? 64.800 29.646 -7.135 1.00 25.69 432 LEU A O 1
ATOM 3657 N N . ASN A 1 433 ? 66.486 28.728 -5.960 1.00 26.58 433 ASN A N 1
ATOM 3658 C CA . ASN A 1 433 ? 65.811 27.522 -5.505 1.00 26.58 433 ASN A CA 1
ATOM 3659 C C . ASN A 1 433 ? 64.666 27.850 -4.541 1.00 26.58 433 ASN A C 1
ATOM 3661 O O . ASN A 1 433 ? 64.909 28.454 -3.499 1.00 26.58 433 ASN A O 1
ATOM 3665 N N . GLN A 1 434 ? 63.484 27.305 -4.812 1.00 26.59 434 GLN A N 1
ATOM 3666 C CA . GLN A 1 434 ? 62.677 26.641 -3.792 1.00 26.59 434 GLN A CA 1
ATOM 3667 C C . GLN A 1 434 ? 61.828 25.565 -4.473 1.00 26.59 434 GLN A C 1
ATOM 3669 O O . GLN A 1 434 ? 60.942 25.834 -5.276 1.00 26.59 434 GLN A O 1
ATOM 3674 N N . SER A 1 435 ? 62.203 24.322 -4.196 1.00 27.62 435 SER A N 1
ATOM 3675 C CA . SER A 1 435 ? 61.462 23.116 -4.516 1.00 27.62 435 SER A CA 1
ATOM 3676 C C . SER A 1 435 ? 60.177 23.067 -3.692 1.00 27.62 435 SER A C 1
ATOM 3678 O O . SER A 1 435 ? 60.265 22.945 -2.474 1.00 27.62 435 SER A O 1
ATOM 3680 N N . ASP A 1 436 ? 59.026 23.064 -4.354 1.00 26.44 436 ASP A N 1
ATOM 3681 C CA . ASP A 1 436 ? 57.860 22.325 -3.882 1.00 26.44 436 ASP A CA 1
ATOM 3682 C C . ASP A 1 436 ? 57.342 21.485 -5.047 1.00 26.44 436 ASP A C 1
ATOM 3684 O O . ASP A 1 436 ? 57.086 21.959 -6.155 1.00 26.44 436 ASP A O 1
ATOM 3688 N N . SER A 1 437 ? 57.305 20.184 -4.808 1.00 30.55 437 SER A N 1
ATOM 3689 C CA . SER A 1 437 ? 56.914 19.160 -5.761 1.00 30.55 437 SER A CA 1
ATOM 3690 C C . SER A 1 437 ? 55.394 19.187 -5.886 1.00 30.55 437 SER A C 1
ATOM 3692 O O . SER A 1 437 ? 54.692 18.560 -5.104 1.00 30.55 437 SER A O 1
ATOM 3694 N N . GLN A 1 438 ? 54.863 19.929 -6.860 1.00 36.81 438 GLN A N 1
ATOM 3695 C CA . GLN A 1 438 ? 53.448 19.811 -7.211 1.00 36.81 438 GLN A CA 1
ATOM 3696 C C . GLN A 1 438 ? 53.217 18.447 -7.875 1.00 36.81 438 GLN A C 1
ATOM 3698 O O . GLN A 1 438 ? 53.562 18.246 -9.040 1.00 36.81 438 GLN A O 1
ATOM 3703 N N . GLN A 1 439 ? 52.667 17.496 -7.114 1.00 45.53 439 GLN A N 1
ATOM 3704 C CA . GLN A 1 439 ? 52.113 16.255 -7.652 1.00 45.53 439 GLN A CA 1
ATOM 3705 C C . GLN A 1 439 ? 51.020 16.585 -8.682 1.00 45.53 439 GLN A C 1
ATOM 3707 O O . GLN A 1 439 ? 50.115 17.377 -8.418 1.00 45.53 439 GLN A O 1
ATOM 3712 N N . ASP A 1 440 ? 51.103 15.971 -9.864 1.00 54.25 440 ASP A N 1
ATOM 3713 C CA . ASP A 1 440 ? 50.085 16.075 -10.912 1.00 54.25 440 ASP A CA 1
ATOM 3714 C C . ASP A 1 440 ? 48.859 15.233 -10.521 1.00 54.25 440 ASP A C 1
ATOM 3716 O O . ASP A 1 440 ? 48.773 14.035 -10.820 1.00 54.25 440 ASP A O 1
ATOM 3720 N N . LEU A 1 441 ? 47.908 15.864 -9.823 1.00 55.38 441 LEU A N 1
ATOM 3721 C CA . LEU A 1 441 ? 46.675 15.247 -9.307 1.00 55.38 441 LEU A CA 1
ATOM 3722 C C . LEU A 1 441 ? 45.810 14.616 -10.418 1.00 55.38 441 LEU A C 1
ATOM 3724 O O . LEU A 1 441 ? 44.931 13.795 -10.150 1.00 55.38 441 LEU A O 1
ATOM 3728 N N . LYS A 1 442 ? 46.057 14.958 -11.691 1.00 57.16 442 LYS A N 1
ATOM 3729 C CA . LYS A 1 442 ? 45.365 14.379 -12.854 1.00 57.16 442 LYS A CA 1
ATOM 3730 C C . LYS A 1 442 ? 45.695 12.905 -13.071 1.00 57.16 442 LYS A C 1
ATOM 3732 O O . LYS A 1 442 ? 44.886 12.188 -13.660 1.00 57.16 442 LYS A O 1
ATOM 3737 N N . SER A 1 443 ? 46.859 12.453 -12.602 1.00 56.44 443 SER A N 1
ATOM 3738 C CA . SER A 1 443 ? 47.304 11.061 -12.732 1.00 56.44 443 SER A CA 1
ATOM 3739 C C . SER A 1 443 ? 46.528 10.084 -11.834 1.00 56.44 443 SER A C 1
ATOM 3741 O O . SER A 1 443 ? 46.520 8.882 -12.098 1.00 56.44 443 SER A O 1
ATOM 3743 N N . GLU A 1 444 ? 45.805 10.592 -10.830 1.00 58.78 444 GLU A N 1
ATOM 3744 C CA . GLU A 1 444 ? 45.124 9.793 -9.801 1.00 58.78 444 GLU A CA 1
ATOM 3745 C C . GLU A 1 444 ? 43.660 9.448 -10.150 1.00 58.78 444 GLU A C 1
ATOM 3747 O O . GLU A 1 444 ? 42.983 8.731 -9.405 1.00 58.78 444 GLU A O 1
ATOM 3752 N N . VAL A 1 445 ? 43.159 9.912 -11.303 1.00 62.16 445 VAL A N 1
ATOM 3753 C CA . VAL A 1 445 ? 41.787 9.675 -11.784 1.00 62.16 445 VAL A CA 1
ATOM 3754 C C . VAL A 1 445 ? 41.795 8.928 -13.122 1.00 62.16 445 VAL A C 1
ATOM 3756 O O . VAL A 1 445 ? 42.705 9.063 -13.933 1.00 62.16 445 VAL A O 1
ATOM 3759 N N . TYR A 1 446 ? 40.754 8.131 -13.395 1.00 61.53 446 TYR A N 1
ATOM 3760 C CA . TYR A 1 446 ? 40.589 7.413 -14.668 1.00 61.53 446 TYR A CA 1
ATOM 3761 C C . TYR A 1 446 ? 40.334 8.376 -15.846 1.00 61.53 446 TYR A C 1
ATOM 3763 O O . TYR A 1 446 ? 39.198 8.564 -16.294 1.00 61.53 446 TYR A O 1
ATOM 3771 N N . THR A 1 447 ? 41.410 8.925 -16.409 1.00 60.91 447 THR A N 1
ATOM 3772 C CA . THR A 1 447 ? 41.418 9.841 -17.567 1.00 60.91 447 THR A CA 1
ATOM 3773 C C . THR A 1 447 ? 40.873 9.227 -18.861 1.00 60.91 447 THR A C 1
ATOM 3775 O O . THR A 1 447 ? 40.623 9.937 -19.829 1.00 60.91 447 THR A O 1
ATOM 3778 N N . SER A 1 448 ? 40.655 7.908 -18.909 1.00 67.44 448 SER A N 1
ATOM 3779 C CA . SER A 1 448 ? 40.019 7.235 -20.051 1.00 67.44 448 SER A CA 1
ATOM 3780 C C . SER A 1 448 ? 38.514 7.542 -20.155 1.00 67.44 448 SER A C 1
ATOM 3782 O O . SER A 1 448 ? 37.986 7.666 -21.260 1.00 67.44 448 SER A O 1
ATOM 3784 N N . ILE A 1 449 ? 37.836 7.726 -19.012 1.00 74.69 449 ILE A N 1
ATOM 3785 C CA . ILE A 1 449 ? 36.373 7.909 -18.916 1.00 74.69 449 ILE A CA 1
ATOM 3786 C C . ILE A 1 449 ? 35.999 9.390 -18.737 1.00 74.69 449 ILE A C 1
ATOM 3788 O O . ILE A 1 449 ? 34.951 9.828 -19.220 1.00 74.69 449 ILE A O 1
ATOM 3792 N N . PHE A 1 450 ? 36.867 10.166 -18.082 1.00 80.56 450 PHE A N 1
ATOM 3793 C CA . PHE A 1 450 ? 36.626 11.568 -17.749 1.00 80.56 450 PHE A CA 1
ATOM 3794 C C . PHE A 1 450 ? 37.651 12.501 -18.398 1.00 80.56 450 PHE A C 1
ATOM 3796 O O . PHE A 1 450 ? 38.840 12.193 -18.471 1.00 80.56 450 PHE A O 1
ATOM 3803 N N . ASN A 1 451 ? 37.189 13.675 -18.813 1.00 81.81 451 ASN A N 1
ATOM 3804 C CA . ASN A 1 451 ? 38.022 14.853 -19.003 1.00 81.81 451 ASN A CA 1
ATOM 3805 C C . ASN A 1 451 ? 38.213 15.516 -17.633 1.00 81.81 451 ASN A C 1
ATOM 3807 O O . ASN A 1 451 ? 37.230 15.788 -16.943 1.00 81.81 451 ASN A O 1
ATOM 3811 N N . VAL A 1 452 ? 39.471 15.721 -17.241 1.00 83.12 452 VAL A N 1
ATOM 3812 C CA . VAL A 1 452 ? 39.852 16.228 -15.916 1.00 83.12 452 VAL A CA 1
ATOM 3813 C C . VAL A 1 452 ? 40.314 17.674 -16.042 1.00 83.12 452 VAL A C 1
ATOM 3815 O O . VAL A 1 452 ? 41.245 17.961 -16.795 1.00 83.12 452 VAL A O 1
ATOM 3818 N N . GLU A 1 453 ? 39.684 18.569 -15.290 1.00 84.25 453 GLU A N 1
ATOM 3819 C CA . GLU A 1 453 ? 40.038 19.985 -15.206 1.00 84.25 453 GLU A CA 1
ATOM 3820 C C . GLU A 1 453 ? 40.285 20.371 -13.742 1.00 84.25 453 GLU A C 1
ATOM 3822 O O . GLU A 1 453 ? 39.472 20.075 -12.866 1.00 84.25 453 GLU A O 1
ATOM 3827 N N . GLU A 1 454 ? 41.417 21.023 -13.475 1.00 83.69 454 GLU A N 1
ATOM 3828 C CA . GLU A 1 454 ? 41.696 21.644 -12.178 1.00 83.69 454 GLU A CA 1
ATOM 3829 C C . GLU A 1 454 ? 41.185 23.081 -12.200 1.00 83.69 454 GLU A C 1
ATOM 3831 O O . GLU A 1 454 ? 41.511 23.845 -13.109 1.00 83.69 454 GLU A O 1
ATOM 3836 N N . ALA A 1 455 ? 40.397 23.451 -11.195 1.00 83.56 455 ALA A N 1
ATOM 3837 C CA . ALA A 1 455 ? 39.876 24.800 -11.034 1.00 83.56 455 ALA A CA 1
ATOM 3838 C C . ALA A 1 455 ? 39.936 25.226 -9.561 1.00 83.56 455 ALA A C 1
ATOM 3840 O O . ALA A 1 455 ? 40.128 24.402 -8.669 1.00 83.56 455 ALA A O 1
ATOM 3841 N N . ASN A 1 456 ? 39.745 26.520 -9.311 1.00 84.31 456 ASN A N 1
ATOM 3842 C CA . ASN A 1 456 ? 39.547 27.063 -7.971 1.00 84.31 456 ASN A CA 1
ATOM 3843 C C . ASN A 1 456 ? 38.138 27.660 -7.899 1.00 84.31 456 ASN A C 1
A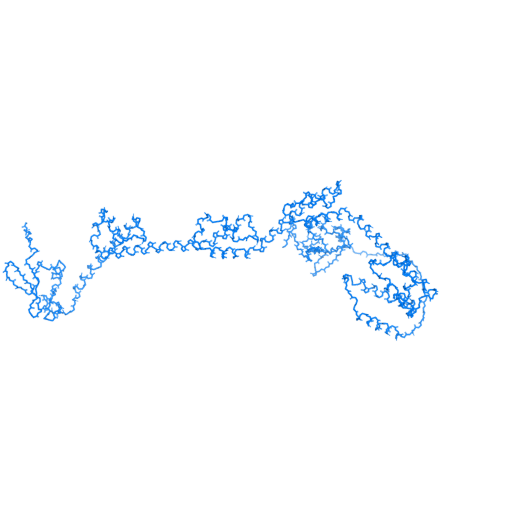TOM 3845 O O . ASN A 1 456 ? 37.822 28.572 -8.663 1.00 84.31 456 ASN A O 1
ATOM 3849 N N . GLU A 1 457 ? 37.301 27.148 -7.000 1.00 78.94 457 GLU A N 1
ATOM 3850 C CA . GLU A 1 457 ? 35.975 27.702 -6.699 1.00 78.94 457 GLU A CA 1
ATOM 3851 C C . GLU A 1 457 ? 36.015 28.291 -5.288 1.00 78.94 457 GLU A C 1
ATOM 3853 O O . GLU A 1 457 ? 36.362 27.587 -4.345 1.00 78.94 457 GLU A O 1
ATOM 3858 N N . ASP A 1 458 ? 35.722 29.588 -5.143 1.00 70.00 458 ASP A N 1
ATOM 3859 C CA . ASP A 1 458 ? 35.672 30.293 -3.850 1.00 70.00 458 ASP A CA 1
ATOM 3860 C C . ASP A 1 458 ? 36.896 30.046 -2.938 1.00 70.00 458 ASP A C 1
ATOM 3862 O O . ASP A 1 458 ? 36.771 29.841 -1.733 1.00 70.00 458 ASP A O 1
ATOM 3866 N N . ALA A 1 459 ? 38.098 30.075 -3.531 1.00 74.38 459 ALA A N 1
ATOM 3867 C CA . ALA A 1 459 ? 39.395 29.811 -2.888 1.00 74.38 459 ALA A CA 1
ATOM 3868 C C . ALA A 1 459 ? 39.650 28.356 -2.432 1.00 74.38 459 ALA A C 1
ATOM 3870 O O . ALA A 1 459 ? 40.642 28.097 -1.750 1.00 74.38 459 ALA A O 1
ATOM 3871 N N . VAL A 1 460 ? 38.825 27.396 -2.863 1.00 78.75 460 VAL A N 1
ATOM 3872 C CA . VAL A 1 460 ? 39.033 25.954 -2.659 1.00 78.75 460 VAL A CA 1
ATOM 3873 C C . VAL A 1 460 ? 39.467 25.296 -3.969 1.00 78.75 460 VAL A C 1
ATOM 3875 O O . VAL A 1 460 ? 38.854 25.512 -5.019 1.00 78.75 460 VAL A O 1
ATOM 3878 N N . LYS A 1 461 ? 40.517 24.468 -3.912 1.00 85.00 461 LYS A N 1
ATOM 3879 C CA . LYS A 1 461 ? 40.984 23.687 -5.064 1.00 85.00 461 LYS A CA 1
ATOM 3880 C C . LYS A 1 461 ? 39.974 22.582 -5.380 1.00 85.00 461 LYS A C 1
ATOM 3882 O O . LYS A 1 461 ? 39.609 21.795 -4.504 1.00 85.00 461 LYS A O 1
ATOM 3887 N N . VAL A 1 462 ? 39.535 22.504 -6.635 1.00 88.00 462 VAL A N 1
ATOM 3888 C CA . VAL A 1 462 ? 38.574 21.497 -7.099 1.00 88.00 462 VAL A CA 1
ATOM 3889 C C . VAL A 1 462 ? 39.064 20.759 -8.342 1.00 88.00 462 VAL A C 1
ATOM 3891 O O . VAL A 1 462 ? 39.701 21.331 -9.227 1.00 88.00 462 VAL A O 1
ATOM 3894 N N . LEU A 1 463 ? 38.713 19.477 -8.427 1.00 87.12 463 LEU A N 1
ATOM 3895 C CA . LEU A 1 463 ? 38.886 18.637 -9.612 1.00 87.12 463 LEU A CA 1
ATOM 3896 C C . LEU A 1 463 ? 37.523 18.378 -10.254 1.00 87.12 463 LEU A C 1
ATOM 3898 O O . LEU A 1 463 ? 36.653 17.733 -9.661 1.00 87.12 463 LEU A O 1
ATOM 3902 N N . LYS A 1 464 ? 37.340 18.867 -11.480 1.00 86.88 464 LYS A N 1
ATOM 3903 C CA . LYS A 1 464 ? 36.133 18.669 -12.287 1.00 86.88 464 LYS A CA 1
ATOM 3904 C C . LYS A 1 464 ? 36.342 17.506 -13.246 1.00 86.88 464 LYS A C 1
ATOM 3906 O O . LYS A 1 464 ? 37.255 17.507 -14.065 1.00 86.88 464 LYS A O 1
ATOM 3911 N N . LEU A 1 465 ? 35.473 16.510 -13.136 1.00 87.50 465 LEU A N 1
ATOM 3912 C CA . LEU A 1 465 ? 35.486 15.272 -13.903 1.00 87.50 465 LEU A CA 1
ATOM 3913 C C . LEU A 1 465 ? 34.269 15.252 -14.824 1.00 87.50 465 LEU A C 1
ATOM 3915 O O . LEU A 1 465 ? 33.173 14.848 -14.422 1.00 87.50 465 LEU A O 1
ATOM 3919 N N . LEU A 1 466 ? 34.452 15.702 -16.062 1.00 85.19 466 LEU A N 1
ATOM 3920 C CA . LEU A 1 466 ? 33.398 15.693 -17.072 1.00 85.19 466 LEU A CA 1
ATOM 3921 C C . LEU A 1 466 ? 33.441 14.381 -17.851 1.00 85.19 466 LEU A C 1
ATOM 3923 O O . LEU A 1 466 ? 34.482 13.996 -18.378 1.00 85.19 466 LEU A O 1
ATOM 3927 N N . THR A 1 467 ? 32.316 13.684 -17.945 1.00 84.69 467 THR A N 1
ATOM 3928 C CA . THR A 1 467 ? 32.276 12.399 -18.660 1.00 84.69 467 THR A CA 1
ATOM 3929 C C . THR A 1 467 ? 32.425 12.625 -20.160 1.00 84.69 467 THR A C 1
ATOM 3931 O O . THR A 1 467 ? 31.771 13.504 -20.720 1.00 84.69 467 THR A O 1
ATOM 3934 N N . ARG A 1 468 ? 33.287 11.842 -20.817 1.00 79.88 468 ARG A N 1
ATOM 3935 C CA . ARG A 1 468 ? 33.492 11.932 -22.270 1.00 79.88 468 ARG A CA 1
ATOM 3936 C C . ARG A 1 468 ? 32.243 11.517 -23.045 1.00 79.88 468 ARG A C 1
ATOM 3938 O O . ARG A 1 468 ? 31.496 10.639 -22.611 1.00 79.88 468 ARG A O 1
ATOM 3945 N N . ASP A 1 469 ? 32.060 12.093 -24.230 1.00 67.69 469 ASP A N 1
ATOM 3946 C CA . ASP A 1 469 ? 30.939 11.754 -25.106 1.00 67.69 469 ASP A CA 1
ATOM 3947 C C . ASP A 1 469 ? 30.937 10.258 -25.457 1.00 67.69 469 ASP A C 1
ATOM 3949 O O . ASP A 1 469 ? 31.902 9.717 -25.998 1.00 67.69 469 ASP A O 1
ATOM 3953 N N . GLY A 1 470 ? 29.837 9.579 -25.121 1.00 61.44 470 GLY A N 1
ATOM 3954 C CA . GLY A 1 470 ? 29.664 8.138 -25.330 1.00 61.44 470 GLY A CA 1
ATOM 3955 C C . GLY A 1 470 ? 30.270 7.237 -24.246 1.00 61.44 470 GLY A C 1
ATOM 3956 O O . GLY A 1 470 ? 30.054 6.026 -24.297 1.00 61.44 470 GLY A O 1
ATOM 3957 N N . ALA A 1 471 ? 30.977 7.784 -23.252 1.00 69.75 471 ALA A N 1
ATOM 3958 C CA . ALA A 1 471 ? 31.498 7.011 -22.127 1.00 69.75 471 ALA A CA 1
ATOM 3959 C C . ALA A 1 471 ? 30.420 6.773 -21.051 1.00 69.75 471 ALA A C 1
ATOM 3961 O O . ALA A 1 471 ? 29.585 7.632 -20.768 1.00 69.75 471 ALA A O 1
ATOM 3962 N N . VAL A 1 472 ? 30.447 5.595 -20.416 1.00 75.75 472 VAL A N 1
ATOM 3963 C CA . VAL A 1 472 ? 29.496 5.213 -19.358 1.00 75.75 472 VAL A CA 1
ATOM 3964 C C . VAL A 1 472 ? 30.199 5.236 -17.999 1.00 75.75 472 VAL A C 1
ATOM 3966 O O . VAL A 1 472 ? 30.793 4.253 -17.556 1.00 75.75 472 VAL A O 1
ATOM 3969 N N . ALA A 1 473 ? 30.120 6.375 -17.313 1.00 80.69 473 ALA A N 1
ATOM 3970 C CA . ALA A 1 473 ? 30.751 6.587 -16.015 1.00 80.69 473 ALA A CA 1
ATOM 3971 C C . ALA A 1 473 ? 29.895 6.053 -14.849 1.00 80.69 473 ALA A C 1
ATOM 3973 O O . ALA A 1 473 ? 29.235 6.806 -14.135 1.00 80.69 473 ALA A O 1
ATOM 3974 N N . LYS A 1 474 ? 29.897 4.731 -14.629 1.00 81.56 474 LYS A N 1
ATOM 3975 C CA . LYS A 1 474 ? 29.209 4.101 -13.476 1.00 81.56 474 LYS A CA 1
ATOM 3976 C C . LYS A 1 474 ? 30.026 4.121 -12.173 1.00 81.56 474 LYS A C 1
ATOM 3978 O O . LYS A 1 474 ? 29.528 3.664 -11.150 1.00 81.56 474 LYS A O 1
ATOM 3983 N N . ARG A 1 475 ? 31.273 4.604 -12.181 1.00 82.38 475 ARG A N 1
ATOM 3984 C CA . ARG A 1 475 ? 32.138 4.693 -10.990 1.00 82.38 475 ARG A CA 1
ATOM 3985 C C . ARG A 1 475 ? 32.986 5.959 -11.022 1.00 82.38 475 ARG A C 1
ATOM 3987 O O . ARG A 1 475 ? 33.453 6.346 -12.088 1.00 82.38 475 ARG A O 1
ATOM 3994 N N . VAL A 1 476 ? 33.206 6.550 -9.851 1.00 83.81 476 VAL A N 1
ATOM 3995 C CA . VAL A 1 476 ? 34.136 7.661 -9.622 1.00 83.81 476 VAL A CA 1
ATOM 3996 C C . VAL A 1 476 ? 35.164 7.191 -8.599 1.00 83.81 476 VAL A C 1
ATOM 3998 O O . VAL A 1 476 ? 34.807 6.819 -7.477 1.00 83.81 476 VAL A O 1
ATOM 4001 N N . LYS A 1 477 ? 36.433 7.183 -9.013 1.00 84.88 477 LYS A N 1
ATOM 4002 C CA . LYS A 1 477 ? 37.585 6.770 -8.208 1.00 84.88 477 LYS A CA 1
ATOM 4003 C C . LYS A 1 477 ? 38.622 7.883 -8.160 1.00 84.88 477 LYS A C 1
ATOM 4005 O O . LYS A 1 477 ? 38.794 8.582 -9.157 1.00 84.88 477 LYS A O 1
ATOM 4010 N N . TYR A 1 478 ? 39.321 7.971 -7.039 1.00 82.19 478 TYR A N 1
ATOM 4011 C CA . TYR A 1 478 ? 40.481 8.834 -6.840 1.00 82.19 478 TYR A CA 1
ATOM 4012 C C . TYR A 1 478 ? 41.541 8.033 -6.082 1.00 82.19 478 TYR A C 1
ATOM 4014 O O . TYR A 1 478 ? 41.199 7.376 -5.094 1.00 82.19 478 TYR A O 1
ATOM 4022 N N . ASP A 1 479 ? 42.778 8.017 -6.580 1.00 79.69 479 ASP A N 1
ATOM 4023 C CA . ASP A 1 479 ? 43.900 7.251 -6.012 1.00 79.69 479 ASP A CA 1
ATOM 4024 C C . ASP A 1 479 ? 43.534 5.770 -5.745 1.00 79.69 479 ASP A C 1
ATOM 4026 O O . ASP A 1 479 ? 43.665 5.210 -4.656 1.00 79.69 479 ASP A O 1
ATOM 4030 N N . GLY A 1 480 ? 42.896 5.140 -6.740 1.00 72.12 480 GLY A N 1
ATOM 4031 C CA . GLY A 1 480 ? 42.458 3.740 -6.680 1.00 72.12 480 GLY A CA 1
ATOM 4032 C C . GLY A 1 480 ? 41.255 3.438 -5.769 1.00 72.12 480 GLY A C 1
ATOM 4033 O O . GLY A 1 480 ? 40.678 2.352 -5.891 1.00 72.12 480 GLY A O 1
ATOM 4034 N N . LYS A 1 481 ? 40.815 4.378 -4.921 1.00 79.88 481 LYS A N 1
ATOM 4035 C CA . LYS A 1 481 ? 39.685 4.211 -3.988 1.00 79.88 481 LYS A CA 1
ATOM 4036 C C . LYS A 1 481 ? 38.357 4.652 -4.601 1.00 79.88 481 LYS A C 1
ATOM 4038 O O . LYS A 1 481 ? 38.283 5.658 -5.303 1.00 79.88 481 LYS A O 1
ATOM 4043 N N . ASP A 1 482 ? 37.291 3.904 -4.314 1.00 82.62 482 ASP A N 1
ATOM 4044 C CA . ASP A 1 482 ? 35.929 4.235 -4.749 1.00 82.62 482 ASP A CA 1
ATOM 4045 C C . ASP A 1 482 ? 35.347 5.388 -3.916 1.00 82.62 482 ASP A C 1
ATOM 4047 O O . ASP A 1 482 ? 35.123 5.253 -2.713 1.00 82.62 482 ASP A O 1
ATOM 4051 N N . ILE A 1 483 ? 35.056 6.512 -4.577 1.00 83.31 483 ILE A N 1
ATOM 4052 C CA . ILE A 1 483 ? 34.285 7.633 -4.012 1.00 83.31 483 ILE A CA 1
ATOM 4053 C C . ILE A 1 483 ? 32.789 7.359 -4.197 1.00 83.31 483 ILE A C 1
ATOM 4055 O O . ILE A 1 483 ? 31.966 7.595 -3.307 1.00 83.31 483 ILE A O 1
ATOM 4059 N N . TRP A 1 484 ? 32.423 6.837 -5.370 1.00 87.25 484 TRP A N 1
ATOM 4060 C CA . TRP A 1 484 ? 31.042 6.527 -5.713 1.00 87.25 484 TRP A CA 1
ATOM 4061 C C . TRP A 1 484 ? 30.939 5.446 -6.785 1.00 87.25 484 TRP A C 1
ATOM 4063 O O . TRP A 1 484 ? 31.734 5.388 -7.723 1.00 87.25 484 TRP A O 1
ATOM 4073 N N . SER A 1 485 ? 29.897 4.626 -6.678 1.00 81.06 485 SER A N 1
ATOM 4074 C CA . SER A 1 485 ? 29.494 3.673 -7.705 1.00 81.06 485 SER A CA 1
ATOM 4075 C C . SER A 1 485 ? 27.980 3.711 -7.905 1.00 81.06 485 SER A C 1
ATOM 4077 O O . SER A 1 485 ? 27.197 3.807 -6.956 1.00 81.06 485 SER A O 1
ATOM 4079 N N . ALA A 1 486 ? 27.568 3.660 -9.165 1.00 70.94 486 ALA A N 1
ATOM 4080 C CA . ALA A 1 486 ? 26.178 3.594 -9.571 1.00 70.94 486 ALA A CA 1
ATOM 4081 C C . ALA A 1 486 ? 25.627 2.182 -9.302 1.00 70.94 486 ALA A C 1
ATOM 4083 O O . ALA A 1 486 ? 26.335 1.187 -9.477 1.00 70.94 486 ALA A O 1
ATOM 4084 N N . ARG A 1 487 ? 24.346 2.072 -8.919 1.00 64.19 487 ARG A N 1
ATOM 4085 C CA . ARG A 1 487 ? 23.670 0.764 -8.831 1.00 64.19 487 ARG A CA 1
ATOM 4086 C C . ARG A 1 487 ? 23.660 0.095 -10.208 1.00 64.19 487 ARG A C 1
ATOM 4088 O O . ARG A 1 487 ? 23.467 0.781 -11.208 1.00 64.19 487 ARG A O 1
ATOM 4095 N N . ALA A 1 488 ? 23.817 -1.227 -10.255 1.00 47.03 488 ALA A N 1
ATOM 4096 C CA . ALA A 1 488 ? 24.021 -1.980 -11.496 1.00 47.03 488 ALA A CA 1
ATOM 4097 C C . ALA A 1 488 ? 22.991 -1.658 -12.604 1.00 47.03 488 ALA A C 1
ATOM 4099 O O . ALA A 1 488 ? 23.378 -1.527 -13.768 1.00 47.03 488 ALA A O 1
ATOM 4100 N N . ILE A 1 489 ? 21.723 -1.434 -12.226 1.00 44.06 489 ILE A N 1
ATOM 4101 C CA . ILE A 1 489 ? 20.571 -1.453 -13.146 1.00 44.06 489 ILE A CA 1
ATOM 4102 C C . ILE A 1 489 ? 19.863 -0.096 -13.293 1.00 44.06 489 ILE A C 1
ATOM 4104 O O . ILE A 1 489 ? 19.401 0.249 -14.376 1.00 44.06 489 ILE A O 1
ATOM 4108 N N . MET A 1 490 ? 19.834 0.730 -12.242 1.00 45.66 490 MET A N 1
ATOM 4109 C CA . MET A 1 490 ? 19.249 2.087 -12.275 1.00 45.66 490 MET A CA 1
ATOM 4110 C C . MET A 1 490 ? 20.230 3.194 -11.890 1.00 45.66 490 MET A C 1
ATOM 4112 O O . MET A 1 490 ? 19.842 4.349 -11.722 1.00 45.66 490 MET A O 1
ATOM 4116 N N . GLY A 1 491 ? 21.507 2.857 -11.733 1.00 56.75 491 GLY A N 1
ATOM 4117 C CA . GLY A 1 491 ? 22.549 3.846 -11.553 1.00 56.75 491 GLY A CA 1
ATOM 4118 C C . GLY A 1 491 ? 22.712 4.659 -12.826 1.00 56.75 491 GLY A C 1
ATOM 4119 O O . GLY A 1 491 ? 23.404 4.234 -13.750 1.00 56.75 491 GLY A O 1
ATOM 4120 N N . SER A 1 492 ? 22.063 5.819 -12.864 1.00 72.69 492 SER A N 1
ATOM 4121 C CA . SER A 1 492 ? 22.323 6.859 -13.849 1.00 72.69 492 SER A CA 1
ATOM 4122 C C . SER A 1 492 ? 23.836 7.075 -13.940 1.00 72.69 492 SER A C 1
ATOM 4124 O O . SER A 1 492 ? 24.464 7.285 -12.896 1.00 72.69 492 SER A O 1
ATOM 4126 N N . PRO A 1 493 ? 24.453 6.971 -15.131 1.00 79.81 493 PRO A N 1
ATOM 4127 C CA . PRO A 1 493 ? 25.868 7.268 -15.263 1.00 79.81 493 PRO A CA 1
ATOM 4128 C C . PRO A 1 493 ? 26.130 8.692 -14.774 1.00 79.81 493 PRO A C 1
ATOM 4130 O O . PRO A 1 493 ? 25.307 9.598 -14.955 1.00 79.81 493 PRO A O 1
ATOM 4133 N N . CYS A 1 494 ? 27.276 8.866 -14.125 1.00 83.06 494 CYS A N 1
ATOM 4134 C CA . CYS A 1 494 ? 27.792 10.178 -13.794 1.00 83.06 494 CYS A CA 1
ATOM 4135 C C . CYS A 1 494 ? 27.934 10.974 -15.096 1.00 83.06 494 CYS A C 1
ATOM 4137 O O . CYS A 1 494 ? 28.444 10.457 -16.085 1.00 83.06 494 CYS A O 1
ATOM 4139 N N . SER A 1 495 ? 27.444 12.209 -15.111 1.00 83.81 495 SER A N 1
ATOM 4140 C CA . SER A 1 495 ? 27.674 13.164 -16.196 1.00 83.81 495 SER A CA 1
ATOM 4141 C C . SER A 1 495 ? 28.788 14.139 -15.822 1.00 83.81 495 SER A C 1
ATOM 4143 O O . SER A 1 495 ? 29.653 14.428 -16.647 1.00 83.81 495 SER A O 1
ATOM 4145 N N . LEU A 1 496 ? 28.813 14.577 -14.560 1.00 87.50 496 LEU A N 1
ATOM 4146 C CA . LEU A 1 496 ? 29.823 15.468 -13.993 1.00 87.50 496 LEU A CA 1
ATOM 4147 C C . LEU A 1 496 ? 30.059 15.096 -12.527 1.00 87.50 496 LEU A C 1
ATOM 4149 O O . LEU A 1 496 ? 29.094 14.975 -11.776 1.00 87.50 496 LEU A O 1
ATOM 4153 N N . ALA A 1 497 ? 31.317 14.974 -12.115 1.00 88.88 497 ALA A N 1
ATOM 4154 C CA . ALA A 1 497 ? 31.688 14.923 -10.705 1.00 88.88 497 ALA A CA 1
ATOM 4155 C C . ALA A 1 497 ? 32.650 16.069 -10.374 1.00 88.88 497 ALA A C 1
ATOM 4157 O O . ALA A 1 497 ? 33.570 16.343 -11.138 1.00 88.88 497 ALA A O 1
ATOM 4158 N N . VAL A 1 498 ? 32.434 16.738 -9.246 1.00 88.94 498 VAL A N 1
ATOM 4159 C CA . VAL A 1 498 ? 33.298 17.801 -8.721 1.00 88.94 498 VAL A CA 1
ATOM 4160 C C . VAL A 1 498 ? 33.833 17.320 -7.379 1.00 88.94 498 VAL A C 1
ATOM 4162 O O . VAL A 1 498 ? 33.048 17.031 -6.474 1.00 88.94 498 VAL A O 1
ATOM 4165 N N . LEU A 1 499 ? 35.152 17.192 -7.266 1.00 89.00 499 LEU A N 1
ATOM 4166 C CA . LEU A 1 499 ? 35.839 16.806 -6.037 1.00 89.00 499 LEU A CA 1
ATOM 4167 C C . LEU A 1 499 ? 36.461 18.052 -5.405 1.00 89.00 499 LEU A C 1
ATOM 4169 O O . LEU A 1 499 ? 37.257 18.730 -6.050 1.00 89.00 499 LEU A O 1
ATOM 4173 N N . TYR A 1 500 ? 36.101 18.342 -4.160 1.00 87.50 500 TYR A N 1
ATOM 4174 C CA . TYR A 1 500 ? 36.671 19.425 -3.365 1.00 87.50 500 TYR A CA 1
ATOM 4175 C C . TYR A 1 500 ? 37.831 18.877 -2.542 1.00 87.50 500 TYR A C 1
ATOM 4177 O O . TYR A 1 500 ? 37.664 17.919 -1.775 1.00 87.50 500 TYR A O 1
ATOM 4185 N N . MET A 1 501 ? 38.997 19.482 -2.740 1.00 83.75 501 MET A N 1
ATOM 4186 C CA . MET A 1 501 ? 40.270 19.003 -2.221 1.00 83.75 501 MET A CA 1
ATOM 4187 C C . MET A 1 501 ? 40.660 19.769 -0.956 1.00 83.75 501 MET A C 1
ATOM 4189 O O . MET A 1 501 ? 40.511 20.988 -0.893 1.00 83.75 501 MET A O 1
ATOM 4193 N N . ASP A 1 502 ? 41.191 19.047 0.026 1.00 81.81 502 ASP A N 1
ATOM 4194 C CA . ASP A 1 502 ? 41.933 19.593 1.163 1.00 81.81 502 ASP A CA 1
ATOM 4195 C C . ASP A 1 502 ? 43.369 19.056 1.072 1.00 81.81 502 ASP A C 1
ATOM 4197 O O . ASP A 1 502 ? 43.623 17.864 1.285 1.00 81.81 502 ASP A O 1
ATOM 4201 N N . GLY A 1 503 ? 44.290 19.904 0.607 1.00 81.06 503 GLY A N 1
ATOM 4202 C CA . GLY A 1 503 ? 45.594 19.463 0.103 1.00 81.06 503 GLY A CA 1
ATOM 4203 C C . GLY A 1 503 ? 45.443 18.524 -1.101 1.00 81.06 503 GLY A C 1
ATOM 4204 O O . GLY A 1 503 ? 44.760 18.858 -2.070 1.00 81.06 503 GLY A O 1
ATOM 4205 N N . ASP A 1 504 ? 46.039 17.333 -1.013 1.00 77.88 504 ASP A N 1
ATOM 4206 C CA . ASP A 1 504 ? 46.022 16.318 -2.080 1.00 77.88 504 ASP A CA 1
ATOM 4207 C C . ASP A 1 504 ? 44.884 15.292 -1.931 1.00 77.88 504 ASP A C 1
ATOM 4209 O O . ASP A 1 504 ? 44.826 14.302 -2.659 1.00 77.88 504 ASP A O 1
ATOM 4213 N N . LYS A 1 505 ? 43.967 15.481 -0.969 1.00 81.94 505 LYS A N 1
ATOM 4214 C CA . LYS A 1 505 ? 42.896 14.512 -0.685 1.00 81.94 505 LYS A CA 1
ATOM 4215 C C . LYS A 1 505 ? 41.505 15.105 -0.921 1.00 81.94 505 LYS A C 1
ATOM 4217 O O . LYS A 1 505 ? 41.209 16.185 -0.412 1.00 81.94 505 LYS A O 1
ATOM 4222 N N . PRO A 1 506 ? 40.604 14.387 -1.615 1.00 85.88 506 PRO A N 1
ATOM 4223 C CA . PRO A 1 506 ? 39.215 14.807 -1.742 1.00 85.88 506 PRO A CA 1
ATOM 4224 C C . PRO A 1 506 ? 38.462 14.589 -0.423 1.00 85.88 506 PRO A C 1
ATOM 4226 O O . PRO A 1 506 ? 38.409 13.470 0.090 1.00 85.88 506 PRO A O 1
ATOM 4229 N N . VAL A 1 507 ? 37.838 15.644 0.106 1.00 85.75 507 VAL A N 1
ATOM 4230 C CA . VAL A 1 507 ? 37.047 15.600 1.357 1.00 85.75 507 VAL A CA 1
ATOM 4231 C C . VAL A 1 507 ? 35.547 15.652 1.075 1.00 85.75 507 VAL A C 1
ATOM 4233 O O . VAL A 1 507 ? 34.736 15.099 1.824 1.00 85.75 507 VAL A O 1
ATOM 4236 N N . PHE A 1 508 ? 35.160 16.270 -0.040 1.00 86.88 508 PHE A N 1
ATOM 4237 C CA . PHE A 1 508 ? 33.769 16.399 -0.453 1.00 86.88 508 PHE A CA 1
ATOM 4238 C C . PHE A 1 508 ? 33.627 16.174 -1.957 1.00 86.88 508 PHE A C 1
ATOM 4240 O O . PHE A 1 508 ? 34.498 16.544 -2.738 1.00 86.88 508 PHE A O 1
ATOM 4247 N N . ALA A 1 509 ? 32.531 15.548 -2.371 1.00 87.56 509 ALA A N 1
ATOM 4248 C CA . ALA A 1 509 ? 32.260 15.233 -3.763 1.00 87.56 509 ALA A CA 1
ATOM 4249 C C . ALA A 1 509 ? 30.796 15.517 -4.112 1.00 87.56 509 ALA A C 1
ATOM 4251 O O . ALA A 1 509 ? 29.872 15.088 -3.415 1.00 87.56 509 ALA A O 1
ATOM 4252 N N . VAL A 1 510 ? 30.597 16.211 -5.229 1.00 87.25 510 VAL A N 1
ATOM 4253 C CA . VAL A 1 510 ? 29.290 16.493 -5.828 1.00 87.25 510 VAL A CA 1
ATOM 4254 C C . VAL A 1 510 ? 29.207 15.736 -7.142 1.00 87.25 510 VAL A C 1
ATOM 4256 O O . VAL A 1 510 ? 30.023 15.949 -8.033 1.00 87.25 510 VAL A O 1
ATOM 4259 N N . ILE A 1 511 ? 28.243 14.830 -7.267 1.00 87.81 511 ILE A N 1
ATOM 4260 C CA . ILE A 1 511 ? 28.128 13.922 -8.410 1.00 87.81 511 ILE A CA 1
ATOM 4261 C C . ILE A 1 511 ? 26.767 14.119 -9.057 1.00 87.81 511 ILE A C 1
ATOM 4263 O O . ILE A 1 511 ? 25.737 13.790 -8.473 1.00 87.81 511 ILE A O 1
ATOM 4267 N N . ASN A 1 512 ? 26.769 14.613 -10.287 1.00 83.94 512 ASN A N 1
ATOM 4268 C CA . ASN A 1 512 ? 25.582 14.719 -11.116 1.00 83.94 512 ASN A CA 1
ATOM 4269 C C . ASN A 1 512 ? 25.435 13.455 -11.952 1.00 83.94 512 ASN A C 1
ATOM 4271 O O . ASN A 1 512 ? 26.367 13.039 -12.643 1.00 83.94 512 ASN A O 1
ATOM 4275 N N . THR A 1 513 ? 24.252 12.854 -11.906 1.00 82.94 513 THR A N 1
ATOM 4276 C CA . THR A 1 513 ? 23.923 11.658 -12.678 1.00 82.94 513 THR A CA 1
ATOM 4277 C C . THR A 1 513 ? 22.741 11.920 -13.601 1.00 82.94 513 THR A C 1
ATOM 4279 O O . THR A 1 513 ? 21.826 12.673 -13.259 1.00 82.94 513 THR A O 1
ATOM 4282 N N . LYS A 1 514 ? 22.750 11.295 -14.784 1.00 67.19 514 LYS A N 1
ATOM 4283 C CA . LYS A 1 514 ? 21.696 11.467 -15.795 1.00 67.19 514 LYS A CA 1
ATOM 4284 C C . LYS A 1 514 ? 21.104 10.124 -16.215 1.00 67.19 514 LYS A C 1
ATOM 4286 O O . LYS A 1 514 ? 21.799 9.295 -16.795 1.00 67.19 514 LYS A O 1
ATOM 4291 N N . GLY A 1 515 ? 19.832 9.899 -15.884 1.00 55.59 515 GLY A N 1
ATOM 4292 C CA . GLY A 1 515 ? 19.146 8.618 -16.074 1.00 55.59 515 GLY A CA 1
ATOM 4293 C C . GLY A 1 515 ? 18.197 8.582 -17.267 1.00 55.59 515 GLY A C 1
ATOM 4294 O O . GLY A 1 515 ? 17.752 9.612 -17.762 1.00 55.59 515 GLY A O 1
ATOM 4295 N N . PHE A 1 516 ? 17.852 7.369 -17.710 1.00 43.31 516 PHE A N 1
ATOM 4296 C CA . PHE A 1 516 ? 16.867 7.139 -18.779 1.00 43.31 516 PHE A CA 1
ATOM 4297 C C . PHE A 1 516 ? 15.411 7.216 -18.270 1.00 43.31 516 PHE A C 1
ATOM 4299 O O . PHE A 1 516 ? 14.512 7.565 -19.027 1.00 43.31 516 PHE A O 1
ATOM 4306 N N . PHE A 1 517 ? 15.185 6.923 -16.979 1.00 42.88 517 PHE A N 1
ATOM 4307 C CA . PHE A 1 517 ? 13.865 6.939 -16.318 1.00 42.88 517 PHE A CA 1
ATOM 4308 C C . PHE A 1 517 ? 13.764 7.920 -15.135 1.00 42.88 517 PHE A C 1
ATOM 4310 O O . PHE A 1 517 ? 12.675 8.143 -14.610 1.00 42.88 517 PHE A O 1
ATOM 4317 N N . SER A 1 518 ? 14.883 8.499 -14.699 1.00 49.03 518 SER A N 1
ATOM 4318 C CA . SER A 1 518 ? 14.952 9.517 -13.648 1.00 49.03 518 SER A CA 1
ATOM 4319 C C . SER A 1 518 ? 15.618 10.759 -14.231 1.00 49.03 518 SER A C 1
ATOM 4321 O O . SER A 1 518 ? 16.624 10.618 -14.927 1.00 49.03 518 SER A O 1
ATOM 4323 N N . GLY A 1 519 ? 15.078 11.948 -13.952 1.00 55.16 519 GLY A N 1
ATOM 4324 C CA . GLY A 1 519 ? 15.708 13.222 -14.317 1.00 55.16 519 GLY A CA 1
ATOM 4325 C C . GLY A 1 519 ? 17.135 13.369 -13.766 1.00 55.16 519 GLY A C 1
ATOM 4326 O O . GLY A 1 519 ? 17.659 12.469 -13.106 1.00 55.16 519 GLY A O 1
ATOM 4327 N N . GLU A 1 520 ? 17.776 14.501 -14.055 1.00 74.00 520 GLU A N 1
ATOM 4328 C CA . GLU A 1 520 ? 19.092 14.816 -13.487 1.00 74.00 520 GLU 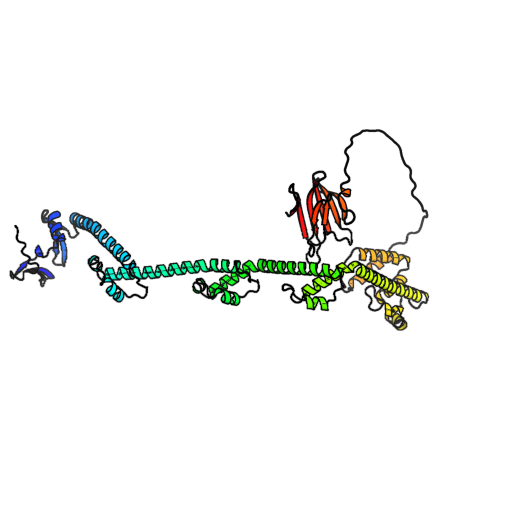A CA 1
ATOM 4329 C C . GLU A 1 520 ? 19.017 14.793 -11.956 1.00 74.00 520 GLU A C 1
ATOM 4331 O O . GLU A 1 520 ? 18.082 15.332 -11.362 1.00 74.00 520 GLU A O 1
ATOM 4336 N N . SER A 1 521 ? 19.969 14.114 -11.316 1.00 73.69 521 SER A N 1
ATOM 4337 C CA . SER A 1 521 ? 20.052 14.046 -9.859 1.00 73.69 521 SER A CA 1
ATOM 4338 C C . SER A 1 521 ? 21.464 14.354 -9.391 1.00 73.69 521 SER A C 1
ATOM 4340 O O . SER A 1 521 ? 22.444 13.911 -9.994 1.00 73.69 521 SER A O 1
ATOM 4342 N N . THR A 1 522 ? 21.556 15.116 -8.305 1.00 84.62 522 THR A N 1
ATOM 4343 C CA . THR A 1 522 ? 22.816 15.501 -7.672 1.00 84.62 522 THR A CA 1
ATOM 4344 C C . THR A 1 522 ? 22.982 14.721 -6.376 1.00 84.62 522 THR A C 1
ATOM 4346 O O . THR A 1 522 ? 22.089 14.693 -5.530 1.00 84.62 522 THR A O 1
ATOM 4349 N N . ILE A 1 523 ? 24.127 14.065 -6.230 1.00 82.75 523 ILE A N 1
ATOM 4350 C CA . ILE A 1 523 ? 24.494 13.246 -5.080 1.00 82.75 523 ILE A CA 1
ATOM 4351 C C . ILE A 1 523 ? 25.646 13.942 -4.365 1.00 82.75 523 ILE A C 1
ATOM 4353 O O . ILE A 1 523 ? 26.673 14.235 -4.975 1.00 82.75 523 ILE A O 1
ATOM 4357 N N . TYR A 1 524 ? 25.490 14.154 -3.062 1.00 84.62 524 TYR A N 1
ATOM 4358 C CA . TYR A 1 524 ? 26.519 14.734 -2.208 1.00 84.62 524 TYR A CA 1
ATOM 4359 C C . TYR A 1 524 ? 27.178 13.639 -1.373 1.00 84.62 524 TYR A C 1
ATOM 4361 O O . TYR A 1 524 ? 26.503 12.846 -0.707 1.00 84.62 524 TYR A O 1
ATOM 4369 N N . LYS A 1 525 ? 28.505 13.594 -1.412 1.00 82.12 525 LYS A N 1
ATOM 4370 C CA . LYS A 1 525 ? 29.331 12.643 -0.673 1.00 82.12 525 LYS A CA 1
ATOM 4371 C C . LYS A 1 525 ? 30.374 13.406 0.132 1.00 82.12 525 LYS A C 1
ATOM 4373 O O . LYS A 1 525 ? 30.994 14.322 -0.391 1.00 82.12 525 LYS A O 1
ATOM 4378 N N . TYR A 1 526 ? 30.579 13.024 1.385 1.00 87.06 526 TYR A N 1
ATOM 4379 C CA . TYR A 1 526 ? 31.647 13.567 2.222 1.00 87.06 526 TYR A CA 1
ATOM 4380 C C . TYR A 1 526 ? 32.460 12.429 2.833 1.00 87.06 526 TYR A C 1
ATOM 4382 O O . TYR A 1 526 ? 31.937 11.333 3.063 1.00 87.06 526 TYR A O 1
ATOM 4390 N N . TYR A 1 527 ? 33.741 12.680 3.062 1.00 82.00 527 TYR A N 1
ATOM 4391 C CA . TYR A 1 527 ? 34.648 11.731 3.688 1.00 82.00 527 TYR A CA 1
ATOM 4392 C C . TYR A 1 527 ? 34.708 12.001 5.196 1.00 82.00 527 TYR A C 1
ATOM 4394 O O . TYR A 1 527 ? 35.034 13.107 5.616 1.00 82.00 527 TYR A O 1
ATOM 4402 N N . ASP A 1 528 ? 34.367 11.009 6.023 1.00 76.62 528 ASP A N 1
ATOM 4403 C CA . ASP A 1 528 ? 34.307 11.158 7.489 1.00 76.62 528 ASP A CA 1
ATOM 4404 C C . ASP A 1 528 ? 35.625 10.815 8.212 1.00 76.62 528 ASP A C 1
ATOM 4406 O O . ASP A 1 528 ? 35.658 10.745 9.439 1.00 76.62 528 ASP A O 1
ATOM 4410 N N . GLY A 1 529 ? 36.699 10.574 7.455 1.00 70.75 529 GLY A N 1
ATOM 4411 C CA . GLY A 1 529 ? 37.995 10.103 7.951 1.00 70.75 529 GLY A CA 1
ATOM 4412 C C . GLY A 1 529 ? 38.235 8.611 7.702 1.00 70.75 529 GLY A C 1
ATOM 4413 O O . GLY A 1 529 ? 39.378 8.222 7.459 1.00 70.75 529 GLY A O 1
ATOM 4414 N N . ASN A 1 530 ? 37.171 7.798 7.645 1.00 73.56 530 ASN A N 1
ATOM 4415 C CA . ASN A 1 530 ? 37.253 6.352 7.400 1.00 73.56 530 ASN A CA 1
ATOM 4416 C C . ASN A 1 530 ? 36.603 5.923 6.076 1.00 73.56 530 ASN A C 1
ATOM 4418 O O . ASN A 1 530 ? 37.136 5.049 5.392 1.00 73.56 530 ASN A O 1
ATOM 4422 N N . GLN A 1 531 ? 35.447 6.487 5.712 1.00 79.06 531 GLN A N 1
ATOM 4423 C CA . GLN A 1 531 ? 34.695 6.092 4.517 1.00 79.06 531 GLN A CA 1
ATOM 4424 C C . GLN A 1 531 ? 33.866 7.237 3.918 1.00 79.06 531 GLN A C 1
ATOM 4426 O O . GLN A 1 531 ? 33.542 8.230 4.568 1.00 79.06 531 GLN A O 1
ATOM 4431 N N . TRP A 1 532 ? 33.466 7.067 2.657 1.00 81.69 532 TRP A N 1
ATOM 4432 C CA . TRP A 1 532 ? 32.598 8.008 1.949 1.00 81.69 532 TRP A CA 1
ATOM 4433 C C . TRP A 1 532 ? 31.123 7.823 2.324 1.00 81.69 532 TRP A C 1
ATOM 4435 O O . TRP A 1 532 ? 30.490 6.824 1.964 1.00 81.69 532 TRP A O 1
ATOM 4445 N N . LYS A 1 533 ? 30.533 8.824 2.981 1.00 73.31 533 LYS A N 1
ATOM 4446 C CA . LYS A 1 533 ? 29.117 8.841 3.379 1.00 73.31 533 LYS A CA 1
ATOM 4447 C C . LYS A 1 533 ? 28.287 9.745 2.479 1.00 73.31 533 LYS A C 1
ATOM 4449 O O . LYS A 1 533 ? 28.784 10.718 1.922 1.00 73.31 533 LYS A O 1
ATOM 4454 N N . ALA A 1 534 ? 27.022 9.369 2.278 1.00 80.12 534 ALA A N 1
ATOM 4455 C CA . ALA A 1 534 ? 26.041 10.255 1.651 1.00 80.12 534 ALA A CA 1
ATOM 4456 C C . ALA A 1 534 ? 25.609 11.316 2.667 1.00 80.12 534 ALA A C 1
ATOM 4458 O O . ALA A 1 534 ? 25.469 10.985 3.845 1.00 80.12 534 ALA A O 1
ATOM 4459 N N . LYS A 1 535 ? 25.458 12.558 2.205 1.00 54.44 535 LYS A N 1
ATOM 4460 C CA . LYS A 1 535 ? 24.899 13.646 3.011 1.00 54.44 535 LYS A CA 1
ATOM 4461 C C . LYS A 1 535 ? 23.386 13.512 3.148 1.00 54.44 535 LYS A C 1
ATOM 4463 O O . LYS A 1 535 ? 22.758 13.047 2.168 1.00 54.44 535 LYS A O 1
#

Secondary structure (DSSP, 8-state):
-------TTSEEEEE-TTS-EEEEETTT--EESSPPGGGS-HHHHHHHHHH-EEEEE-TTS-EEEEETTT--EESSPPHHHHHHHHHHHHHHHHHHHHHHHHHHHHHTTS---TT--HHHHHHHHTTSTTGGGGTTS-HHHHHHHHHHHHHHHHHHHHHHHHHHHHHHHHHHHHHHHH-TT--TT--HHHHHHHHTTSGGGGGS-HHHHHHHHHHHHHHHHHHHHHHHHHHHHHHHHHHHHHHHHHHTT-PPPHHHHHHHTTTGGG--HHHHHHHHHHHHHHHTHHHHHHHHHHHHHHHHHHHHHHHHHHHHHHHTTSS-SS--HHHHHHHHTTSHHHHTTTT-SSS-HHHHHHHHHHHHHH-HHHHHHHHHHHHHHHHHS------PPPTHHHHHHHHH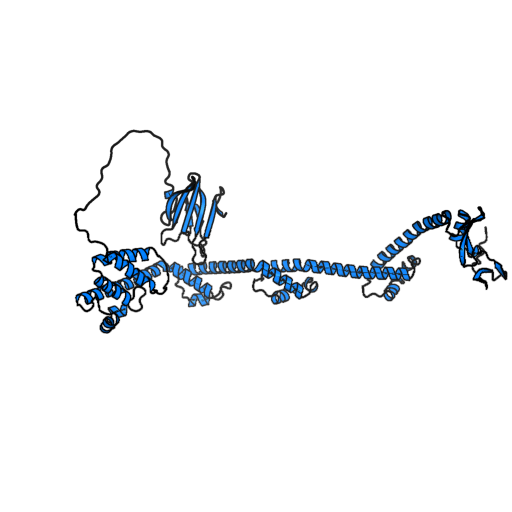HHHHHHSPP-------------------------------GGGGS-TTTEEEEEEEETTEEEEEEEEPTT--B-EEEETTEEEEE--TTT-PPEEEEEEEEETTEEEEEEEEE--SSS--EEEEEEE-SSSEEE-

InterPro domains:
  IPR001202 WW domain [PF00397] (11-36)
  IPR001202 WW domain [PF00397] (52-78)
  IPR001202 WW domain [PS01159] (11-36)
  IPR001202 WW domain [PS50020] (11-38)
  IPR001202 WW domain [PS50020] (47-80)
  IPR001202 WW domain [SM00456] (6-38)
  IPR001202 WW domain [SM00456] (48-80)
  IPR001202 WW domain [cd00201] (11-38)
  IPR001202 WW domain [cd00201] (53-79)
  IPR002713 FF domain [PF01846] (102-149)
  IPR002713 FF domain [PF01846] (301-355)
  IPR036020 WW domain superfamily [SSF51045] (10-43)
  IPR036020 WW domain superfamily [SSF51045] (52-84)
  IPR036517 FF domain superfamily [G3DSA:1.10.10.440] (94-165)
  IPR036517 FF domain superfamily [SSF81698] (96-159)
  IPR036517 FF domain superfamily [SSF81698] (292-358)
  IPR039726 Pre-mRNA-processing factor Prp40 [PTHR11864] (5-464)

Radius of gyration: 56.44 Å; chains: 1; bounding box: 134×66×162 Å

pLDDT: mean 76.2, std 19.96, range [24.02, 97.38]

Organism: NCBI:txid1537102

Sequence (535 aa):
MRMMNNQSGVWTEHFSKDGRRYYYNQQTKKSQWEKPDELKTEQELEIEVKTHWKPYSSADGKVFYYNTETHESVWEVPEQVKNLLAEKGSSTGNVQENLKGAFMSWLEKFNFTQKTTWEAAVKLLEADERWPMFSTLTRGEKKQLFSEFSSQIHRRKQEEMRKKKAMVHEIIFKELSEWPELSYHTTYVDFAKNFNKREWWEWADEKTRDSIFQDYIEREEKELKKKAKEKKVKSMDKLLDILHLRYKNELLTWDTVKVEYANFEGLHEIDILNCHKYVFRETYHEKYADAEKRTYRLQRKIRERFITFLEECVKKGEIDKNTEFPEFIKKHATEAIYVDLVGQPGSTPLDLFMEVKLALMLGKTKILAVLWTVCLVRLSHGKYSQKKWEHNDEERLRAILKELKNAPKSNESKEVSTETLQDTSRDNVANLNQSDSQQDLKSEVYTSIFNVEEANEDAVKVLKLLTRDGAVAKRVKYDGKDIWSARAIMGSPCSLAVLYMDGDKPVFAVINTKGFFSGESTIYKYYDGNQWKAK

Foldseek 3Di:
DDDDDDDLDFKDWDADPLRQIWIAGNPVRDIGNDDDPSRDDPLQVVCCVPV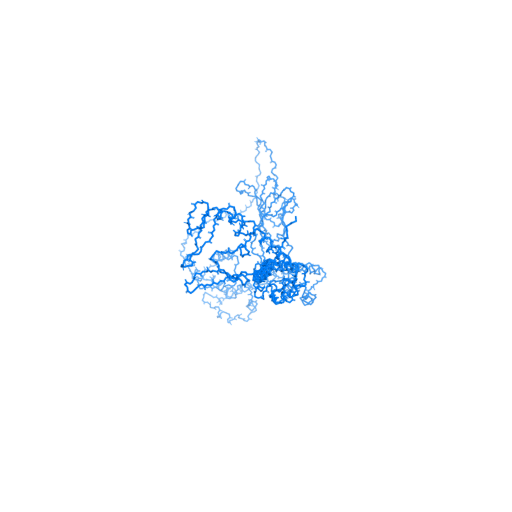QWHWHADSVRQIWIARPPVRDIGSDDDPSSVVVVVVVCVVVVVVVVVLLVVLLVVVVVDPDALPQDPVNVVVVLVVDPCNVVSVVQDPVSSNVSVVVSSVVRVVVVVVVLVVLLVCLLVVLLVCQVPDPPDALPDAVVNVCVVPVPPPSNVSDDSVVSRVSVVVNSVVCVVVRVVVVVVQQVVQLVVLLVVLLVVVVPDDDDLVNQCVVCPCRVNDDSVSSVVSSVVSVCVSCVVVVVVVVVVLVVVLVVLLVLLLVVLVVCVVVVVDALVDDPVVSCVVCVPPPSQVVNPPDPDQHSVNSNVLVSVCRVQDVVVSVVVCVVVVVVVVVPPDDDDDDDDPVVVVVVVVVVVVVVPDDDDDDDDDDDDDDDDDDDDDDDDDDDDDDDPDPQVVFWDVVQFDWDWDADPNWIKIKTAGDVPHFAQFTGGNNDTLDGADPPFGAGFRMKMFTDDPSDGFKMWTWGDTPPDHIDIWIWGDPPPGIDTD